Protein AF-0000000083157483 (afdb_homodimer)

InterPro domains:
  IPR000719 Protein kinase domain [PF00069] (93-193)
  IPR011009 Protein kinase-like domain superfamily [SSF56112] (93-202)

Sequence (558 aa):
MAPPKELGSPIELPVRRSTIIPGTLFLSASSHTDPGRGEFIKYGSPYDQEGRLFFGLNPPWNSIHAIEFKEGCPVGFVTHRKVDTKNLPLDKIRNISHANVLGFKEVFILKDNIYFLQDQWGLTLNEILQLSPVFMLSEVEVAVICKAVLHALVYIHEEMDICYGNLTCSDILINEQGEVQVAGIGSSLLQKPKPLGKTRDIQALCHIARKLLRVEETVDVRGTTGLLAEDFAGAPPTATAKALLQHPFLEVSATQWCLRPLHILCKIARERKYELENAMAPPKELGSPIELPVRRSTIIPGTLFLSASSHTDPGRGEFIKYGSPYDQEGRLFFGLNPPWNSIHAIEFKEGCPVGFVTHRKVDTKNLPLDKIRNISHANVLGFKEVFILKDNIYFLQDQWGLTLNEILQLSPVFMLSEVEVAVICKAVLHALVYIHEEMDICYGNLTCSDILINEQGEVQVAGIGSSLLQKPKPLGKTRDIQALCHIARKLLRVEETVDVRGTTGLLAEDFAGAPPTATAKALLQHPFLEVSATQWCLRPLHILCKIARERKYELENA

pLDDT: mean 70.8, std 24.02, range [21.69, 97.75]

Structure (mmCIF, N/CA/C/O backbone):
data_AF-0000000083157483-model_v1
#
loop_
_entity.id
_entity.type
_entity.pdbx_description
1 polymer 'Protein kinase domain-containing protein'
#
loop_
_atom_site.group_PDB
_atom_site.id
_atom_site.type_symbol
_atom_site.label_atom_id
_atom_site.label_alt_id
_atom_site.label_comp_id
_atom_site.label_asym_id
_atom_site.label_entity_id
_atom_site.label_seq_id
_atom_site.pdbx_PDB_ins_code
_atom_site.Cartn_x
_atom_site.Cartn_y
_atom_site.Cartn_z
_atom_site.occupancy
_atom_site.B_iso_or_equiv
_atom_site.auth_seq_id
_atom_site.auth_comp_id
_atom_site.auth_asym_id
_atom_site.auth_atom_id
_atom_site.pdbx_PDB_model_num
ATOM 1 N N . MET A 1 1 ? -2.482 -31.188 37.844 1 21.69 1 MET A N 1
ATOM 2 C CA . MET A 1 1 ? -1.685 -30.984 36.625 1 21.69 1 MET A CA 1
ATOM 3 C C . MET A 1 1 ? -1.754 -32.219 35.719 1 21.69 1 MET A C 1
ATOM 5 O O . MET A 1 1 ? -1.311 -33.312 36.094 1 21.69 1 MET A O 1
ATOM 9 N N . ALA A 1 2 ? -2.631 -32.375 34.844 1 32.44 2 ALA A N 1
ATOM 10 C CA . ALA A 1 2 ? -2.912 -33.75 34.406 1 32.44 2 ALA A CA 1
ATOM 11 C C . ALA A 1 2 ? -1.736 -34.312 33.625 1 32.44 2 ALA A C 1
ATOM 13 O O . ALA A 1 2 ? -0.99 -33.562 32.969 1 32.44 2 ALA A O 1
ATOM 14 N N . PRO A 1 3 ? -1.19 -35.5 33.906 1 29.2 3 PRO A N 1
ATOM 15 C CA . PRO A 1 3 ? 0.046 -36.125 33.406 1 29.2 3 PRO A CA 1
ATOM 16 C C . PRO A 1 3 ? 0.122 -36.156 31.891 1 29.2 3 PRO A C 1
ATOM 18 O O . PRO A 1 3 ? -0.91 -36.156 31.219 1 29.2 3 PRO A O 1
ATOM 21 N N . PRO A 1 4 ? 1.351 -36 31.281 1 25.53 4 PRO A N 1
ATOM 22 C CA . PRO A 1 4 ? 1.684 -35.875 29.859 1 25.53 4 PRO A CA 1
ATOM 23 C C . PRO A 1 4 ? 1.263 -37.094 29.047 1 25.53 4 PRO A C 1
ATOM 25 O O . PRO A 1 4 ? 1.446 -38.219 29.484 1 25.53 4 PRO A O 1
ATOM 28 N N . LYS A 1 5 ? 0.213 -37.062 28.312 1 31.03 5 LYS A N 1
ATOM 29 C CA . LYS A 1 5 ? -0.309 -38.219 27.609 1 31.03 5 LYS A CA 1
ATOM 30 C C . LYS A 1 5 ? 0.795 -38.938 26.844 1 31.03 5 LYS A C 1
ATOM 32 O O . LYS A 1 5 ? 1.596 -38.312 26.156 1 31.03 5 LYS A O 1
ATOM 37 N N . GLU A 1 6 ? 1.293 -40.094 27.203 1 25.75 6 GLU A N 1
ATOM 38 C CA . GLU A 1 6 ? 2.342 -41 26.719 1 25.75 6 GLU A CA 1
ATOM 39 C C . GLU A 1 6 ? 2.189 -41.281 25.219 1 25.75 6 GLU A C 1
ATOM 41 O O . GLU A 1 6 ? 1.077 -41.5 24.734 1 25.75 6 GLU A O 1
ATOM 46 N N . LEU A 1 7 ? 3.066 -40.812 24.391 1 26.39 7 LEU A N 1
ATOM 47 C CA . LEU A 1 7 ? 3.156 -41 22.953 1 26.39 7 LEU A CA 1
ATOM 48 C C . LEU A 1 7 ? 3.109 -42.5 22.594 1 26.39 7 LEU A C 1
ATOM 50 O O . LEU A 1 7 ? 3.758 -43.312 23.25 1 26.39 7 LEU A O 1
ATOM 54 N N . GLY A 1 8 ? 2.029 -43 22.219 1 26.95 8 GLY A N 1
ATOM 55 C CA . GLY A 1 8 ? 1.861 -44.406 21.969 1 26.95 8 GLY A CA 1
ATOM 56 C C . GLY A 1 8 ? 2.988 -45.031 21.141 1 26.95 8 GLY A C 1
ATOM 57 O O . GLY A 1 8 ? 3.812 -44.281 20.594 1 26.95 8 GLY A O 1
ATOM 58 N N . SER A 1 9 ? 3.395 -46.281 21.172 1 24.28 9 SER A N 1
ATOM 59 C CA . SER A 1 9 ? 4.516 -47.09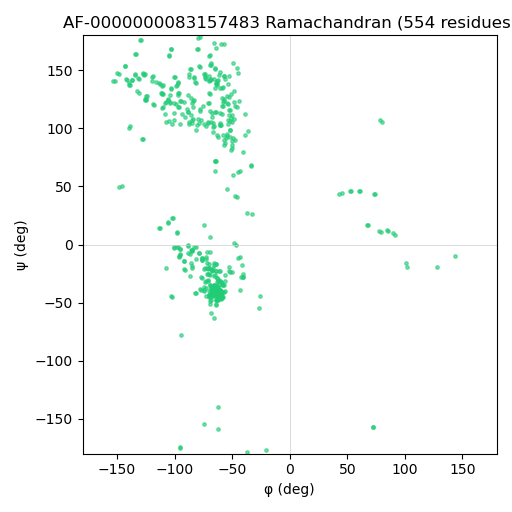4 20.672 1 24.28 9 SER A CA 1
ATOM 60 C C . SER A 1 9 ? 4.57 -47.062 19.156 1 24.28 9 SER A C 1
ATOM 62 O O . SER A 1 9 ? 3.541 -46.938 18.484 1 24.28 9 SER A O 1
ATOM 64 N N . PRO A 1 10 ? 5.695 -46.875 18.469 1 24.75 10 PRO A N 1
ATOM 65 C CA . PRO A 1 10 ? 5.906 -46.875 17.016 1 24.75 10 PRO A CA 1
ATOM 66 C C . PRO A 1 10 ? 5.367 -48.094 16.328 1 24.75 10 PRO A C 1
ATOM 68 O O . PRO A 1 10 ? 5.383 -49.188 16.906 1 24.75 10 PRO A O 1
ATOM 71 N N . ILE A 1 11 ? 4.336 -48.125 15.617 1 26.83 11 ILE A N 1
ATOM 72 C CA . ILE A 1 11 ? 3.734 -49.344 15.039 1 26.83 11 ILE A CA 1
ATOM 73 C C . ILE A 1 11 ? 4.781 -50.094 14.234 1 26.83 11 ILE A C 1
ATOM 75 O O . ILE A 1 11 ? 5.383 -49.562 13.305 1 26.83 11 ILE A O 1
ATOM 79 N N . GLU A 1 12 ? 5.492 -51.031 14.711 1 26.23 12 GLU A N 1
ATOM 80 C CA . GLU A 1 12 ? 6.453 -52 14.172 1 26.23 12 GLU A CA 1
ATOM 81 C C . GLU A 1 12 ? 5.883 -52.719 12.961 1 26.23 12 GLU A C 1
ATOM 83 O O . GLU A 1 12 ? 4.867 -53.406 13.07 1 26.23 12 GLU A O 1
ATOM 88 N N . LEU A 1 13 ? 6.016 -52.031 11.766 1 27.09 13 LEU A N 1
ATOM 89 C CA . LEU A 1 13 ? 5.531 -52.781 10.609 1 27.09 13 LEU A CA 1
ATOM 90 C C . LEU A 1 13 ? 6.18 -54.156 10.531 1 27.09 13 LEU A C 1
ATOM 92 O O . LEU A 1 13 ? 7.363 -54.312 10.844 1 27.09 13 LEU A O 1
ATOM 96 N N . PRO A 1 14 ? 5.477 -55.188 10.555 1 25.33 14 PRO A N 1
ATOM 97 C CA . PRO A 1 14 ? 6.016 -56.562 10.586 1 25.33 14 PRO A CA 1
ATOM 98 C C . PRO A 1 14 ? 6.891 -56.875 9.383 1 25.33 14 PRO A C 1
ATOM 100 O O . PRO A 1 14 ? 6.59 -56.438 8.266 1 25.33 14 PRO A O 1
ATOM 103 N N . VAL A 1 15 ? 8.18 -56.906 9.422 1 27.81 15 VAL A N 1
ATOM 104 C CA . VAL A 1 15 ? 9.156 -57.469 8.492 1 27.81 15 VAL A CA 1
ATOM 105 C C . VAL A 1 15 ? 8.711 -58.844 8.016 1 27.81 15 VAL A C 1
ATOM 107 O O . VAL A 1 15 ? 8.789 -59.812 8.758 1 27.81 15 VAL A O 1
ATOM 110 N N . ARG A 1 16 ? 7.512 -58.906 7.273 1 28.34 16 ARG A N 1
ATOM 111 C CA . ARG A 1 16 ? 7.32 -60.281 6.828 1 28.34 16 ARG A CA 1
ATOM 112 C C . ARG A 1 16 ? 8.391 -60.688 5.812 1 28.34 16 ARG A C 1
ATOM 114 O O . ARG A 1 16 ? 8.586 -60 4.812 1 28.34 16 ARG A O 1
ATOM 121 N N . ARG A 1 17 ? 9.406 -61.438 6.008 1 28.64 17 ARG A N 1
ATOM 122 C CA . ARG A 1 17 ? 10.445 -62.188 5.32 1 28.64 17 ARG A CA 1
ATOM 123 C C . ARG A 1 17 ? 9.844 -63.062 4.215 1 28.64 17 ARG A C 1
ATOM 125 O O . ARG A 1 17 ? 10.5 -63.969 3.707 1 28.64 17 ARG A O 1
ATOM 132 N N . SER A 1 18 ? 8.422 -63.062 3.936 1 26.36 18 SER A N 1
ATOM 133 C CA . SER A 1 18 ? 8.125 -64.125 2.996 1 26.36 18 SER A CA 1
ATOM 134 C C . SER A 1 18 ? 8.695 -63.844 1.614 1 26.36 18 SER A C 1
ATOM 136 O O . SER A 1 18 ? 8.953 -62.656 1.284 1 26.36 18 SER A O 1
ATOM 138 N N . THR A 1 19 ? 9 -64.875 0.72 1 26.84 19 THR A N 1
ATOM 139 C CA . THR A 1 19 ? 9.453 -65.125 -0.637 1 26.84 19 THR A CA 1
ATOM 140 C C . THR A 1 19 ? 8.586 -64.438 -1.66 1 26.84 19 THR A C 1
ATOM 142 O O . THR A 1 19 ? 7.508 -64.875 -2.021 1 26.84 19 THR A O 1
ATOM 145 N N . ILE A 1 20 ? 8.312 -63.219 -1.463 1 24.45 20 ILE A N 1
ATOM 146 C CA . ILE A 1 20 ? 7.359 -62.5 -2.314 1 24.45 20 ILE A CA 1
ATOM 147 C C . ILE A 1 20 ? 7.832 -62.562 -3.766 1 24.45 20 ILE A C 1
ATOM 149 O O . ILE A 1 20 ? 8.922 -62.062 -4.082 1 24.45 20 ILE A O 1
ATOM 153 N N . ILE A 1 21 ? 7.32 -63.562 -4.52 1 25.42 21 ILE A N 1
ATOM 154 C CA . ILE A 1 21 ? 7.363 -63.688 -5.973 1 25.42 21 ILE A CA 1
ATOM 155 C C . ILE A 1 21 ? 6.914 -62.375 -6.625 1 25.42 21 ILE A C 1
ATOM 157 O O . ILE A 1 21 ? 6.004 -61.719 -6.129 1 25.42 21 ILE A O 1
ATOM 161 N N . PRO A 1 22 ? 7.605 -61.812 -7.605 1 26.42 22 PRO A N 1
ATOM 162 C CA . PRO A 1 22 ? 7.441 -60.625 -8.445 1 26.42 22 PRO A CA 1
ATOM 163 C C . PRO A 1 22 ? 6.039 -60.5 -9.031 1 26.42 22 PRO A C 1
ATOM 165 O O . PRO A 1 22 ? 5.859 -59.938 -10.109 1 26.42 22 PRO A O 1
ATOM 168 N N . GLY A 1 23 ? 4.945 -60.781 -8.211 1 24.28 23 GLY A N 1
ATOM 169 C CA . GLY A 1 23 ? 3.648 -60.812 -8.867 1 24.28 23 GLY A CA 1
ATOM 170 C C . GLY A 1 23 ? 3.18 -59.438 -9.32 1 24.28 23 GLY A C 1
ATOM 171 O O . GLY A 1 23 ? 3.641 -58.438 -8.805 1 24.28 23 GLY A O 1
ATOM 172 N N . THR A 1 24 ? 2.549 -59.344 -10.5 1 26.23 24 THR A N 1
ATOM 173 C CA . THR A 1 24 ? 1.854 -58.344 -11.266 1 26.23 24 THR A CA 1
ATOM 174 C C . THR A 1 24 ? 0.832 -57.594 -10.398 1 26.23 24 THR A C 1
ATOM 176 O O . THR A 1 24 ? -0.043 -58.219 -9.805 1 26.23 24 THR A O 1
ATOM 179 N N . LEU A 1 25 ? 1.219 -56.562 -9.789 1 27.69 25 LEU A N 1
ATOM 180 C CA . LEU A 1 25 ? 0.327 -55.812 -8.914 1 27.69 25 LEU A CA 1
ATOM 181 C C . LEU A 1 25 ? -0.995 -55.5 -9.617 1 27.69 25 LEU A C 1
ATOM 183 O O . LEU A 1 25 ? -1.021 -54.812 -10.633 1 27.69 25 LEU A O 1
ATOM 187 N N . PHE A 1 26 ? -1.948 -56.344 -9.609 1 25.86 26 PHE A N 1
ATOM 188 C CA . PHE A 1 26 ? -3.311 -56.094 -10.062 1 25.86 26 PHE A CA 1
ATOM 189 C C . PHE A 1 26 ? -4.008 -55.094 -9.156 1 25.86 26 PHE A C 1
ATOM 191 O O . PHE A 1 26 ? -3.984 -55.219 -7.93 1 25.86 26 PHE A O 1
ATOM 198 N N . LEU A 1 27 ? -4.031 -53.75 -9.555 1 27.78 27 LEU A N 1
ATOM 199 C CA . LEU A 1 27 ? -4.91 -52.719 -9.031 1 27.78 27 LEU A CA 1
ATOM 200 C C . LEU A 1 27 ? -6.273 -53.281 -8.656 1 27.78 27 LEU A C 1
ATOM 202 O O . LEU A 1 27 ? -7.074 -53.625 -9.539 1 27.78 27 LEU A O 1
ATOM 206 N N . SER A 1 28 ? -6.344 -54.094 -7.664 1 26.69 28 SER A N 1
ATOM 207 C CA . SER A 1 28 ? -7.723 -54.438 -7.352 1 26.69 28 SER A CA 1
ATOM 208 C C . SER A 1 28 ? -8.492 -53.25 -6.805 1 26.69 28 SER A C 1
ATOM 210 O O . SER A 1 28 ? -8.008 -52.531 -5.922 1 26.69 28 SER A O 1
ATOM 212 N N . ALA A 1 29 ? -9.523 -52.594 -7.527 1 27.94 29 ALA A N 1
ATOM 213 C CA . ALA A 1 29 ? -10.688 -51.75 -7.328 1 27.94 29 ALA A CA 1
ATOM 214 C C . ALA A 1 29 ? -11.391 -52.062 -6.016 1 27.94 29 ALA A C 1
ATOM 216 O O . ALA A 1 29 ? -12.617 -51.938 -5.91 1 27.94 29 ALA A O 1
ATOM 217 N N . SER A 1 30 ? -10.812 -52.562 -4.988 1 28.42 30 SER A N 1
ATOM 218 C CA . SER A 1 30 ? -11.828 -53 -4.023 1 28.42 30 SER A CA 1
ATOM 219 C C . SER A 1 30 ? -12.594 -51.781 -3.469 1 28.42 30 SER A C 1
ATOM 221 O O . SER A 1 30 ? -12.102 -50.656 -3.525 1 28.42 30 SER A O 1
ATOM 223 N N . SER A 1 31 ? -13.75 -51.969 -2.596 1 29.09 31 SER A N 1
ATOM 224 C CA . SER A 1 31 ? -14.984 -51.438 -2.016 1 29.09 31 SER A CA 1
ATOM 225 C C . SER A 1 31 ? -14.711 -50.219 -1.165 1 29.09 31 SER A C 1
ATOM 227 O O . SER A 1 31 ? -13.562 -49.938 -0.819 1 29.09 31 SER A O 1
ATOM 229 N N . HIS A 1 32 ? -15.727 -49.844 -0.147 1 30 32 HIS A N 1
ATOM 230 C CA . HIS A 1 32 ? -16.359 -48.781 0.615 1 30 32 HIS A CA 1
ATOM 231 C C . HIS A 1 32 ? -15.391 -48.188 1.643 1 30 32 HIS A C 1
ATOM 233 O O . HIS A 1 32 ? -15.812 -47.5 2.566 1 30 32 HIS A O 1
ATOM 239 N N . THR A 1 33 ? -14.125 -48.5 1.738 1 32.5 33 THR A N 1
ATOM 240 C CA . THR A 1 33 ? -13.57 -48.25 3.062 1 32.5 33 THR A CA 1
ATOM 241 C C . THR A 1 33 ? -13.508 -46.75 3.34 1 32.5 33 THR A C 1
ATOM 243 O O . THR A 1 33 ? -13.5 -45.938 2.41 1 32.5 33 THR A O 1
ATOM 246 N N . ASP A 1 34 ? -13.539 -46.312 4.668 1 33.84 34 ASP A N 1
ATOM 247 C CA . ASP A 1 34 ? -13.766 -45.031 5.305 1 33.84 34 ASP A CA 1
ATOM 248 C C . ASP A 1 34 ? -12.859 -43.938 4.707 1 33.84 34 ASP A C 1
ATOM 250 O O . ASP A 1 34 ? -11.641 -44.094 4.695 1 33.84 34 ASP A O 1
ATOM 254 N N . PRO A 1 35 ? -13.406 -43.125 3.768 1 34.72 35 PRO A N 1
ATOM 255 C CA . PRO A 1 35 ? -12.836 -42.125 2.846 1 34.72 35 PRO A CA 1
ATOM 256 C C . PRO A 1 35 ? -11.758 -41.25 3.5 1 34.72 35 PRO A C 1
ATOM 258 O O . PRO A 1 35 ? -11.211 -40.375 2.854 1 34.72 35 PRO A O 1
ATOM 261 N N . GLY A 1 36 ? -11.773 -41.281 4.824 1 33.94 36 GLY A N 1
ATOM 262 C CA . GLY A 1 36 ? -10.984 -40.312 5.562 1 33.94 36 GLY A CA 1
ATOM 263 C C . GLY A 1 36 ? -9.492 -40.531 5.441 1 33.94 36 GLY A C 1
ATOM 264 O O . GLY A 1 36 ? -8.695 -39.625 5.695 1 33.94 36 GLY A O 1
ATOM 265 N N . ARG A 1 37 ? -9.031 -41.812 5.707 1 35.09 37 ARG A N 1
ATOM 266 C CA . ARG A 1 37 ? -7.617 -42.062 5.949 1 35.09 37 ARG A CA 1
ATOM 267 C C . ARG A 1 37 ? -6.848 -42.156 4.641 1 35.09 37 ARG A C 1
ATOM 269 O O . ARG A 1 37 ? -7.207 -42.969 3.768 1 35.09 37 ARG A O 1
ATOM 276 N N . GLY A 1 38 ? -6.141 -41.062 4.152 1 34.38 38 GLY A N 1
ATOM 277 C CA . GLY A 1 38 ? -5.219 -41.094 3.027 1 34.38 38 GLY A CA 1
ATOM 278 C C . GLY A 1 38 ? -4.371 -42.344 2.99 1 34.38 38 GLY A C 1
ATOM 279 O O . GLY A 1 38 ? -3.865 -42.812 4.023 1 34.38 38 GLY A O 1
ATOM 280 N N . GLU A 1 39 ? -4.809 -43.375 2.242 1 35.12 39 GLU A N 1
ATOM 281 C CA . GLU A 1 39 ? -4.078 -44.625 2.084 1 35.12 39 GLU A CA 1
ATOM 282 C C . GLU A 1 39 ? -2.691 -44.375 1.492 1 35.12 39 GLU A C 1
ATOM 284 O O . GLU A 1 39 ? -2.521 -43.5 0.63 1 35.12 39 GLU A O 1
ATOM 289 N N . PHE A 1 40 ? -1.644 -44.594 2.254 1 34.28 40 PHE A N 1
ATOM 290 C CA . PHE A 1 40 ? -0.236 -44.594 1.872 1 34.28 40 PHE A CA 1
ATOM 291 C C . PHE A 1 40 ? 0.044 -45.688 0.85 1 34.28 40 PHE A C 1
ATOM 293 O O . PHE A 1 40 ? -0.402 -46.844 1.012 1 34.28 40 PHE A O 1
ATOM 300 N N . ILE A 1 41 ? -0.033 -45.344 -0.466 1 34.69 41 ILE A N 1
ATOM 301 C CA . ILE A 1 41 ? 0.391 -46.406 -1.396 1 34.69 41 ILE A CA 1
ATOM 302 C C . ILE A 1 41 ? 1.91 -46.375 -1.544 1 34.69 41 ILE A C 1
ATOM 304 O O . ILE A 1 41 ? 2.5 -45.312 -1.756 1 34.69 41 ILE A O 1
ATOM 308 N N . LYS A 1 42 ? 2.594 -47.281 -1.016 1 33.69 42 LYS A N 1
ATOM 309 C CA . LYS A 1 42 ? 4.023 -47.562 -1.097 1 33.69 42 LYS A CA 1
ATOM 310 C C . LYS A 1 42 ? 4.434 -47.938 -2.523 1 33.69 42 LYS A C 1
ATOM 312 O O . LYS A 1 42 ? 3.865 -48.844 -3.127 1 33.69 42 LYS A O 1
ATOM 317 N N . TYR A 1 43 ? 4.336 -47.125 -3.518 1 33.5 43 TYR A N 1
ATOM 318 C CA . TYR A 1 43 ? 4.918 -47.719 -4.715 1 33.5 43 TYR A CA 1
ATOM 319 C C . TYR A 1 43 ? 6.422 -47.5 -4.766 1 33.5 43 TYR A C 1
ATOM 321 O O . TYR A 1 43 ? 6.922 -46.5 -4.234 1 33.5 43 TYR A O 1
ATOM 329 N N . GLY A 1 44 ? 7.285 -48.594 -4.871 1 32.84 44 GLY A N 1
ATOM 330 C CA . GLY A 1 44 ? 8.695 -48.688 -5.207 1 32.84 44 GLY A CA 1
ATOM 331 C C . GLY A 1 44 ? 9.062 -47.906 -6.457 1 32.84 44 GLY A C 1
ATOM 332 O O . GLY A 1 44 ? 8.188 -47.531 -7.242 1 32.84 44 GLY A O 1
ATOM 333 N N . SER A 1 45 ? 9.977 -46.969 -6.441 1 34.81 45 SER A N 1
ATOM 334 C CA . SER A 1 45 ? 10.539 -46.594 -7.73 1 34.81 45 SER A CA 1
ATOM 335 C C . SER A 1 45 ? 10.742 -47.781 -8.625 1 34.81 45 SER A C 1
ATOM 337 O O . SER A 1 45 ? 11.219 -48.844 -8.172 1 34.81 45 SER A O 1
ATOM 339 N N . PRO A 1 46 ? 10.102 -48 -9.688 1 32.81 46 PRO A N 1
ATOM 340 C CA . PRO A 1 46 ? 10.906 -48.844 -10.57 1 32.81 46 PRO A CA 1
ATOM 341 C C . PRO A 1 46 ? 12.328 -48.312 -10.758 1 32.81 46 PRO A C 1
ATOM 343 O O . PRO A 1 46 ? 13.047 -48.75 -11.656 1 32.81 46 PRO A O 1
ATOM 346 N N . TYR A 1 47 ? 12.68 -47 -10.586 1 34.06 47 TYR A N 1
ATOM 347 C CA . TYR A 1 47 ? 14.023 -46.844 -11.125 1 34.06 47 TYR A CA 1
ATOM 348 C C . TYR A 1 47 ? 14.984 -47.844 -10.523 1 34.06 47 TYR A C 1
ATOM 350 O O . TYR A 1 47 ? 14.734 -48.375 -9.438 1 34.06 47 TYR A O 1
ATOM 358 N N . ASP A 1 48 ? 15.836 -48.438 -11.266 1 35.34 48 ASP A N 1
ATOM 359 C CA . ASP A 1 48 ? 16.922 -49.375 -10.977 1 35.34 48 ASP A CA 1
ATOM 360 C C . ASP A 1 48 ? 17.672 -48.969 -9.711 1 35.34 48 ASP A C 1
ATOM 362 O O . ASP A 1 48 ? 18.625 -49.625 -9.312 1 35.34 48 ASP A O 1
ATOM 366 N N . GLN A 1 49 ? 17.766 -47.531 -9.25 1 34.97 49 GLN A N 1
ATOM 367 C CA . GLN A 1 49 ? 18.844 -47.469 -8.258 1 34.97 49 GLN A CA 1
ATOM 368 C C . GLN A 1 49 ? 18.453 -48.219 -6.992 1 34.97 49 GLN A C 1
ATOM 370 O O . GLN A 1 49 ? 17.266 -48.344 -6.668 1 34.97 49 GLN A O 1
ATOM 375 N N . GLU A 1 50 ? 19.234 -48.938 -6.254 1 35.59 50 GLU A N 1
ATOM 376 C CA . GLU A 1 50 ? 19.5 -49.625 -5 1 35.59 50 GLU A CA 1
ATOM 377 C C . GLU A 1 50 ? 19.234 -48.719 -3.799 1 35.59 50 GLU A C 1
ATOM 379 O O . GLU A 1 50 ? 19.812 -47.656 -3.695 1 35.59 50 GLU A O 1
ATOM 384 N N . GLY A 1 51 ? 17.938 -48.562 -2.984 1 39.59 51 GLY A N 1
ATOM 385 C CA . GLY A 1 51 ? 17.656 -48.062 -1.647 1 39.59 51 GLY A CA 1
ATOM 386 C C . GLY A 1 51 ? 16.578 -47 -1.625 1 39.59 51 GLY A C 1
ATOM 387 O O . GLY A 1 51 ? 16.281 -46.406 -0.575 1 39.59 51 GLY A O 1
ATOM 388 N N . ARG A 1 52 ? 16.188 -46.312 -2.617 1 40 52 ARG A N 1
ATOM 389 C CA . ARG A 1 52 ? 15.188 -45.281 -2.434 1 40 52 ARG A CA 1
ATOM 390 C C . ARG A 1 52 ? 13.773 -45.844 -2.514 1 40 52 ARG A C 1
ATOM 392 O O . ARG A 1 52 ? 13.492 -46.719 -3.336 1 40 52 ARG A O 1
ATOM 399 N N . LEU A 1 53 ? 12.891 -45.906 -1.311 1 42.31 53 LEU A N 1
ATOM 400 C CA . LEU A 1 53 ? 11.484 -46.25 -1.141 1 42.31 53 LEU A CA 1
ATOM 401 C C . LEU A 1 53 ? 10.586 -45.031 -1.338 1 42.31 53 LEU A C 1
ATOM 403 O O . LEU A 1 53 ? 10.875 -43.969 -0.818 1 42.31 53 LEU A O 1
ATOM 407 N N . PHE A 1 54 ? 9.82 -44.812 -2.436 1 45.09 54 PHE A N 1
ATOM 408 C CA . PHE A 1 54 ? 8.867 -43.719 -2.596 1 45.09 54 PHE A CA 1
ATOM 409 C C . PHE A 1 54 ? 7.5 -44.125 -2.053 1 45.09 54 PHE A C 1
ATOM 411 O O . PHE A 1 54 ? 7.031 -45.219 -2.281 1 45.09 54 PHE A O 1
ATOM 418 N N . PHE A 1 55 ? 7.043 -43.438 -0.932 1 43.41 55 PHE A N 1
ATOM 419 C CA . PHE A 1 55 ? 5.688 -43.594 -0.421 1 43.41 55 PHE A CA 1
ATOM 420 C C . PHE A 1 55 ? 4.766 -42.5 -0.968 1 43.41 55 PHE A C 1
ATOM 422 O O . PHE A 1 55 ? 5.125 -41.344 -0.982 1 43.41 55 PHE A O 1
ATOM 429 N N . GLY A 1 56 ? 3.877 -42.719 -1.935 1 47.69 56 GLY A N 1
ATOM 430 C CA . GLY A 1 56 ? 2.832 -41.844 -2.404 1 47.69 56 GLY A CA 1
ATOM 431 C C . GLY A 1 56 ? 1.753 -41.594 -1.37 1 47.69 56 GLY A C 1
ATOM 432 O O . GLY A 1 56 ? 1.298 -42.5 -0.7 1 47.69 56 GLY A O 1
ATOM 433 N N . LEU A 1 57 ? 1.748 -40.406 -0.668 1 43.38 57 LEU A N 1
ATOM 434 C CA . LEU A 1 57 ? 0.654 -40.031 0.21 1 43.38 57 LEU A CA 1
ATOM 435 C C . LEU A 1 57 ? -0.39 -39.219 -0.556 1 43.38 57 LEU A C 1
ATOM 437 O O . LEU A 1 57 ? -0.053 -38.469 -1.479 1 43.38 57 LEU A O 1
ATOM 441 N N . ASN A 1 58 ? -1.636 -39.719 -0.856 1 41.22 58 ASN A N 1
ATOM 442 C CA . ASN A 1 58 ? -2.744 -38.938 -1.4 1 41.22 58 ASN A CA 1
ATOM 443 C C . ASN A 1 58 ? -3.1 -37.75 -0.499 1 41.22 58 ASN A C 1
ATOM 445 O O . ASN A 1 58 ? -3.6 -37.938 0.611 1 41.22 58 ASN A O 1
ATOM 449 N N . PRO A 1 59 ? -2.43 -36.562 -0.75 1 41.72 59 PRO A N 1
ATOM 450 C CA . PRO A 1 59 ? -3.021 -35.469 0.022 1 41.72 59 PRO A CA 1
ATOM 451 C C . PRO A 1 59 ? -4.488 -35.25 -0.331 1 41.72 59 PRO A C 1
ATOM 453 O O . PRO A 1 59 ? -4.949 -35.656 -1.396 1 41.72 59 PRO A O 1
ATOM 456 N N . PRO A 1 60 ? -5.387 -34.781 0.676 1 38.59 60 PRO A N 1
ATOM 457 C CA . PRO A 1 60 ? -6.785 -34.5 0.335 1 38.59 60 PRO A CA 1
ATOM 458 C C . PRO A 1 60 ? -6.945 -33.812 -1.007 1 38.59 60 PRO A C 1
ATOM 460 O O . PRO A 1 60 ? -8.07 -33.625 -1.483 1 38.59 60 PRO A O 1
ATOM 463 N N . TRP A 1 61 ? -5.938 -33.031 -1.465 1 35.66 61 TRP A N 1
ATOM 464 C CA . TRP A 1 61 ? -6.258 -32.438 -2.748 1 35.66 61 TRP A CA 1
ATOM 465 C C . TRP A 1 61 ? -6.027 -33.406 -3.895 1 35.66 61 TRP A C 1
ATOM 467 O O . TRP A 1 61 ? -5.047 -34.156 -3.896 1 35.66 61 TRP A O 1
ATOM 477 N N . ASN A 1 62 ? -6.969 -34 -4.453 1 38.94 62 ASN A N 1
ATOM 478 C CA . ASN A 1 62 ? -7.117 -35.094 -5.43 1 38.94 62 ASN A CA 1
ATOM 479 C C . ASN A 1 62 ? -5.887 -35.188 -6.32 1 38.94 62 ASN A C 1
ATOM 481 O O . ASN A 1 62 ? -5.469 -36.312 -6.668 1 38.94 62 ASN A O 1
ATOM 485 N N . SER A 1 63 ? -5.441 -34.25 -6.965 1 41.22 63 SER A N 1
ATOM 486 C CA . SER A 1 63 ? -4.5 -34.438 -8.062 1 41.22 63 SER A CA 1
ATOM 487 C C . SER A 1 63 ? -3.064 -34.5 -7.555 1 41.22 63 SER A C 1
ATOM 489 O O . SER A 1 63 ? -2.129 -34.688 -8.336 1 41.22 63 SER A O 1
ATOM 491 N N . ILE A 1 64 ? -2.781 -34.094 -6.383 1 44.16 64 ILE A N 1
ATOM 492 C CA . ILE A 1 64 ? -1.395 -34.031 -5.938 1 44.16 64 ILE A CA 1
ATOM 493 C C . ILE A 1 64 ? -1.097 -35.219 -5.02 1 44.16 64 ILE A C 1
ATOM 495 O O . ILE A 1 64 ? -1.848 -35.469 -4.078 1 44.16 64 ILE A O 1
ATOM 499 N N . HIS A 1 65 ? -0.398 -36.219 -5.547 1 48.06 65 HIS A N 1
ATOM 500 C CA . HIS A 1 65 ? 0.081 -37.312 -4.73 1 48.06 65 HIS A CA 1
ATOM 501 C C . HIS A 1 65 ? 1.404 -36.969 -4.055 1 48.06 65 HIS A C 1
ATOM 503 O O . HIS A 1 65 ? 2.176 -36.156 -4.57 1 48.06 65 HIS A O 1
ATOM 509 N N . ALA A 1 66 ? 1.369 -36.969 -2.646 1 50.03 66 ALA A N 1
ATOM 510 C CA . ALA A 1 66 ? 2.605 -36.75 -1.897 1 50.03 66 ALA A CA 1
ATOM 511 C C . ALA A 1 66 ? 3.484 -38 -1.936 1 50.03 66 ALA A C 1
ATOM 513 O O . ALA A 1 66 ? 2.977 -39.125 -1.982 1 50.03 66 ALA A O 1
ATOM 514 N N . ILE A 1 67 ? 4.676 -37.875 -2.482 1 50.41 67 ILE A N 1
ATOM 515 C CA . ILE A 1 67 ? 5.633 -38.969 -2.518 1 50.41 67 ILE A CA 1
ATOM 516 C C . ILE A 1 67 ? 6.734 -38.719 -1.488 1 50.41 67 ILE A C 1
ATOM 518 O O . ILE A 1 67 ? 7.23 -37.594 -1.349 1 50.41 67 ILE A O 1
ATOM 522 N N . GLU A 1 68 ? 6.668 -39.469 -0.42 1 48.56 68 GLU A N 1
ATOM 523 C CA . GLU A 1 68 ? 7.832 -39.469 0.456 1 48.56 68 GLU A CA 1
ATOM 524 C C . GLU A 1 68 ? 8.953 -40.344 -0.133 1 48.56 68 GLU A C 1
ATOM 526 O O . GLU A 1 68 ? 8.75 -41.531 -0.41 1 48.56 68 GLU A O 1
ATOM 531 N N . PHE A 1 69 ? 10.055 -39.656 -0.651 1 46.44 69 PHE A N 1
ATOM 532 C CA . PHE A 1 69 ? 11.148 -40.344 -1.317 1 46.44 69 PHE A CA 1
ATOM 533 C C . PHE A 1 69 ? 11.945 -41.188 -0.324 1 46.44 69 PHE A C 1
ATOM 535 O O . PHE A 1 69 ? 12.383 -42.281 -0.644 1 46.44 69 PHE A O 1
ATOM 542 N N . LYS A 1 70 ? 12.414 -40.406 0.599 1 45.06 70 LYS A N 1
ATOM 543 C CA . LYS A 1 70 ? 13.164 -41.062 1.674 1 45.06 70 LYS A CA 1
ATOM 544 C C . LYS A 1 70 ? 12.5 -40.812 3.027 1 45.06 70 LYS A C 1
ATOM 546 O O . LYS A 1 70 ? 11.891 -39.781 3.252 1 45.06 70 LYS A O 1
ATOM 551 N N . GLU A 1 71 ? 12.523 -41.906 3.836 1 42.81 71 GLU A N 1
ATOM 552 C CA . GLU A 1 71 ? 12.07 -41.75 5.219 1 42.81 71 GLU A CA 1
ATOM 553 C C . GLU A 1 71 ? 12.703 -40.531 5.887 1 42.81 71 GLU A C 1
ATOM 555 O O . GLU A 1 71 ? 13.922 -40.375 5.859 1 42.81 71 GLU A O 1
ATOM 560 N N . GLY A 1 72 ? 11.766 -39.562 6.309 1 44.78 72 GLY A N 1
ATOM 561 C CA . GLY A 1 72 ? 12.25 -38.375 7.012 1 44.78 72 GLY A CA 1
ATOM 562 C C . GLY A 1 72 ? 12.312 -37.125 6.133 1 44.78 72 GLY A C 1
ATOM 563 O O . GLY A 1 72 ? 12.57 -36.031 6.621 1 44.78 72 GLY A O 1
ATOM 564 N N . CYS A 1 73 ? 12.312 -37.438 4.805 1 44.16 73 CYS A N 1
ATOM 565 C CA . CYS A 1 73 ? 12.375 -36.219 3.973 1 44.16 73 CYS A CA 1
ATOM 566 C C . CYS A 1 73 ? 10.984 -35.688 3.705 1 44.16 73 CYS A C 1
ATOM 568 O O . CYS A 1 73 ? 10.008 -36.438 3.672 1 44.16 73 CYS A O 1
ATOM 570 N N . PRO A 1 74 ? 10.945 -34.469 3.67 1 49.06 74 PRO A N 1
ATOM 571 C CA . PRO A 1 74 ? 9.656 -33.812 3.412 1 49.06 74 PRO A CA 1
ATOM 572 C C . PRO A 1 74 ? 8.977 -34.344 2.148 1 49.06 74 PRO A C 1
ATOM 574 O O . PRO A 1 74 ? 9.656 -34.688 1.174 1 49.06 74 PRO A O 1
ATOM 577 N N . VAL A 1 75 ? 7.672 -34.781 2.312 1 49.69 75 VAL A N 1
ATOM 578 C CA . VAL A 1 75 ? 6.809 -35.281 1.249 1 49.69 75 VAL A CA 1
ATOM 579 C C . VAL A 1 75 ? 6.766 -34.281 0.098 1 49.69 75 VAL A C 1
ATOM 581 O O . VAL A 1 75 ? 6.645 -33.094 0.322 1 49.69 75 VAL A O 1
ATOM 584 N N . GLY A 1 76 ? 7.34 -34.844 -1.089 1 56.44 76 GLY A N 1
ATOM 585 C CA . GLY A 1 76 ? 7.18 -34.031 -2.27 1 56.44 76 GLY A CA 1
ATOM 586 C C . GLY A 1 76 ? 5.863 -34.25 -2.99 1 56.44 76 GLY A C 1
ATOM 587 O O . GLY A 1 76 ? 5.152 -35.219 -2.701 1 56.44 76 GLY A O 1
ATOM 588 N N . PHE A 1 77 ? 5.273 -33.312 -3.691 1 59.28 77 PHE A N 1
ATOM 589 C CA . PHE A 1 77 ? 4.059 -33.406 -4.492 1 59.28 77 PHE A CA 1
ATOM 590 C C . PHE A 1 77 ? 4.363 -33.969 -5.875 1 59.28 77 PHE A C 1
ATOM 592 O O . PHE A 1 77 ? 5.402 -33.656 -6.461 1 59.28 77 PHE A O 1
ATOM 599 N N . VAL A 1 78 ? 3.59 -35.125 -6.191 1 59.66 78 VAL A N 1
ATOM 600 C CA . VAL A 1 78 ? 3.797 -35.719 -7.5 1 59.66 78 VAL A CA 1
ATOM 601 C C . VAL A 1 78 ? 2.602 -35.438 -8.406 1 59.66 78 VAL A C 1
ATOM 603 O O . VAL A 1 78 ? 1.45 -35.562 -7.98 1 59.66 78 VAL A O 1
ATOM 606 N N . THR A 1 79 ? 2.902 -34.812 -9.516 1 64.75 79 THR A N 1
ATOM 607 C CA . THR A 1 79 ? 1.92 -34.688 -10.586 1 64.75 79 THR A CA 1
ATOM 608 C C . THR A 1 79 ? 2.322 -35.531 -11.797 1 64.75 79 THR A C 1
ATOM 610 O O . THR A 1 79 ? 3.506 -35.812 -11.992 1 64.75 79 THR A O 1
ATOM 613 N N . HIS A 1 80 ? 1.319 -36.281 -12.43 1 61.91 80 HIS A N 1
ATOM 614 C CA . HIS A 1 80 ? 1.643 -37.062 -13.617 1 61.91 80 HIS A CA 1
ATOM 615 C C . HIS A 1 80 ? 0.704 -36.75 -14.773 1 61.91 80 HIS A C 1
ATOM 617 O O . HIS A 1 80 ? -0.392 -36.219 -14.555 1 61.91 80 HIS A O 1
ATOM 623 N N . ARG A 1 81 ? 1.261 -36.844 -15.914 1 66.5 81 ARG A N 1
ATOM 624 C CA . ARG A 1 81 ? 0.475 -36.625 -17.125 1 66.5 81 ARG A CA 1
ATOM 625 C C . ARG A 1 81 ? 0.815 -37.688 -18.188 1 66.5 81 ARG A C 1
ATOM 627 O O . ARG A 1 81 ? 1.97 -38.094 -18.312 1 66.5 81 ARG A O 1
ATOM 634 N N . LYS A 1 82 ? -0.281 -38.062 -18.844 1 66.38 82 LYS A N 1
ATOM 635 C CA . LYS A 1 82 ? -0.07 -38.969 -19.969 1 66.38 82 LYS A CA 1
ATOM 636 C C . LYS A 1 82 ? 0.619 -38.25 -21.125 1 66.38 82 LYS A C 1
ATOM 638 O O . LYS A 1 82 ? 0.263 -37.125 -21.484 1 66.38 82 LYS A O 1
ATOM 643 N N . VAL A 1 83 ? 1.766 -38.75 -21.531 1 68 83 VAL A N 1
ATOM 644 C CA . VAL A 1 83 ? 2.473 -38.094 -22.625 1 68 83 VAL A CA 1
ATOM 645 C C . VAL A 1 83 ? 2.893 -39.156 -23.672 1 68 83 VAL A C 1
ATOM 647 O O . VAL A 1 83 ? 3.047 -40.312 -23.344 1 68 83 VAL A O 1
ATOM 650 N N . ASP A 1 84 ? 2.756 -38.625 -24.938 1 62.38 84 ASP A N 1
ATOM 651 C CA . ASP A 1 84 ? 3.426 -39.406 -25.969 1 62.38 84 ASP A CA 1
ATOM 652 C C . ASP A 1 84 ? 4.938 -39.219 -25.906 1 62.38 84 ASP A C 1
ATOM 654 O O . ASP A 1 84 ? 5.438 -38.094 -25.969 1 62.38 84 ASP A O 1
ATOM 658 N N . THR A 1 85 ? 5.684 -40.25 -25.344 1 58.16 85 THR A N 1
ATOM 659 C CA . THR A 1 85 ? 7.09 -40.25 -24.953 1 58.16 85 THR A CA 1
ATOM 660 C C . THR A 1 85 ? 7.973 -39.781 -26.109 1 58.16 85 THR A C 1
ATOM 662 O O . THR A 1 85 ? 9.148 -39.469 -25.906 1 58.16 85 THR A O 1
ATOM 665 N N . LYS A 1 86 ? 7.711 -39.812 -27.266 1 57.88 86 LYS A N 1
ATOM 666 C CA . LYS A 1 86 ? 8.688 -39.781 -28.344 1 57.88 86 LYS A CA 1
ATOM 667 C C . LYS A 1 86 ? 9.414 -38.438 -28.391 1 57.88 86 LYS A C 1
ATOM 669 O O . LYS A 1 86 ? 10.586 -38.375 -28.766 1 57.88 86 LYS A O 1
ATOM 674 N N . ASN A 1 87 ? 8.766 -37.375 -27.75 1 62.5 87 ASN A N 1
ATOM 675 C CA . ASN A 1 87 ? 9.5 -36.125 -28.016 1 62.5 87 ASN A CA 1
ATOM 676 C C . ASN A 1 87 ? 9.391 -35.156 -26.844 1 62.5 87 ASN A C 1
ATOM 678 O O . ASN A 1 87 ? 9.203 -33.969 -27.062 1 62.5 87 ASN A O 1
ATOM 682 N N . LEU A 1 88 ? 9.703 -35.844 -25.719 1 67.44 88 LEU A N 1
ATOM 683 C CA . LEU A 1 88 ? 9.57 -34.906 -24.594 1 67.44 88 LEU A CA 1
ATOM 684 C C . LEU A 1 88 ? 10.922 -34.312 -24.219 1 67.44 88 LEU A C 1
ATOM 686 O O . LEU A 1 88 ? 11.914 -35.031 -24.094 1 67.44 88 LEU A O 1
ATOM 690 N N . PRO A 1 89 ? 11.031 -32.969 -24.344 1 71 89 PRO A N 1
ATOM 691 C CA . PRO A 1 89 ? 12.281 -32.344 -23.938 1 71 89 PRO A CA 1
ATOM 692 C C . PRO A 1 89 ? 12.547 -32.469 -22.438 1 71 89 PRO A C 1
ATOM 694 O O . PRO A 1 89 ? 12.5 -31.469 -21.703 1 71 89 PRO A O 1
ATOM 697 N N . LEU A 1 90 ? 12.883 -33.688 -21.922 1 71 90 LEU A N 1
ATOM 698 C CA . LEU A 1 90 ? 13.047 -33.969 -20.5 1 71 90 LEU A CA 1
ATOM 699 C C . LEU A 1 90 ? 14.188 -33.156 -19.922 1 71 90 LEU A C 1
ATOM 701 O O . LEU A 1 90 ? 14.109 -32.719 -18.766 1 71 90 LEU A O 1
ATOM 705 N N . ASP A 1 91 ? 15.203 -32.969 -20.766 1 72.06 91 ASP A N 1
ATOM 706 C CA . ASP A 1 91 ? 16.359 -32.219 -20.297 1 72.06 91 ASP A CA 1
ATOM 707 C C . ASP A 1 91 ? 15.977 -30.781 -19.984 1 72.06 91 ASP A C 1
ATOM 709 O O . ASP A 1 91 ? 16.438 -30.203 -19 1 72.06 91 ASP A O 1
ATOM 713 N N . LYS A 1 92 ? 15.125 -30.25 -20.766 1 74.81 92 LYS A N 1
ATOM 714 C CA . LYS A 1 92 ? 14.68 -28.875 -20.547 1 74.81 92 LYS A CA 1
ATOM 715 C C . LYS A 1 92 ? 13.828 -28.75 -19.281 1 74.81 92 LYS A C 1
ATOM 717 O O . LYS A 1 92 ? 13.953 -27.797 -18.531 1 74.81 92 LYS A O 1
ATOM 722 N N . ILE A 1 93 ? 13.125 -29.781 -19.094 1 76 93 ILE A N 1
ATOM 723 C CA . ILE A 1 93 ? 12.211 -29.797 -17.953 1 76 93 ILE A CA 1
ATOM 724 C C . ILE A 1 93 ? 13 -29.953 -16.656 1 76 93 ILE A C 1
ATOM 726 O O . ILE A 1 93 ? 12.719 -29.281 -15.664 1 76 93 ILE A O 1
ATOM 730 N N . ARG A 1 94 ? 13.984 -30.734 -16.766 1 73.88 94 ARG A N 1
ATOM 731 C CA . ARG A 1 94 ? 14.766 -31.031 -15.578 1 73.88 94 ARG A CA 1
ATOM 732 C C . ARG A 1 94 ? 15.641 -29.859 -15.172 1 73.88 94 ARG A C 1
ATOM 734 O O . ARG A 1 94 ? 15.992 -29.703 -14 1 73.88 94 ARG A O 1
ATOM 741 N N . ASN A 1 95 ? 15.898 -28.969 -16.094 1 77.75 95 ASN A N 1
ATOM 742 C CA . ASN A 1 95 ? 16.875 -27.922 -15.828 1 77.75 95 ASN A CA 1
ATOM 743 C C . ASN A 1 95 ? 16.188 -26.578 -15.586 1 77.75 95 ASN A C 1
ATOM 745 O O . ASN A 1 95 ? 16.812 -25.516 -15.695 1 77.75 95 ASN A O 1
ATOM 749 N N . ILE A 1 96 ? 14.977 -26.688 -15.281 1 83.31 96 ILE A N 1
ATOM 750 C CA . ILE A 1 96 ? 14.273 -25.453 -14.938 1 83.31 96 ILE A CA 1
ATOM 751 C C . ILE A 1 96 ? 14.867 -24.859 -13.664 1 83.31 96 ILE A C 1
ATOM 753 O O . ILE A 1 96 ? 14.945 -25.531 -12.633 1 83.31 96 ILE A O 1
ATOM 757 N N . SER A 1 97 ? 15.492 -23.672 -13.82 1 84.38 97 SER A N 1
ATOM 758 C CA . SER A 1 97 ? 16.109 -22.969 -12.695 1 84.38 97 SER A CA 1
ATOM 759 C C . SER A 1 97 ? 15.852 -21.469 -12.773 1 84.38 97 SER A C 1
ATOM 761 O O . SER A 1 97 ? 16.484 -20.766 -13.57 1 84.38 97 SER A O 1
ATOM 763 N N . HIS A 1 98 ? 14.969 -21.031 -12.062 1 92.38 98 HIS A N 1
ATOM 764 C CA . HIS A 1 98 ? 14.625 -19.625 -11.945 1 92.38 98 HIS A CA 1
ATOM 765 C C . HIS A 1 98 ? 14.102 -19.297 -10.547 1 92.38 98 HIS A C 1
ATOM 767 O O . HIS A 1 98 ? 13.391 -20.094 -9.945 1 92.38 98 HIS A O 1
ATOM 773 N N . ALA A 1 99 ? 14.391 -18.109 -10.125 1 93.69 99 ALA A N 1
ATOM 774 C CA . ALA A 1 99 ? 14.07 -17.719 -8.75 1 93.69 99 ALA A CA 1
ATOM 775 C C . ALA A 1 99 ? 12.562 -17.75 -8.516 1 93.69 99 ALA A C 1
ATOM 777 O O . ALA A 1 99 ? 12.109 -18 -7.398 1 93.69 99 ALA A O 1
ATOM 778 N N . ASN A 1 100 ? 11.766 -17.516 -9.586 1 95.81 100 ASN A N 1
ATOM 779 C CA . ASN A 1 100 ? 10.32 -17.406 -9.414 1 95.81 100 ASN A CA 1
ATOM 780 C C . ASN A 1 100 ? 9.578 -18.562 -10.07 1 95.81 100 ASN A C 1
ATOM 782 O O . ASN A 1 100 ? 8.367 -18.5 -10.258 1 95.81 100 ASN A O 1
ATOM 786 N N . VAL A 1 101 ? 10.258 -19.578 -10.422 1 93.31 101 VAL A N 1
ATOM 787 C CA . VAL A 1 101 ? 9.656 -20.781 -10.969 1 93.31 101 VAL A CA 1
ATOM 788 C C . VAL A 1 101 ? 10.078 -22 -10.141 1 93.31 101 VAL A C 1
ATOM 790 O O . VAL A 1 101 ? 11.266 -22.203 -9.891 1 93.31 101 VAL A O 1
ATOM 793 N N . LEU A 1 102 ? 9.039 -22.688 -9.766 1 88.94 102 LEU A N 1
ATOM 794 C CA . LEU A 1 102 ? 9.32 -23.891 -8.969 1 88.94 102 LEU A CA 1
ATOM 795 C C . LEU A 1 102 ? 9.797 -25.031 -9.859 1 88.94 102 LEU A C 1
ATOM 797 O O . LEU A 1 102 ? 9.062 -25.484 -10.742 1 88.94 102 LEU A O 1
ATOM 801 N N . GLY A 1 103 ? 10.992 -25.406 -9.664 1 82.94 103 GLY A N 1
ATOM 802 C CA . GLY A 1 103 ? 11.547 -26.531 -10.422 1 82.94 103 GLY A CA 1
ATOM 803 C C . GLY A 1 103 ? 11.102 -27.875 -9.906 1 82.94 103 GLY A C 1
ATOM 804 O O . GLY A 1 103 ? 10.289 -27.953 -8.977 1 82.94 103 GLY A O 1
ATOM 805 N N . PHE A 1 104 ? 11.609 -28.859 -10.648 1 78.81 104 PHE A N 1
ATOM 806 C CA . PHE A 1 104 ? 11.273 -30.234 -10.289 1 78.81 104 PHE A CA 1
ATOM 807 C C . PHE A 1 104 ? 12.438 -30.906 -9.578 1 78.81 104 PHE A C 1
ATOM 809 O O . PHE A 1 104 ? 13.594 -30.703 -9.953 1 78.81 104 PHE A O 1
ATOM 816 N N . LYS A 1 105 ? 12.086 -31.531 -8.562 1 72.75 105 LYS A N 1
ATOM 817 C CA . LYS A 1 105 ? 13.102 -32.344 -7.914 1 72.75 105 LYS A CA 1
ATOM 818 C C . LYS A 1 105 ? 13.523 -33.5 -8.812 1 72.75 105 LYS A C 1
ATOM 820 O O . LYS A 1 105 ? 14.711 -33.844 -8.898 1 72.75 105 LYS A O 1
ATOM 825 N N . GLU A 1 106 ? 12.469 -34.094 -9.398 1 70.06 106 GLU A N 1
ATOM 826 C CA . GLU A 1 106 ? 12.688 -35.188 -10.32 1 70.06 106 GLU A CA 1
ATOM 827 C C . GLU A 1 106 ? 11.578 -35.281 -11.359 1 70.06 106 GLU A C 1
ATOM 829 O O . GLU A 1 106 ? 10.438 -34.906 -11.094 1 70.06 106 GLU A O 1
ATOM 834 N N . VAL A 1 107 ? 12.031 -35.594 -12.617 1 72.88 107 VAL A N 1
ATOM 835 C CA . VAL A 1 107 ? 11.086 -35.875 -13.695 1 72.88 107 VAL A CA 1
ATOM 836 C C . VAL A 1 107 ? 11.383 -37.25 -14.312 1 72.88 107 VAL A C 1
ATOM 838 O O . VAL A 1 107 ? 12.531 -37.531 -14.641 1 72.88 107 VAL A O 1
ATOM 841 N N . PHE A 1 108 ? 10.383 -38.062 -14.328 1 68.38 108 PHE A N 1
ATOM 842 C CA . PHE A 1 108 ? 10.641 -39.375 -14.945 1 68.38 108 PHE A CA 1
ATOM 843 C C . PHE A 1 108 ? 9.414 -39.844 -15.711 1 68.38 108 PHE A C 1
ATOM 845 O O . PHE A 1 108 ? 8.305 -39.375 -15.492 1 68.38 108 PHE A O 1
ATOM 852 N N . ILE A 1 109 ? 9.672 -40.688 -16.734 1 66.44 109 ILE A N 1
ATOM 853 C CA . ILE A 1 109 ? 8.609 -41.25 -17.578 1 66.44 109 ILE A CA 1
ATOM 854 C C . ILE A 1 109 ? 8.391 -42.719 -17.234 1 66.44 109 ILE A C 1
ATOM 856 O O . ILE A 1 109 ? 9.344 -43.469 -17.094 1 66.44 109 ILE A O 1
ATOM 860 N N . LEU A 1 110 ? 7.16 -43.094 -16.906 1 60.06 110 LEU A N 1
ATOM 861 C CA . LEU A 1 110 ? 6.801 -44.469 -16.656 1 60.06 110 LEU A CA 1
ATOM 862 C C . LEU A 1 110 ? 5.527 -44.844 -17.406 1 60.06 110 LEU A C 1
ATOM 864 O O . LEU A 1 110 ? 4.492 -44.188 -17.25 1 60.06 110 LEU A O 1
ATOM 868 N N . LYS A 1 111 ? 5.539 -45.906 -18.062 1 60.94 111 LYS A N 1
ATOM 869 C CA . LYS A 1 111 ? 4.383 -46.438 -18.781 1 60.94 111 LYS A CA 1
ATOM 870 C C . LYS A 1 111 ? 3.635 -45.344 -19.531 1 60.94 111 LYS A C 1
ATOM 872 O O . LYS A 1 111 ? 2.418 -45.219 -19.391 1 60.94 111 LYS A O 1
ATOM 877 N N . ASP A 1 112 ? 4.273 -44.438 -20.203 1 66.38 112 ASP A N 1
ATOM 878 C CA . ASP A 1 112 ? 3.742 -43.406 -21.078 1 66.38 112 ASP A CA 1
ATOM 879 C C . ASP A 1 112 ? 3.191 -42.219 -20.266 1 66.38 112 ASP A C 1
ATOM 881 O O . ASP A 1 112 ? 2.354 -41.469 -20.75 1 66.38 112 ASP A O 1
ATOM 885 N N . ASN A 1 113 ? 3.561 -42.344 -19 1 70.31 113 ASN A N 1
ATOM 886 C CA . ASN A 1 113 ? 3.234 -41.188 -18.141 1 70.31 113 ASN A CA 1
ATOM 887 C C . ASN A 1 113 ? 4.492 -40.469 -17.672 1 70.31 113 ASN A C 1
ATOM 889 O O . ASN A 1 113 ? 5.5 -41.094 -17.359 1 70.31 113 ASN A O 1
ATOM 893 N N . ILE A 1 114 ? 4.383 -39.188 -17.719 1 72.5 114 ILE A N 1
ATOM 894 C CA . ILE A 1 114 ? 5.461 -38.375 -17.156 1 72.5 114 ILE A CA 1
ATOM 895 C C . ILE A 1 114 ? 5.105 -37.969 -15.727 1 72.5 114 ILE A C 1
ATOM 897 O O . ILE A 1 114 ? 3.965 -37.562 -15.453 1 72.5 114 ILE A O 1
ATOM 901 N N . TYR A 1 115 ? 6.023 -38.188 -14.844 1 70.25 115 TYR A N 1
ATOM 902 C CA . TYR A 1 115 ? 5.844 -37.844 -13.438 1 70.25 115 TYR A CA 1
ATOM 903 C C . TYR A 1 115 ? 6.762 -36.688 -13.039 1 70.25 115 TYR A C 1
ATOM 905 O O . TYR A 1 115 ? 7.953 -36.688 -13.352 1 70.25 115 TYR A O 1
ATOM 913 N N . PHE A 1 116 ? 6.074 -35.688 -12.383 1 75.31 116 PHE A N 1
ATOM 914 C CA . PHE A 1 116 ? 6.805 -34.531 -11.875 1 75.31 116 PHE A CA 1
ATOM 915 C C . PHE A 1 116 ? 6.84 -34.531 -10.352 1 75.31 116 PHE A C 1
ATOM 917 O O . PHE A 1 116 ? 5.793 -34.562 -9.703 1 75.31 116 PHE A O 1
ATOM 924 N N . LEU A 1 117 ? 8.039 -34.625 -9.82 1 71.56 117 LEU A N 1
ATOM 925 C CA . LEU A 1 117 ? 8.195 -34.531 -8.367 1 71.56 117 LEU A CA 1
ATOM 926 C C . LEU A 1 117 ? 8.625 -33.156 -7.938 1 71.56 117 LEU A C 1
ATOM 928 O O . LEU A 1 117 ? 9.602 -32.594 -8.453 1 71.56 117 LEU A O 1
ATOM 932 N N . GLN A 1 118 ? 7.719 -32.562 -7.047 1 72.31 118 GLN A N 1
ATOM 933 C CA . GLN A 1 118 ? 8.023 -31.219 -6.535 1 72.31 118 GLN A CA 1
ATOM 934 C C . GLN A 1 118 ? 7.996 -31.203 -5.012 1 72.31 118 GLN A C 1
ATOM 936 O O . GLN A 1 118 ? 7.273 -31.969 -4.387 1 72.31 118 GLN A O 1
ATOM 941 N N . ASP A 1 119 ? 8.883 -30.344 -4.469 1 65.12 119 ASP A N 1
ATOM 942 C CA . ASP A 1 119 ? 8.844 -30.125 -3.023 1 65.12 119 ASP A CA 1
ATOM 943 C C . ASP A 1 119 ? 7.645 -29.281 -2.629 1 65.12 119 ASP A C 1
ATOM 945 O O . ASP A 1 119 ? 7.117 -28.516 -3.445 1 65.12 119 ASP A O 1
ATOM 949 N N . GLN A 1 120 ? 7.078 -29.641 -1.454 1 66.38 120 GLN A N 1
ATOM 950 C CA . GLN A 1 120 ? 6.133 -28.672 -0.897 1 66.38 120 GLN A CA 1
ATOM 951 C C . GLN A 1 120 ? 6.785 -27.312 -0.695 1 66.38 120 GLN A C 1
ATOM 953 O O . GLN A 1 120 ? 7.926 -27.234 -0.227 1 66.38 120 GLN A O 1
ATOM 958 N N . TRP A 1 121 ? 5.992 -26.469 -1.363 1 76.94 121 TRP A N 1
ATOM 959 C CA . TRP A 1 121 ? 6.598 -25.141 -1.301 1 76.94 121 TRP A CA 1
ATOM 960 C C . TRP A 1 121 ? 5.594 -24.109 -0.804 1 76.94 121 TRP A C 1
ATOM 962 O O . TRP A 1 121 ? 4.688 -23.703 -1.54 1 76.94 121 TRP A O 1
ATOM 972 N N . GLY A 1 122 ? 5.402 -23.766 0.459 1 80.25 122 GLY A N 1
ATOM 973 C CA . GLY A 1 122 ? 4.727 -22.609 1.041 1 80.25 122 GLY A CA 1
ATOM 974 C C . GLY A 1 122 ? 3.219 -22.672 0.89 1 80.25 122 GLY A C 1
ATOM 975 O O . GLY A 1 122 ? 2.633 -23.75 0.855 1 80.25 122 GLY A O 1
ATOM 976 N N . LEU A 1 123 ? 2.459 -21.531 0.931 1 87.81 123 LEU A N 1
ATOM 977 C CA . LEU A 1 123 ? 1.022 -21.297 0.819 1 87.81 123 LEU A CA 1
ATOM 978 C C . LEU A 1 123 ? 0.648 -20.875 -0.596 1 87.81 123 LEU A C 1
ATOM 980 O O . LEU A 1 123 ? 1.357 -20.078 -1.217 1 87.81 123 LEU A O 1
ATOM 984 N N . THR A 1 124 ? -0.481 -21.484 -1.069 1 89.75 124 THR A N 1
ATOM 985 C CA . THR A 1 124 ? -0.963 -21.016 -2.363 1 89.75 124 THR A CA 1
ATOM 986 C C . THR A 1 124 ? -1.721 -19.688 -2.213 1 89.75 124 THR A C 1
ATOM 988 O O . THR A 1 124 ? -2.281 -19.406 -1.151 1 89.75 124 THR A O 1
ATOM 991 N N . LEU A 1 125 ? -1.709 -18.953 -3.271 1 94.88 125 LEU A N 1
ATOM 992 C CA . LEU A 1 125 ? -2.5 -17.734 -3.273 1 94.88 125 LEU A CA 1
ATOM 993 C C . LEU A 1 125 ? -3.982 -18.047 -3.092 1 94.88 125 LEU A C 1
ATOM 995 O O . LEU A 1 125 ? -4.719 -17.25 -2.5 1 94.88 125 LEU A O 1
ATOM 999 N N . ASN A 1 126 ? -4.406 -19.203 -3.574 1 92.44 126 ASN A N 1
ATOM 1000 C CA . ASN A 1 126 ? -5.797 -19.609 -3.402 1 92.44 126 ASN A CA 1
ATOM 1001 C C . ASN A 1 126 ? -6.156 -19.781 -1.929 1 92.44 126 ASN A C 1
ATOM 1003 O O . ASN A 1 126 ? -7.238 -19.375 -1.498 1 92.44 126 ASN A O 1
ATOM 1007 N N . GLU A 1 127 ? -5.277 -20.359 -1.206 1 89 127 GLU A N 1
ATOM 1008 C CA . GLU A 1 127 ? -5.496 -20.516 0.23 1 89 127 GLU A CA 1
ATOM 1009 C C . GLU A 1 127 ? -5.629 -19.156 0.911 1 89 127 GLU A C 1
ATOM 1011 O O . GLU A 1 127 ? -6.453 -18.984 1.81 1 89 127 GLU A O 1
ATOM 1016 N N . ILE A 1 128 ? -4.828 -18.25 0.454 1 91.56 128 ILE A N 1
ATOM 1017 C CA . ILE A 1 128 ? -4.867 -16.906 1.018 1 91.56 128 ILE A CA 1
ATOM 1018 C C . ILE A 1 128 ? -6.195 -16.234 0.66 1 91.56 128 ILE A C 1
ATOM 1020 O O . ILE A 1 128 ? -6.844 -15.633 1.517 1 91.56 128 ILE A O 1
ATOM 1024 N N . LEU A 1 129 ? -6.605 -16.359 -0.527 1 91.25 129 LEU A N 1
ATOM 1025 C CA . LEU A 1 129 ? -7.848 -15.766 -1.011 1 91.25 129 LEU A CA 1
ATOM 1026 C C . LEU A 1 129 ? -9.047 -16.281 -0.221 1 91.25 129 LEU A C 1
ATOM 1028 O O . LEU A 1 129 ? -10 -15.547 0.021 1 91.25 129 LEU A O 1
ATOM 1032 N N . GLN A 1 130 ? -8.992 -17.484 0.235 1 89.44 130 GLN A N 1
ATOM 1033 C CA . GLN A 1 130 ? -10.102 -18.109 0.942 1 89.44 130 GLN A CA 1
ATOM 1034 C C . GLN A 1 130 ? -10.266 -17.531 2.342 1 89.44 130 GLN A C 1
ATOM 1036 O O . GLN A 1 130 ? -11.289 -17.734 2.99 1 89.44 130 GLN A O 1
ATOM 1041 N N . LEU A 1 131 ? -9.359 -16.812 2.746 1 89.38 131 LEU A N 1
ATOM 1042 C CA . LEU A 1 131 ? -9.414 -16.25 4.09 1 89.38 131 LEU A CA 1
ATOM 1043 C C . LEU A 1 131 ? -10.219 -14.953 4.098 1 89.38 131 LEU A C 1
ATOM 1045 O O . LEU A 1 131 ? -10.477 -14.383 5.16 1 89.38 131 LEU A O 1
ATOM 1049 N N . SER A 1 132 ? -10.609 -14.492 3.012 1 85.06 132 SER A N 1
ATOM 1050 C CA . SER A 1 132 ? -11.492 -13.328 2.926 1 85.06 132 SER A CA 1
ATOM 1051 C C . SER A 1 132 ? -12.844 -13.602 3.578 1 85.06 132 SER A C 1
ATOM 1053 O O . SER A 1 132 ? -13.367 -14.711 3.482 1 85.06 132 SER A O 1
ATOM 1055 N N . PRO A 1 133 ? -13.352 -12.641 4.328 1 84.25 133 PRO A N 1
ATOM 1056 C CA . PRO A 1 133 ? -12.922 -11.258 4.508 1 84.25 133 PRO A CA 1
ATOM 1057 C C . PRO A 1 133 ? -12.078 -11.055 5.766 1 84.25 133 PRO A C 1
ATOM 1059 O O . PRO A 1 133 ? -11.805 -9.914 6.156 1 84.25 133 PRO A O 1
ATOM 1062 N N . VAL A 1 134 ? -11.688 -12.109 6.379 1 87.75 134 VAL A N 1
ATOM 1063 C CA . VAL A 1 134 ? -10.961 -12.023 7.641 1 87.75 134 VAL A CA 1
ATOM 1064 C C . VAL A 1 134 ? -9.555 -11.492 7.387 1 87.75 134 VAL A C 1
ATOM 1066 O O . VAL A 1 134 ? -8.969 -10.828 8.242 1 87.75 134 VAL A O 1
ATOM 1069 N N . PHE A 1 135 ? -9.133 -11.844 6.188 1 90.19 135 PHE A N 1
ATOM 1070 C CA . PHE A 1 135 ? -7.781 -11.453 5.789 1 90.19 135 PHE A CA 1
ATOM 1071 C C . PHE A 1 135 ? -7.762 -11 4.332 1 90.19 135 PHE A C 1
ATOM 1073 O O . PHE A 1 135 ? -8.375 -11.633 3.471 1 90.19 135 PHE A O 1
ATOM 1080 N N . MET A 1 136 ? -7.016 -9.906 4.16 1 87.56 136 MET A N 1
ATOM 1081 C CA . MET A 1 136 ? -6.832 -9.398 2.807 1 87.56 136 MET A CA 1
ATOM 1082 C C . MET A 1 136 ? -5.414 -8.875 2.609 1 87.56 136 MET A C 1
ATOM 1084 O O . MET A 1 136 ? -4.84 -8.266 3.514 1 87.56 136 MET A O 1
ATOM 1088 N N . LEU A 1 137 ? -4.93 -9.125 1.433 1 90.19 137 LEU A N 1
ATOM 1089 C CA . LEU A 1 137 ? -3.617 -8.594 1.074 1 90.19 137 LEU A CA 1
ATOM 1090 C C . LEU A 1 137 ? -3.689 -7.098 0.798 1 90.19 137 LEU A C 1
ATOM 1092 O O . LEU A 1 137 ? -4.684 -6.609 0.256 1 90.19 137 LEU A O 1
ATOM 1096 N N . SER A 1 138 ? -2.627 -6.469 1.146 1 86.62 138 SER A N 1
ATOM 1097 C CA . SER A 1 138 ? -2.512 -5.055 0.798 1 86.62 138 SER A CA 1
ATOM 1098 C C . SER A 1 138 ? -2.094 -4.875 -0.658 1 86.62 138 SER A C 1
ATOM 1100 O O . SER A 1 138 ? -1.624 -5.82 -1.295 1 86.62 138 SER A O 1
ATOM 1102 N N . GLU A 1 139 ? -2.189 -3.662 -1.148 1 86.62 139 GLU A N 1
ATOM 1103 C CA . GLU A 1 139 ? -1.762 -3.355 -2.51 1 86.62 139 GLU A CA 1
ATOM 1104 C C . GLU A 1 139 ? -0.264 -3.592 -2.686 1 86.62 139 GLU A C 1
ATOM 1106 O O . GLU A 1 139 ? 0.184 -4.004 -3.756 1 86.62 139 GLU A O 1
ATOM 1111 N N . VAL A 1 140 ? 0.444 -3.377 -1.646 1 88.12 140 VAL A N 1
ATOM 1112 C CA . VAL A 1 140 ? 1.891 -3.559 -1.691 1 88.12 140 VAL A CA 1
ATOM 1113 C C . VAL A 1 140 ? 2.221 -5.039 -1.851 1 88.12 140 VAL A C 1
ATOM 1115 O O . VAL A 1 140 ? 3.039 -5.414 -2.695 1 88.12 140 VAL A O 1
ATOM 1118 N N . GLU A 1 141 ? 1.604 -5.773 -1.068 1 91.38 141 GLU A N 1
ATOM 1119 C CA . GLU A 1 141 ? 1.841 -7.211 -1.136 1 91.38 141 GLU A CA 1
ATOM 1120 C C . GLU A 1 141 ? 1.446 -7.773 -2.498 1 91.38 141 GLU A C 1
ATOM 1122 O O . GLU A 1 141 ? 2.16 -8.602 -3.064 1 91.38 141 GLU A O 1
ATOM 1127 N N . VAL A 1 142 ? 0.328 -7.309 -3.008 1 93.12 142 VAL A N 1
ATOM 1128 C CA . VAL A 1 142 ? -0.127 -7.762 -4.32 1 93.12 142 VAL A CA 1
ATOM 1129 C C . VAL A 1 142 ? 0.881 -7.352 -5.387 1 93.12 142 VAL A C 1
ATOM 1131 O O . VAL A 1 142 ? 1.194 -8.133 -6.289 1 93.12 142 VAL A O 1
ATOM 1134 N N . ALA A 1 143 ? 1.382 -6.152 -5.27 1 92.62 143 ALA A N 1
ATOM 1135 C CA . ALA A 1 143 ? 2.375 -5.684 -6.23 1 92.62 143 ALA A CA 1
ATOM 1136 C C . ALA A 1 143 ? 3.615 -6.574 -6.219 1 92.62 143 ALA A C 1
ATOM 1138 O O . ALA A 1 143 ? 4.145 -6.926 -7.277 1 92.62 143 ALA A O 1
ATOM 1139 N N . VAL A 1 144 ? 4.09 -6.945 -5.062 1 93 144 VAL A N 1
ATOM 1140 C CA . VAL A 1 144 ? 5.277 -7.781 -4.918 1 93 144 VAL A CA 1
ATOM 1141 C C . VAL A 1 144 ? 5.02 -9.148 -5.543 1 93 144 VAL A C 1
ATOM 1143 O O . VAL A 1 144 ? 5.867 -9.68 -6.266 1 93 144 VAL A O 1
ATOM 1146 N N . ILE A 1 145 ? 3.904 -9.672 -5.297 1 95.62 145 ILE A N 1
ATOM 1147 C CA . ILE A 1 145 ? 3.537 -10.977 -5.832 1 95.62 145 ILE A CA 1
ATOM 1148 C C . ILE A 1 145 ? 3.463 -10.906 -7.355 1 95.62 145 ILE A C 1
ATOM 1150 O O . ILE A 1 145 ? 4.027 -11.758 -8.047 1 95.62 145 ILE A O 1
ATOM 1154 N N . CYS A 1 146 ? 2.795 -9.906 -7.867 1 96.31 146 CYS A N 1
ATOM 1155 C CA . CYS A 1 146 ? 2.646 -9.758 -9.312 1 96.31 146 CYS A CA 1
ATOM 1156 C C . CYS A 1 146 ? 4.004 -9.602 -9.984 1 96.31 146 CYS A C 1
ATOM 1158 O O . CYS A 1 146 ? 4.234 -10.156 -11.062 1 96.31 146 CYS A O 1
ATOM 1160 N N . LYS A 1 147 ? 4.852 -8.867 -9.367 1 95.94 147 LYS A N 1
ATOM 1161 C CA . LYS A 1 147 ? 6.191 -8.672 -9.914 1 95.94 147 LYS A CA 1
ATOM 1162 C C . LYS A 1 147 ? 6.934 -10 -10.039 1 95.94 147 LYS A C 1
ATOM 1164 O O . LYS A 1 147 ? 7.547 -10.281 -11.062 1 95.94 147 LYS A O 1
ATOM 1169 N N . ALA A 1 148 ? 6.871 -10.773 -9.031 1 95.75 148 ALA A N 1
ATOM 1170 C CA . ALA A 1 148 ? 7.52 -12.078 -9.039 1 95.75 148 ALA A CA 1
ATOM 1171 C C . ALA A 1 148 ? 6.941 -12.977 -10.133 1 95.75 148 ALA A C 1
ATOM 1173 O O . ALA A 1 148 ? 7.688 -13.656 -10.844 1 95.75 148 ALA A O 1
ATOM 1174 N N . VAL A 1 149 ? 5.633 -12.938 -10.297 1 97.56 149 VAL A N 1
ATOM 1175 C CA . VAL A 1 149 ? 4.969 -13.773 -11.297 1 97.56 149 VAL A CA 1
ATOM 1176 C C . VAL A 1 149 ? 5.352 -13.297 -12.695 1 97.56 149 VAL A C 1
ATOM 1178 O O . VAL A 1 149 ? 5.559 -14.109 -13.602 1 97.56 149 VAL A O 1
ATOM 1181 N N . LEU A 1 150 ? 5.477 -12.023 -12.844 1 97.69 150 LEU A N 1
ATOM 1182 C CA . LEU A 1 150 ? 5.871 -11.5 -14.148 1 97.69 150 LEU A CA 1
ATOM 1183 C C . LEU A 1 150 ? 7.289 -11.93 -14.5 1 97.69 150 LEU A C 1
ATOM 1185 O O . LEU A 1 150 ? 7.574 -12.25 -15.656 1 97.69 150 LEU A O 1
ATOM 1189 N N . HIS A 1 151 ? 8.141 -11.93 -13.547 1 97.12 151 HIS A N 1
ATOM 1190 C CA . HIS A 1 151 ? 9.484 -12.445 -13.797 1 97.12 151 HIS A CA 1
ATOM 1191 C C . HIS A 1 151 ? 9.453 -13.906 -14.211 1 97.12 151 HIS A C 1
ATOM 1193 O O . HIS A 1 151 ? 10.188 -14.32 -15.109 1 97.12 151 HIS A O 1
ATOM 1199 N N . ALA A 1 152 ? 8.609 -14.648 -13.578 1 96.88 152 ALA A N 1
ATOM 1200 C CA . ALA A 1 152 ? 8.445 -16.047 -13.961 1 96.88 152 ALA A CA 1
ATOM 1201 C C . ALA A 1 152 ? 7.941 -16.172 -15.391 1 96.88 152 ALA A C 1
ATOM 1203 O O . ALA A 1 152 ? 8.453 -16.984 -16.172 1 96.88 152 ALA A O 1
ATOM 1204 N N . LEU A 1 153 ? 6.992 -15.336 -15.727 1 96.38 153 LEU A N 1
ATOM 1205 C CA . LEU A 1 153 ? 6.402 -15.406 -17.062 1 96.38 153 LEU A CA 1
ATOM 1206 C C . LEU A 1 153 ? 7.41 -14.984 -18.125 1 96.38 153 LEU A C 1
ATOM 1208 O O . LEU A 1 153 ? 7.418 -15.531 -19.234 1 96.38 153 LEU A O 1
ATOM 1212 N N . VAL A 1 154 ? 8.234 -14.023 -17.812 1 96.5 154 VAL A N 1
ATOM 1213 C CA . VAL A 1 154 ? 9.289 -13.648 -18.75 1 96.5 154 VAL A CA 1
ATOM 1214 C C . VAL A 1 154 ? 10.195 -14.852 -19.016 1 96.5 154 VAL A C 1
ATOM 1216 O O . VAL A 1 154 ? 10.516 -15.148 -20.172 1 96.5 154 VAL A O 1
ATOM 1219 N N . TYR A 1 155 ? 10.586 -15.547 -18.031 1 94.44 155 TYR A N 1
ATOM 1220 C CA . TYR A 1 155 ? 11.422 -16.734 -18.156 1 94.44 155 TYR A CA 1
ATOM 1221 C C . TYR A 1 155 ? 10.719 -17.812 -18.969 1 94.44 155 TYR A C 1
ATOM 1223 O O . TYR A 1 155 ? 11.289 -18.359 -19.922 1 94.44 155 TYR A O 1
ATOM 1231 N N . ILE A 1 156 ? 9.477 -18.016 -18.719 1 91.62 156 ILE A N 1
ATOM 1232 C CA . ILE A 1 156 ? 8.695 -19.062 -19.359 1 91.62 156 ILE A CA 1
ATOM 1233 C C . ILE A 1 156 ? 8.477 -18.719 -20.828 1 91.62 156 ILE A C 1
ATOM 1235 O O . ILE A 1 156 ? 8.664 -19.562 -21.703 1 91.62 156 ILE A O 1
ATOM 1239 N N . HIS A 1 157 ? 8.164 -17.516 -21.078 1 91.06 157 HIS A N 1
ATOM 1240 C CA . HIS A 1 157 ? 7.816 -17.078 -22.422 1 91.06 157 HIS A CA 1
ATOM 1241 C C . HIS A 1 157 ? 9.062 -16.906 -23.297 1 91.06 157 HIS A C 1
ATOM 1243 O O . HIS A 1 157 ? 9.055 -17.234 -24.484 1 91.06 157 HIS A O 1
ATOM 1249 N N . GLU A 1 158 ? 10.086 -16.391 -22.672 1 90.88 158 GLU A N 1
ATOM 1250 C CA . GLU A 1 158 ? 11.211 -15.969 -23.516 1 90.88 158 GLU A CA 1
ATOM 1251 C C . GLU A 1 158 ? 12.344 -16.984 -23.453 1 90.88 158 GLU A C 1
ATOM 1253 O O . GLU A 1 158 ? 12.969 -17.297 -24.469 1 90.88 158 GLU A O 1
ATOM 1258 N N . GLU A 1 159 ? 12.688 -17.453 -22.312 1 87.38 159 GLU A N 1
ATOM 1259 C CA . GLU A 1 159 ? 13.805 -18.391 -22.188 1 87.38 159 GLU A CA 1
ATOM 1260 C C . GLU A 1 159 ? 13.375 -19.812 -22.531 1 87.38 159 GLU A C 1
ATOM 1262 O O . GLU A 1 159 ? 14.078 -20.531 -23.25 1 87.38 159 GLU A O 1
ATOM 1267 N N . MET A 1 160 ? 12.234 -20.203 -22.094 1 84.06 160 MET A N 1
ATOM 1268 C CA . MET A 1 160 ? 11.758 -21.562 -22.359 1 84.06 160 MET A CA 1
ATOM 1269 C C . MET A 1 160 ? 10.93 -21.594 -23.641 1 84.06 160 MET A C 1
ATOM 1271 O O . MET A 1 160 ? 10.719 -22.672 -24.219 1 84.06 160 MET A O 1
ATOM 1275 N N . ASP A 1 161 ? 10.406 -20.469 -24.062 1 85.62 161 ASP A N 1
ATOM 1276 C CA . ASP A 1 161 ? 9.625 -20.297 -25.281 1 85.62 161 ASP A CA 1
ATOM 1277 C C . ASP A 1 161 ? 8.367 -21.172 -25.25 1 85.62 161 ASP A C 1
ATOM 1279 O O . ASP A 1 161 ? 8.102 -21.906 -26.203 1 85.62 161 ASP A O 1
ATOM 1283 N N . ILE A 1 162 ? 7.656 -21.156 -24.125 1 84.69 162 ILE A N 1
ATOM 1284 C CA . ILE A 1 162 ? 6.383 -21.859 -23.984 1 84.69 162 ILE A CA 1
ATOM 1285 C C . ILE A 1 162 ? 5.367 -20.938 -23.312 1 84.69 162 ILE A C 1
ATOM 1287 O O . ILE A 1 162 ? 5.727 -19.875 -22.797 1 84.69 162 ILE A O 1
ATOM 1291 N N . CYS A 1 163 ? 4.102 -21.328 -23.438 1 89.12 163 CYS A N 1
ATOM 1292 C CA . CYS A 1 163 ? 3.029 -20.703 -22.672 1 89.12 163 CYS A CA 1
ATOM 1293 C C . CYS A 1 163 ? 2.703 -21.516 -21.422 1 89.12 163 CYS A C 1
ATOM 1295 O O . CYS A 1 163 ? 2.762 -22.75 -21.453 1 89.12 163 CYS A O 1
ATOM 1297 N N . TYR A 1 164 ? 2.477 -20.859 -20.359 1 88.44 164 TYR A N 1
ATOM 1298 C CA . TYR A 1 164 ? 2.092 -21.562 -19.141 1 88.44 164 TYR A CA 1
ATOM 1299 C C . TYR A 1 164 ? 0.753 -22.266 -19.328 1 88.44 164 TYR A C 1
ATOM 1301 O O . TYR A 1 164 ? 0.632 -23.469 -19.031 1 88.44 164 TYR A O 1
ATOM 1309 N N . GLY A 1 165 ? -0.163 -21.531 -19.766 1 83.69 165 GLY A N 1
ATOM 1310 C CA . GLY A 1 165 ? -1.478 -22.125 -19.984 1 83.69 165 GLY A CA 1
ATOM 1311 C C . GLY A 1 165 ? -2.287 -22.266 -18.703 1 83.69 165 GLY A C 1
ATOM 1312 O O . GLY A 1 165 ? -1.952 -23.062 -17.844 1 83.69 165 GLY A O 1
ATOM 1313 N N . ASN A 1 166 ? -3.301 -21.484 -18.391 1 85 166 ASN A N 1
ATOM 1314 C CA . ASN A 1 166 ? -4.332 -21.547 -17.359 1 85 166 ASN A CA 1
ATOM 1315 C C . ASN A 1 166 ? -3.77 -21.203 -15.984 1 85 166 ASN A C 1
ATOM 1317 O O . ASN A 1 166 ? -3.938 -21.953 -15.031 1 85 166 ASN A O 1
ATOM 1321 N N . LEU A 1 167 ? -2.992 -20.219 -15.898 1 92.69 167 LEU A N 1
ATOM 1322 C CA . LEU A 1 167 ? -2.455 -19.719 -14.641 1 92.69 167 LEU A CA 1
ATOM 1323 C C . LEU A 1 167 ? -3.58 -19.328 -13.68 1 92.69 167 LEU A C 1
ATOM 1325 O O . LEU A 1 167 ? -4.492 -18.594 -14.055 1 92.69 167 LEU A O 1
ATOM 1329 N N . THR A 1 168 ? -3.543 -19.984 -12.453 1 93.12 168 THR A N 1
ATOM 1330 C CA . THR A 1 168 ? -4.535 -19.672 -11.43 1 93.12 168 THR A CA 1
ATOM 1331 C C . THR A 1 168 ? -3.861 -19.375 -10.094 1 93.12 168 THR A C 1
ATOM 1333 O O . THR A 1 168 ? -2.645 -19.516 -9.961 1 93.12 168 THR A O 1
ATOM 1336 N N . CYS A 1 169 ? -4.625 -19 -9.102 1 95.12 169 CYS A N 1
ATOM 1337 C CA . CYS A 1 169 ? -4.133 -18.688 -7.762 1 95.12 169 CYS A CA 1
ATOM 1338 C C . CYS A 1 169 ? -3.531 -19.922 -7.109 1 95.12 169 CYS A C 1
ATOM 1340 O O . CYS A 1 169 ? -2.678 -19.812 -6.227 1 95.12 169 CYS A O 1
ATOM 1342 N N . SER A 1 170 ? -3.93 -21.141 -7.555 1 89.06 170 SER A N 1
ATOM 1343 C CA . SER A 1 170 ? -3.438 -22.391 -6.98 1 89.06 170 SER A CA 1
ATOM 1344 C C . SER A 1 170 ? -2.02 -22.688 -7.449 1 89.06 170 SER A C 1
ATOM 1346 O O . SER A 1 170 ? -1.33 -23.516 -6.859 1 89.06 170 SER A O 1
ATOM 1348 N N . ASP A 1 171 ? -1.578 -21.953 -8.469 1 90.62 171 ASP A N 1
ATOM 1349 C CA . ASP A 1 171 ? -0.265 -22.203 -9.055 1 90.62 171 ASP A CA 1
ATOM 1350 C C . ASP A 1 171 ? 0.789 -21.266 -8.469 1 90.62 171 ASP A C 1
ATOM 1352 O O . ASP A 1 171 ? 1.983 -21.422 -8.727 1 90.62 171 ASP A O 1
ATOM 1356 N N . ILE A 1 172 ? 0.397 -20.297 -7.746 1 95.06 172 ILE A N 1
ATOM 1357 C CA . ILE A 1 172 ? 1.299 -19.297 -7.184 1 95.06 172 ILE A CA 1
ATOM 1358 C C . ILE A 1 172 ? 1.503 -19.562 -5.695 1 95.06 172 ILE A C 1
ATOM 1360 O O . ILE A 1 172 ? 0.541 -19.578 -4.922 1 95.06 172 ILE A O 1
ATOM 1364 N N . LEU A 1 173 ? 2.771 -19.75 -5.348 1 92.06 173 LEU A N 1
ATOM 1365 C CA . LEU A 1 173 ? 3.117 -20.141 -3.986 1 92.06 173 LEU A CA 1
ATOM 1366 C C . LEU A 1 173 ? 3.992 -19.094 -3.316 1 92.06 173 LEU A C 1
ATOM 1368 O O . LEU A 1 173 ? 4.801 -18.438 -3.979 1 92.06 173 LEU A O 1
ATOM 1372 N N . ILE A 1 174 ? 3.809 -18.922 -2.045 1 93.75 174 ILE A N 1
ATOM 1373 C CA . ILE A 1 174 ? 4.625 -18.047 -1.219 1 93.75 174 ILE A CA 1
ATOM 1374 C C . ILE A 1 174 ? 5.184 -18.812 -0.03 1 93.75 174 ILE A C 1
ATOM 1376 O O . ILE A 1 174 ? 4.43 -19.422 0.739 1 93.75 174 ILE A O 1
ATOM 1380 N N . ASN A 1 175 ? 6.477 -18.797 0.11 1 89.44 175 ASN A N 1
ATOM 1381 C CA . ASN A 1 175 ? 7.051 -19.547 1.221 1 89.44 175 ASN A CA 1
ATOM 1382 C C . ASN A 1 175 ? 7.289 -18.656 2.438 1 89.44 175 ASN A C 1
ATOM 1384 O O . ASN A 1 175 ? 6.926 -17.484 2.434 1 89.44 175 ASN A O 1
ATOM 1388 N N . GLU A 1 176 ? 7.914 -19.234 3.469 1 86.94 176 GLU A N 1
ATOM 1389 C CA . GLU A 1 176 ? 8.078 -18.562 4.754 1 86.94 176 GLU A CA 1
ATOM 1390 C C . GLU A 1 176 ? 9.102 -17.438 4.652 1 86.94 176 GLU A C 1
ATOM 1392 O O . GLU A 1 176 ? 9.109 -16.531 5.484 1 86.94 176 GLU A O 1
ATOM 1397 N N . GLN A 1 177 ? 9.938 -17.516 3.643 1 88.5 177 GLN A N 1
ATOM 1398 C CA . GLN A 1 177 ? 10.938 -16.469 3.451 1 88.5 177 GLN A CA 1
ATOM 1399 C C . GLN A 1 177 ? 10.391 -15.328 2.609 1 88.5 177 GLN A C 1
ATOM 1401 O O . GLN A 1 177 ? 11.07 -14.328 2.395 1 88.5 177 GLN A O 1
ATOM 1406 N N . GLY A 1 178 ? 9.125 -15.445 2.172 1 90.88 178 GLY A N 1
ATOM 1407 C CA . GLY A 1 178 ? 8.5 -14.406 1.368 1 90.88 178 GLY A CA 1
ATOM 1408 C C . GLY A 1 178 ? 8.812 -14.531 -0.112 1 90.88 178 GLY A C 1
ATOM 1409 O O . GLY A 1 178 ? 8.594 -13.594 -0.879 1 90.88 178 GLY A O 1
ATOM 1410 N N . GLU A 1 179 ? 9.352 -15.625 -0.478 1 92.69 179 GLU A N 1
ATOM 1411 C CA . GLU A 1 179 ? 9.641 -15.867 -1.889 1 92.69 179 GLU A CA 1
ATOM 1412 C C . GLU A 1 179 ? 8.398 -16.359 -2.625 1 92.69 179 GLU A C 1
ATOM 1414 O O . GLU A 1 179 ? 7.609 -17.141 -2.078 1 92.69 179 GLU A O 1
ATOM 1419 N N . VAL A 1 180 ? 8.234 -15.852 -3.834 1 95.5 180 VAL A N 1
ATOM 1420 C CA . VAL A 1 180 ? 7.086 -16.219 -4.66 1 95.5 180 VAL A CA 1
ATOM 1421 C C . VAL A 1 180 ? 7.547 -17.062 -5.84 1 95.5 180 VAL A C 1
ATOM 1423 O O . VAL A 1 180 ? 8.5 -16.703 -6.539 1 95.5 180 VAL A O 1
ATOM 1426 N N . GLN A 1 181 ? 6.895 -18.203 -6.043 1 93.75 181 GLN A N 1
ATOM 1427 C CA . GLN A 1 181 ? 7.211 -19.062 -7.184 1 93.75 181 GLN A CA 1
ATOM 1428 C C . GLN A 1 181 ? 5.941 -19.531 -7.887 1 93.75 181 GLN A C 1
ATOM 1430 O O . GLN A 1 181 ? 4.902 -19.703 -7.25 1 93.75 181 GLN A O 1
ATOM 1435 N N . VAL A 1 182 ? 6.031 -19.688 -9.148 1 94.12 182 VAL A N 1
ATOM 1436 C CA . VAL A 1 182 ? 4.965 -20.266 -9.969 1 94.12 182 VAL A CA 1
ATOM 1437 C C . VAL A 1 182 ? 5.215 -21.766 -10.156 1 94.12 182 VAL A C 1
ATOM 1439 O O . VAL A 1 182 ? 6.285 -22.156 -10.617 1 94.12 182 VAL A O 1
ATOM 1442 N N . ALA A 1 183 ? 4.246 -22.547 -9.781 1 87.31 183 ALA A N 1
ATOM 1443 C CA . ALA A 1 183 ? 4.352 -24 -9.914 1 87.31 183 ALA A CA 1
ATOM 1444 C C . ALA A 1 183 ? 3.535 -24.5 -11.102 1 87.31 183 ALA A C 1
ATOM 1446 O O . ALA A 1 183 ?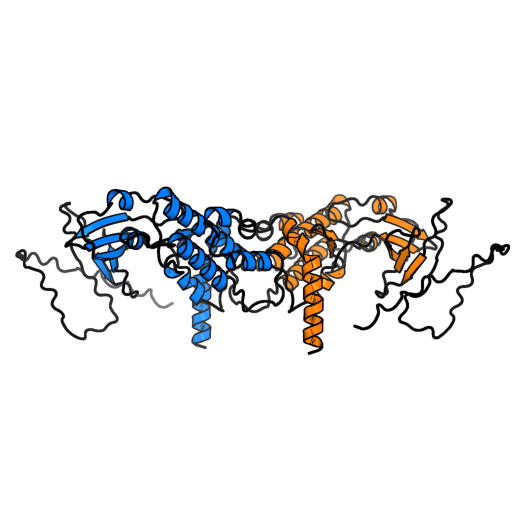 2.781 -23.734 -11.711 1 87.31 183 ALA A O 1
ATOM 1447 N N . GLY A 1 184 ? 3.738 -25.781 -11.5 1 78.75 184 GLY A N 1
ATOM 1448 C CA . GLY A 1 184 ? 2.881 -26.438 -12.469 1 78.75 184 GLY A CA 1
ATOM 1449 C C . GLY A 1 184 ? 3.361 -26.281 -13.898 1 78.75 184 GLY A C 1
ATOM 1450 O O . GLY A 1 184 ? 2.621 -26.547 -14.844 1 78.75 184 GLY A O 1
ATOM 1451 N N . ILE A 1 185 ? 4.512 -25.766 -14.227 1 80.94 185 ILE A N 1
ATOM 1452 C CA . ILE A 1 185 ? 5.023 -25.547 -15.578 1 80.94 185 ILE A CA 1
ATOM 1453 C C . ILE A 1 185 ? 5.113 -26.891 -16.312 1 80.94 185 ILE A C 1
ATOM 1455 O O . ILE A 1 185 ? 5.023 -26.922 -17.547 1 80.94 185 ILE A O 1
ATOM 1459 N N . GLY A 1 186 ? 5.195 -27.953 -15.633 1 69.25 186 GLY A N 1
ATOM 1460 C CA . GLY A 1 186 ? 5.328 -29.266 -16.25 1 69.25 186 GLY A CA 1
ATOM 1461 C C . GLY A 1 186 ? 4.188 -29.609 -17.188 1 69.25 186 GLY A C 1
ATOM 1462 O O . GLY A 1 186 ? 4.414 -30.125 -18.281 1 69.25 186 GLY A O 1
ATOM 1463 N N . SER A 1 187 ? 3.033 -29.156 -16.859 1 69.38 187 SER A N 1
ATOM 1464 C CA . SER A 1 187 ? 1.872 -29.453 -17.688 1 69.38 187 SER A CA 1
ATOM 1465 C C . SER A 1 187 ? 1.902 -28.641 -18.969 1 69.38 187 SER A C 1
ATOM 1467 O O . SER A 1 187 ? 1.5 -29.125 -20.031 1 69.38 187 SER A O 1
ATOM 1469 N N . SER A 1 188 ? 2.428 -27.469 -18.953 1 72.81 188 SER A N 1
ATOM 1470 C CA . SER A 1 188 ? 2.473 -26.562 -20.094 1 72.81 188 SER A CA 1
ATOM 1471 C C . SER A 1 188 ? 3.543 -27 -21.094 1 72.81 188 SER A C 1
ATOM 1473 O O . SER A 1 188 ? 3.404 -26.766 -22.297 1 72.81 188 SER A O 1
ATOM 1475 N N . LEU A 1 189 ? 4.531 -27.641 -20.531 1 70.62 189 LEU A N 1
ATOM 1476 C CA . LEU A 1 189 ? 5.629 -28.078 -21.391 1 70.62 189 LEU A CA 1
ATOM 1477 C C . LEU A 1 189 ? 5.18 -29.203 -22.312 1 70.62 189 LEU A C 1
ATOM 1479 O O . LEU A 1 189 ? 5.766 -29.391 -23.391 1 70.62 189 LEU A O 1
ATOM 1483 N N . LEU A 1 190 ? 4.082 -29.844 -21.875 1 70.06 190 LEU A N 1
ATOM 1484 C CA . LEU A 1 190 ? 3.625 -31 -22.625 1 70.06 190 LEU A CA 1
ATOM 1485 C C . LEU A 1 190 ? 2.539 -30.609 -23.625 1 70.06 190 LEU A C 1
ATOM 1487 O O . LEU A 1 190 ? 2.127 -31.438 -24.453 1 70.06 190 LEU A O 1
ATOM 1491 N N . GLN A 1 191 ? 2.213 -29.328 -23.516 1 69.62 191 GLN A N 1
ATOM 1492 C CA . GLN A 1 191 ? 1.116 -28.875 -24.359 1 69.62 191 GLN A CA 1
ATOM 1493 C C . GLN A 1 191 ? 1.642 -28.156 -25.609 1 69.62 191 GLN A C 1
ATOM 1495 O O . GLN A 1 191 ? 2.732 -27.578 -25.578 1 69.62 191 GLN A O 1
ATOM 1500 N N . LYS A 1 192 ? 0.932 -28.359 -26.688 1 66.75 192 LYS A N 1
ATOM 1501 C CA . LYS A 1 192 ? 1.239 -27.594 -27.891 1 66.75 192 LYS A CA 1
ATOM 1502 C C . LYS A 1 192 ? 0.999 -26.109 -27.656 1 66.75 192 LYS A C 1
ATOM 1504 O O . LYS A 1 192 ? 0.027 -25.719 -27 1 66.75 192 LYS A O 1
ATOM 1509 N N . PRO A 1 193 ? 1.996 -25.391 -28.234 1 68.56 193 PRO A N 1
ATOM 1510 C CA . PRO A 1 193 ? 1.81 -23.953 -28.078 1 68.56 193 PRO A CA 1
ATOM 1511 C C . PRO A 1 193 ? 0.496 -23.469 -28.688 1 68.56 193 PRO A C 1
ATOM 1513 O O . PRO A 1 193 ? 0.117 -23.891 -29.781 1 68.56 193 PRO A O 1
ATOM 1516 N N . LYS A 1 194 ? -0.375 -22.906 -27.922 1 73.62 194 LYS A N 1
ATOM 1517 C CA . LYS A 1 194 ? -1.617 -22.312 -28.406 1 73.62 194 LYS A CA 1
ATOM 1518 C C . LYS A 1 194 ? -1.379 -20.891 -28.906 1 73.62 194 LYS A C 1
ATOM 1520 O O . LYS A 1 194 ? -0.546 -20.156 -28.359 1 73.62 194 LYS A O 1
ATOM 1525 N N . PRO A 1 195 ? -2.117 -20.672 -29.891 1 79.62 195 PRO A N 1
ATOM 1526 C CA . PRO A 1 195 ? -2.039 -19.281 -30.344 1 79.62 195 PRO A CA 1
ATOM 1527 C C . PRO A 1 195 ? -2.42 -18.297 -29.234 1 79.62 195 PRO A C 1
ATOM 1529 O O . PRO A 1 195 ? -3.344 -18.547 -28.469 1 79.62 195 PRO A O 1
ATOM 1532 N N . LEU A 1 196 ? -1.751 -17.312 -29.062 1 86.81 196 LEU A N 1
ATOM 1533 C CA . LEU A 1 196 ? -2.01 -16.234 -28.125 1 86.81 196 LEU A CA 1
ATOM 1534 C C . LEU A 1 196 ? -1.88 -16.703 -26.688 1 86.81 196 LEU A C 1
ATOM 1536 O O . LEU A 1 196 ? -2.469 -16.125 -25.781 1 86.81 196 LEU A O 1
ATOM 1540 N N . GLY A 1 197 ? -1.222 -17.875 -26.531 1 89.44 197 GLY A N 1
ATOM 1541 C CA . GLY A 1 197 ? -1.063 -18.453 -25.203 1 89.44 197 GLY A CA 1
ATOM 1542 C C . GLY A 1 197 ? -0.37 -17.516 -24.234 1 89.44 197 GLY A C 1
ATOM 1543 O O . GLY A 1 197 ? -0.808 -17.375 -23.078 1 8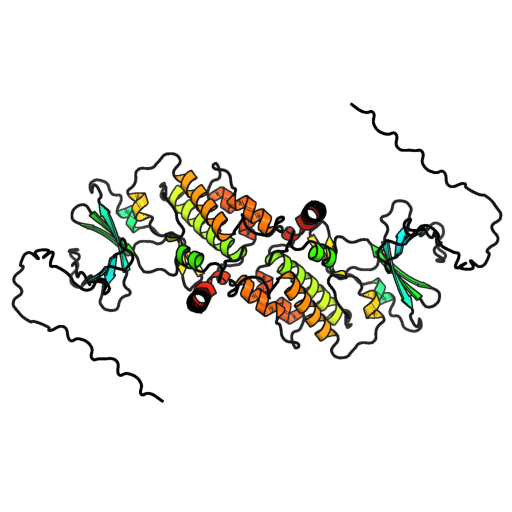9.44 197 GLY A O 1
ATOM 1544 N N . LYS A 1 198 ? 0.645 -16.844 -24.734 1 90.44 198 LYS A N 1
ATOM 1545 C CA . LYS A 1 198 ? 1.409 -15.938 -23.891 1 90.44 198 LYS A CA 1
ATOM 1546 C C . LYS A 1 198 ? 0.549 -14.766 -23.422 1 90.44 198 LYS A C 1
ATOM 1548 O O . LYS A 1 198 ? 0.617 -14.352 -22.266 1 90.44 198 LYS A O 1
ATOM 1553 N N . THR A 1 199 ? -0.287 -14.305 -24.297 1 92.62 199 THR A N 1
ATOM 1554 C CA . THR A 1 199 ? -1.207 -13.219 -23.969 1 92.62 199 THR A CA 1
ATOM 1555 C C . THR A 1 199 ? -2.223 -13.672 -22.922 1 92.62 199 THR A C 1
ATOM 1557 O O . THR A 1 199 ? -2.557 -12.914 -22.016 1 92.62 199 THR A O 1
ATOM 1560 N N . ARG A 1 200 ? -2.672 -14.852 -23.078 1 92.88 200 ARG A N 1
ATOM 1561 C CA . ARG A 1 200 ? -3.648 -15.383 -22.125 1 92.88 200 ARG A CA 1
ATOM 1562 C C . ARG A 1 200 ? -3.047 -15.523 -20.734 1 92.88 200 ARG A C 1
ATOM 1564 O O . ARG A 1 200 ? -3.734 -15.32 -19.734 1 92.88 200 ARG A O 1
ATOM 1571 N N . ASP A 1 201 ? -1.797 -15.891 -20.734 1 95.25 201 ASP A N 1
ATOM 1572 C CA . ASP A 1 201 ? -1.112 -15.977 -19.453 1 95.25 201 ASP A CA 1
ATOM 1573 C C . ASP A 1 201 ? -1.093 -14.625 -18.75 1 95.25 201 ASP A C 1
ATOM 1575 O O . ASP A 1 201 ? -1.349 -14.539 -17.547 1 95.25 201 ASP A O 1
ATOM 1579 N N . ILE A 1 202 ? -0.843 -13.594 -19.5 1 96.19 202 ILE A N 1
ATOM 1580 C CA . ILE A 1 202 ? -0.771 -12.242 -18.953 1 96.19 202 ILE A CA 1
ATOM 1581 C C . ILE A 1 202 ? -2.152 -11.812 -18.453 1 96.19 202 ILE A C 1
ATOM 1583 O O . ILE A 1 202 ? -2.285 -11.25 -17.375 1 96.19 202 ILE A O 1
ATOM 1587 N N . GLN A 1 203 ? -3.123 -12.117 -19.219 1 95.94 203 GLN A N 1
ATOM 1588 C CA . GLN A 1 203 ? -4.484 -11.758 -18.828 1 95.94 203 GLN A CA 1
ATOM 1589 C C . GLN A 1 203 ? -4.918 -12.508 -17.578 1 95.94 203 GLN A C 1
ATOM 1591 O O . GLN A 1 203 ? -5.668 -11.969 -16.766 1 95.94 203 GLN A O 1
ATOM 1596 N N . ALA A 1 204 ? -4.48 -13.695 -17.469 1 96.31 204 ALA A N 1
ATOM 1597 C CA . ALA A 1 204 ? -4.781 -14.469 -16.266 1 96.31 204 ALA A CA 1
ATOM 1598 C C . ALA A 1 204 ? -4.199 -13.797 -15.031 1 96.31 204 ALA A C 1
ATOM 1600 O O . ALA A 1 204 ? -4.871 -13.688 -14 1 96.31 204 ALA A O 1
ATOM 1601 N N . LEU A 1 205 ? -2.977 -13.344 -15.164 1 97.62 205 LEU A N 1
ATOM 1602 C CA . LEU A 1 205 ? -2.361 -12.641 -14.047 1 97.62 205 LEU A CA 1
ATOM 1603 C C . LEU A 1 205 ? -3.143 -11.375 -13.711 1 97.62 205 LEU A C 1
ATOM 1605 O O . LEU A 1 205 ? -3.367 -11.07 -12.539 1 97.62 205 LEU A O 1
ATOM 1609 N N . CYS A 1 206 ? -3.564 -10.672 -14.703 1 96.75 206 CYS A N 1
ATOM 1610 C CA . CYS A 1 206 ? -4.336 -9.453 -14.484 1 96.75 206 CYS A CA 1
ATOM 1611 C C . CYS A 1 206 ? -5.652 -9.758 -13.781 1 96.75 206 CYS A C 1
ATOM 1613 O O . CYS A 1 206 ? -6.078 -9.016 -12.898 1 96.75 206 CYS A O 1
ATOM 1615 N N . HIS A 1 207 ? -6.207 -10.828 -14.109 1 95.5 207 HIS A N 1
ATOM 1616 C CA . HIS A 1 207 ? -7.441 -11.258 -13.461 1 95.5 207 HIS A CA 1
ATOM 1617 C C . HIS A 1 207 ? -7.203 -11.617 -11.992 1 95.5 207 HIS A C 1
ATOM 1619 O O . HIS A 1 207 ? -8.008 -11.273 -11.125 1 95.5 207 HIS A O 1
ATOM 1625 N N . ILE A 1 208 ? -6.113 -12.242 -11.797 1 96.75 208 ILE A N 1
ATOM 1626 C CA . ILE A 1 208 ? -5.742 -12.586 -10.43 1 96.75 208 ILE A CA 1
ATOM 1627 C C . ILE A 1 208 ? -5.539 -11.312 -9.609 1 96.75 208 ILE A C 1
ATOM 1629 O O . ILE A 1 208 ? -6.051 -11.195 -8.492 1 96.75 208 ILE A O 1
ATOM 1633 N N . ALA A 1 209 ? -4.84 -10.391 -10.18 1 95.5 209 ALA A N 1
ATOM 1634 C CA . ALA A 1 209 ? -4.602 -9.117 -9.516 1 95.5 209 ALA A CA 1
ATOM 1635 C C . ALA A 1 209 ? -5.918 -8.406 -9.203 1 95.5 209 ALA A C 1
ATOM 1637 O O . ALA A 1 209 ? -6.102 -7.871 -8.109 1 95.5 209 ALA A O 1
ATOM 1638 N N . ARG A 1 210 ? -6.832 -8.453 -10.125 1 93.25 210 ARG A N 1
ATOM 1639 C CA . ARG A 1 210 ? -8.141 -7.832 -9.953 1 93.25 210 ARG A CA 1
ATOM 1640 C C . ARG A 1 210 ? -8.875 -8.422 -8.75 1 93.25 210 ARG A C 1
ATOM 1642 O O . ARG A 1 210 ? -9.461 -7.684 -7.957 1 93.25 210 ARG A O 1
ATOM 1649 N N . LYS A 1 211 ? -8.766 -9.648 -8.602 1 92.12 211 LYS A N 1
ATOM 1650 C CA . LYS A 1 211 ? -9.422 -10.352 -7.508 1 92.12 211 LYS A CA 1
ATOM 1651 C C . LYS A 1 211 ? -8.773 -10.016 -6.168 1 92.12 211 LYS A C 1
ATOM 1653 O O . LYS A 1 211 ? -9.469 -9.711 -5.195 1 92.12 211 LYS A O 1
ATOM 1658 N N . LEU A 1 212 ? -7.512 -10.047 -6.219 1 92.25 212 LEU A N 1
ATOM 1659 C CA . LEU A 1 212 ? -6.773 -9.805 -4.984 1 92.25 212 LEU A CA 1
ATOM 1660 C C . LEU A 1 212 ? -6.977 -8.375 -4.496 1 92.25 212 LEU A C 1
ATOM 1662 O O . LEU A 1 212 ? -7.051 -8.125 -3.291 1 92.25 212 LEU A O 1
ATOM 1666 N N . LEU A 1 213 ? -7.086 -7.469 -5.434 1 89.69 213 LEU A N 1
ATOM 1667 C CA . LEU A 1 213 ? -7.172 -6.047 -5.113 1 89.69 213 LEU A CA 1
ATOM 1668 C C . LEU A 1 213 ? -8.625 -5.629 -4.895 1 89.69 213 LEU A C 1
ATOM 1670 O O . LEU A 1 213 ? -8.891 -4.488 -4.512 1 89.69 213 LEU A O 1
ATOM 1674 N N . ARG A 1 214 ? -9.539 -6.43 -5.133 1 86.38 214 ARG A N 1
ATOM 1675 C CA . ARG A 1 214 ? -10.961 -6.148 -4.953 1 86.38 214 ARG A CA 1
ATOM 1676 C C . ARG A 1 214 ? -11.359 -4.859 -5.668 1 86.38 214 ARG A C 1
ATOM 1678 O O . ARG A 1 214 ? -11.992 -3.986 -5.074 1 86.38 214 ARG A O 1
ATOM 1685 N N . VAL A 1 215 ? -10.945 -4.711 -6.812 1 80.44 215 VAL A N 1
ATOM 1686 C CA . VAL A 1 215 ? -11.125 -3.502 -7.609 1 80.44 215 VAL A CA 1
ATOM 1687 C C . VAL A 1 215 ? -12.609 -3.16 -7.711 1 80.44 215 VAL A C 1
ATOM 1689 O O . VAL A 1 215 ? -12.977 -1.985 -7.762 1 80.44 215 VAL A O 1
ATOM 1692 N N . GLU A 1 216 ? -13.523 -4.031 -7.609 1 75.12 216 GLU A N 1
ATOM 1693 C CA . GLU A 1 216 ? -14.945 -3.779 -7.789 1 75.12 216 GLU A CA 1
ATOM 1694 C C . GLU A 1 216 ? -15.617 -3.438 -6.465 1 75.12 216 GLU A C 1
ATOM 1696 O O . GLU A 1 216 ? -16.766 -2.994 -6.441 1 75.12 216 GLU A O 1
ATOM 1701 N N . GLU A 1 217 ? -15.062 -3.639 -5.285 1 69.5 217 GLU A N 1
ATOM 1702 C CA . GLU A 1 217 ? -15.75 -3.531 -4.004 1 69.5 217 GLU A CA 1
ATOM 1703 C C . GLU A 1 217 ? -15.32 -2.275 -3.25 1 69.5 217 GLU A C 1
ATOM 1705 O O . GLU A 1 217 ? -16.047 -1.773 -2.398 1 69.5 217 GLU A O 1
ATOM 1710 N N . THR A 1 218 ? -14.297 -1.661 -3.455 1 63.41 218 THR A N 1
ATOM 1711 C CA . THR A 1 218 ? -13.68 -0.944 -2.344 1 63.41 218 THR A CA 1
ATOM 1712 C C . THR A 1 218 ? -14.125 0.517 -2.33 1 63.41 218 THR A C 1
ATOM 1714 O O . THR A 1 218 ? -14.57 1.025 -1.301 1 63.41 218 THR A O 1
ATOM 1717 N N . VAL A 1 219 ? -13.773 1.398 -2.988 1 72.75 219 VAL A N 1
ATOM 1718 C CA . VAL A 1 219 ? -13.953 2.846 -2.953 1 72.75 219 VAL A CA 1
ATOM 1719 C C . VAL A 1 219 ? -14.18 3.375 -4.367 1 72.75 219 VAL A C 1
ATOM 1721 O O . VAL A 1 219 ? -13.602 2.861 -5.328 1 72.75 219 VAL A O 1
ATOM 1724 N N . ASP A 1 220 ? -15.109 4.305 -4.457 1 77.94 220 ASP A N 1
ATOM 1725 C CA . ASP A 1 220 ? -15.43 4.887 -5.758 1 77.94 220 ASP A CA 1
ATOM 1726 C C . ASP A 1 220 ? -14.188 5.508 -6.398 1 77.94 220 ASP A C 1
ATOM 1728 O O . ASP A 1 220 ? -13.961 5.359 -7.602 1 77.94 220 ASP A O 1
ATOM 1732 N N . VAL A 1 221 ? -13.508 6.211 -5.59 1 81.06 221 VAL A N 1
ATOM 1733 C CA . VAL A 1 221 ? -12.258 6.812 -6.051 1 81.06 221 VAL A CA 1
ATOM 1734 C C . VAL A 1 221 ? -11.086 6.266 -5.242 1 81.06 221 VAL A C 1
ATOM 1736 O O . VAL A 1 221 ? -11.023 6.453 -4.023 1 81.06 221 VAL A O 1
ATOM 1739 N N . ARG A 1 222 ? -10.297 5.688 -6.07 1 83.12 222 ARG A N 1
ATOM 1740 C CA . ARG A 1 222 ? -9.188 5.016 -5.402 1 83.12 222 ARG A CA 1
ATOM 1741 C C . ARG A 1 222 ? -7.938 5.891 -5.406 1 83.12 222 ARG A C 1
ATOM 1743 O O . ARG A 1 222 ? -7.738 6.695 -6.32 1 83.12 222 ARG A O 1
ATOM 1750 N N . GLY A 1 223 ? -7.266 6.133 -4.203 1 83.38 223 GLY A N 1
ATOM 1751 C CA . GLY A 1 223 ? -6 6.848 -4.145 1 83.38 223 GLY A CA 1
ATOM 1752 C C . GLY A 1 223 ? -5.082 6.531 -5.309 1 83.38 223 GLY A C 1
ATOM 1753 O O . GLY A 1 223 ? -5.465 5.809 -6.23 1 83.38 223 GLY A O 1
ATOM 1754 N N . THR A 1 224 ? -3.934 7.082 -5.34 1 86.56 224 THR A N 1
ATOM 1755 C CA . THR A 1 224 ? -2.986 6.91 -6.438 1 86.56 224 THR A CA 1
ATOM 1756 C C . THR A 1 224 ? -2.613 5.441 -6.602 1 86.56 224 THR A C 1
ATOM 1758 O O . THR A 1 224 ? -2.639 4.906 -7.715 1 86.56 224 THR A O 1
ATOM 1761 N N . THR A 1 225 ? -2.309 4.832 -5.488 1 85.88 225 THR A N 1
ATOM 1762 C CA . THR A 1 225 ? -1.911 3.43 -5.543 1 85.88 225 THR A CA 1
ATOM 1763 C C . THR A 1 225 ? -3.061 2.562 -6.047 1 85.88 225 THR A C 1
ATOM 1765 O O . THR A 1 225 ? -2.85 1.644 -6.844 1 85.88 225 THR A O 1
ATOM 1768 N N . GLY A 1 226 ? -4.207 2.877 -5.57 1 86.75 226 GLY A N 1
ATOM 1769 C CA . GLY A 1 226 ? -5.375 2.156 -6.047 1 86.75 226 GLY A CA 1
ATOM 1770 C C . GLY A 1 226 ? -5.633 2.35 -7.531 1 86.75 226 GLY A C 1
ATOM 1771 O O . GLY A 1 226 ? -6.004 1.405 -8.227 1 86.75 226 GLY A O 1
ATOM 1772 N N . LEU A 1 227 ? -5.461 3.531 -7.977 1 88 227 LEU A N 1
ATOM 1773 C CA . LEU A 1 227 ? -5.645 3.826 -9.391 1 88 227 LEU A CA 1
ATOM 1774 C C . LEU A 1 227 ? -4.633 3.062 -10.242 1 88 227 LEU A C 1
ATOM 1776 O O . LEU A 1 227 ? -4.98 2.518 -11.289 1 88 227 LEU A O 1
ATOM 1780 N N . LEU A 1 228 ? -3.438 3.111 -9.773 1 89.38 228 LEU A N 1
ATOM 1781 C CA . LEU A 1 228 ? -2.398 2.379 -10.492 1 89.38 228 LEU A CA 1
ATOM 1782 C C . LEU A 1 228 ? -2.695 0.882 -10.492 1 89.38 228 LEU A C 1
ATOM 1784 O O . LEU A 1 228 ? -2.479 0.206 -11.5 1 89.38 228 LEU A O 1
ATOM 1788 N N . ALA A 1 229 ? -3.158 0.459 -9.359 1 90.31 229 ALA A N 1
ATOM 1789 C CA . ALA A 1 229 ? -3.525 -0.949 -9.242 1 90.31 229 ALA A CA 1
ATOM 1790 C C . ALA A 1 229 ? -4.625 -1.312 -10.242 1 90.31 229 ALA A C 1
ATOM 1792 O O . ALA A 1 229 ? -4.551 -2.348 -10.906 1 90.31 229 ALA A O 1
ATOM 1793 N N . GLU A 1 230 ? -5.59 -0.468 -10.328 1 90.25 230 GLU A N 1
ATOM 1794 C CA . GLU A 1 230 ? -6.68 -0.684 -11.273 1 90.25 230 GLU A CA 1
ATOM 1795 C C . GLU A 1 230 ? -6.172 -0.668 -12.711 1 90.25 230 GLU A C 1
ATOM 1797 O O . GLU A 1 230 ? -6.598 -1.479 -13.539 1 90.25 230 GLU A O 1
ATOM 1802 N N . ASP A 1 231 ? -5.348 0.227 -12.984 1 92.5 231 ASP A N 1
ATOM 1803 C CA . ASP A 1 231 ? -4.766 0.324 -14.32 1 9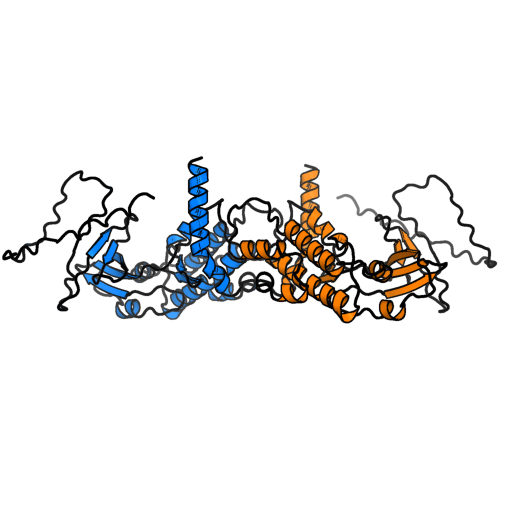2.5 231 ASP A CA 1
ATOM 1804 C C . ASP A 1 231 ? -3.961 -0.929 -14.656 1 92.5 231 ASP A C 1
ATOM 1806 O O . ASP A 1 231 ? -4.051 -1.445 -15.773 1 92.5 231 ASP A O 1
ATOM 1810 N N . PHE A 1 232 ? -3.209 -1.414 -13.734 1 94.81 232 PHE A N 1
ATOM 1811 C CA . PHE A 1 232 ? -2.418 -2.627 -13.906 1 94.81 232 PHE A CA 1
ATOM 1812 C C . PHE A 1 232 ? -3.318 -3.828 -14.156 1 94.81 232 PHE A C 1
ATOM 1814 O O . PHE A 1 232 ? -3.09 -4.598 -15.094 1 94.81 232 PHE A O 1
ATOM 1821 N N . ALA A 1 233 ? -4.348 -3.936 -13.32 1 94.44 233 ALA A N 1
ATOM 1822 C CA . ALA A 1 233 ? -5.266 -5.066 -13.422 1 94.44 233 ALA A CA 1
ATOM 1823 C C . ALA A 1 233 ? -6.07 -5.008 -14.719 1 94.44 233 ALA A C 1
ATOM 1825 O O . ALA A 1 233 ? -6.605 -6.023 -15.164 1 94.44 233 ALA A O 1
ATOM 1826 N N . GLY A 1 234 ? -6.16 -3.832 -15.266 1 93.75 234 GLY A N 1
ATOM 1827 C CA . GLY A 1 234 ? -6.91 -3.648 -16.5 1 93.75 234 GLY A CA 1
ATOM 1828 C C . GLY A 1 234 ? -6.023 -3.537 -17.719 1 93.75 234 GLY A C 1
ATOM 1829 O O . GLY A 1 234 ? -6.43 -2.971 -18.734 1 93.75 234 GLY A O 1
ATOM 1830 N N . ALA A 1 235 ? -4.852 -4.031 -17.656 1 94.5 235 ALA A N 1
ATOM 1831 C CA . ALA A 1 235 ? -3.908 -3.943 -18.781 1 94.5 235 ALA A CA 1
ATOM 1832 C C . ALA A 1 235 ? -4.496 -4.562 -20.047 1 94.5 235 ALA A C 1
ATOM 1834 O O . ALA A 1 235 ? -5.188 -5.582 -19.969 1 94.5 235 ALA A O 1
ATOM 1835 N N . PRO A 1 236 ? -4.211 -4.027 -21.172 1 93 236 PRO A N 1
ATOM 1836 C CA . PRO A 1 236 ? -4.754 -4.539 -22.438 1 93 236 PRO A CA 1
ATOM 1837 C C . PRO A 1 236 ? -4.176 -5.902 -22.812 1 93 236 PRO A C 1
ATOM 1839 O O . PRO A 1 236 ? -3.109 -6.281 -22.328 1 93 236 PRO A O 1
ATOM 1842 N N . PRO A 1 237 ? -4.852 -6.547 -23.703 1 90.75 237 PRO A N 1
ATOM 1843 C CA . PRO A 1 237 ? -4.406 -7.875 -24.125 1 90.75 237 PRO A CA 1
ATOM 1844 C C . PRO A 1 237 ? -3.07 -7.844 -24.859 1 90.75 237 PRO A C 1
ATOM 1846 O O . PRO A 1 237 ? -2.41 -8.875 -25 1 90.75 237 PRO A O 1
ATOM 1849 N N . THR A 1 238 ? -2.682 -6.77 -25.312 1 91 238 THR A N 1
ATOM 1850 C CA . THR A 1 238 ? -1.441 -6.668 -26.078 1 91 238 THR A CA 1
ATOM 1851 C C . THR A 1 238 ? -0.245 -6.504 -25.141 1 91 238 THR A C 1
ATOM 1853 O O . THR A 1 238 ? 0.904 -6.535 -25.594 1 91 238 THR A O 1
ATOM 1856 N N . ALA A 1 239 ? -0.486 -6.383 -23.906 1 92.75 239 ALA A N 1
ATOM 1857 C CA . ALA A 1 239 ? 0.604 -6.168 -22.953 1 92.75 239 ALA A CA 1
ATOM 1858 C C . ALA A 1 239 ? 1.473 -7.418 -22.828 1 92.75 239 ALA A C 1
ATOM 1860 O O . ALA A 1 239 ? 0.962 -8.539 -22.828 1 92.75 239 ALA A O 1
ATOM 1861 N N . THR A 1 240 ? 2.789 -7.23 -22.703 1 93.56 240 THR A N 1
ATOM 1862 C CA . THR A 1 240 ? 3.727 -8.32 -22.453 1 93.56 240 THR A CA 1
ATOM 1863 C C . THR A 1 240 ? 4.195 -8.305 -21 1 93.56 240 THR A C 1
ATOM 1865 O O . THR A 1 240 ? 4.023 -7.309 -20.297 1 93.56 240 THR A O 1
ATOM 1868 N N . ALA A 1 241 ? 4.742 -9.422 -20.594 1 95.31 241 ALA A N 1
ATOM 1869 C CA . ALA A 1 241 ? 5.258 -9.508 -19.219 1 95.31 241 ALA A CA 1
ATOM 1870 C C . ALA A 1 241 ? 6.352 -8.469 -18.984 1 95.31 241 ALA A C 1
ATOM 1872 O O . ALA A 1 241 ? 6.363 -7.793 -17.953 1 95.31 241 ALA A O 1
ATOM 1873 N N . LYS A 1 242 ? 7.203 -8.273 -19.953 1 94.69 242 LYS A N 1
ATOM 1874 C CA . LYS A 1 242 ? 8.297 -7.316 -19.844 1 94.69 242 LYS A CA 1
ATOM 1875 C C . LYS A 1 242 ? 7.773 -5.887 -19.734 1 94.69 242 LYS A C 1
ATOM 1877 O O . LYS A 1 242 ? 8.289 -5.086 -18.953 1 94.69 242 LYS A O 1
ATOM 1882 N N . ALA A 1 243 ? 6.766 -5.594 -20.469 1 95 243 ALA A N 1
ATOM 1883 C CA . ALA A 1 243 ? 6.18 -4.258 -20.438 1 95 243 ALA A CA 1
ATOM 1884 C C . ALA A 1 243 ? 5.523 -3.979 -19.094 1 95 243 ALA A C 1
ATOM 1886 O O . ALA A 1 243 ? 5.66 -2.885 -18.547 1 95 243 ALA A O 1
ATOM 1887 N N . LEU A 1 244 ? 4.852 -4.953 -18.594 1 96.06 244 LEU A N 1
ATOM 1888 C CA . LEU A 1 244 ? 4.125 -4.785 -17.344 1 96.06 244 LEU A CA 1
ATOM 1889 C C . LEU A 1 244 ? 5.09 -4.652 -16.172 1 96.06 244 LEU A C 1
ATOM 1891 O O . LEU A 1 244 ? 4.762 -4.043 -15.156 1 96.06 244 LEU A O 1
ATOM 1895 N N . LEU A 1 245 ? 6.324 -5.211 -16.312 1 95.69 245 LEU A N 1
ATOM 1896 C CA . LEU A 1 245 ? 7.332 -5.094 -15.266 1 95.69 245 LEU A CA 1
ATOM 1897 C C . LEU A 1 245 ? 7.742 -3.639 -15.062 1 95.69 245 LEU A C 1
ATOM 1899 O O . LEU A 1 245 ? 8.273 -3.279 -14.008 1 95.69 245 LEU A O 1
ATOM 1903 N N . GLN A 1 246 ? 7.43 -2.824 -16.016 1 93.38 246 GLN A N 1
ATOM 1904 C CA . GLN A 1 246 ? 7.789 -1.412 -15.945 1 93.38 246 GLN A CA 1
ATOM 1905 C C . GLN A 1 246 ? 6.617 -0.573 -15.445 1 93.38 246 GLN A C 1
ATOM 1907 O O . GLN A 1 246 ? 6.738 0.644 -15.289 1 93.38 246 GLN A O 1
ATOM 1912 N N . HIS A 1 247 ? 5.531 -1.22 -15.219 1 92.94 247 HIS A N 1
ATOM 1913 C CA . HIS A 1 247 ? 4.352 -0.489 -14.773 1 92.94 247 HIS A CA 1
ATOM 1914 C C . HIS A 1 247 ? 4.594 0.168 -13.414 1 92.94 247 HIS A C 1
ATOM 1916 O O . HIS A 1 247 ? 5.125 -0.464 -12.5 1 92.94 247 HIS A O 1
ATOM 1922 N N . PRO A 1 248 ? 4.133 1.392 -13.117 1 88.31 248 PRO A N 1
ATOM 1923 C CA . PRO A 1 248 ? 4.406 2.123 -11.883 1 88.31 248 PRO A CA 1
ATOM 1924 C C . PRO A 1 248 ? 3.811 1.442 -10.648 1 88.31 248 PRO A C 1
ATOM 1926 O O . PRO A 1 248 ? 4.324 1.607 -9.539 1 88.31 248 PRO A O 1
ATOM 1929 N N . PHE A 1 249 ? 2.787 0.704 -10.805 1 90.19 249 PHE A N 1
ATOM 1930 C CA . PHE A 1 249 ? 2.189 -0.002 -9.68 1 90.19 249 PHE A CA 1
ATOM 1931 C C . PHE A 1 249 ? 3.209 -0.916 -9.008 1 90.19 249 PHE A C 1
ATOM 1933 O O . PHE A 1 249 ? 3.193 -1.081 -7.789 1 90.19 249 PHE A O 1
ATOM 1940 N N . LEU A 1 250 ? 4.074 -1.463 -9.82 1 90.5 250 LEU A N 1
ATOM 1941 C CA . LEU A 1 250 ? 5.031 -2.43 -9.289 1 90.5 250 LEU A CA 1
ATOM 1942 C C . LEU A 1 250 ? 6.184 -1.724 -8.586 1 90.5 250 LEU A C 1
ATOM 1944 O O . LEU A 1 250 ? 6.973 -2.363 -7.887 1 90.5 250 LEU A O 1
ATOM 1948 N N . GLU A 1 251 ? 6.23 -0.435 -8.688 1 81.25 251 GLU A N 1
ATOM 1949 C CA . GLU A 1 251 ? 7.273 0.345 -8.016 1 81.25 251 GLU A CA 1
ATOM 1950 C C . GLU A 1 251 ? 6.891 0.652 -6.574 1 81.25 251 GLU A C 1
ATOM 1952 O O . GLU A 1 251 ? 7.746 1.032 -5.77 1 81.25 251 GLU A O 1
ATOM 1957 N N . VAL A 1 252 ? 5.617 0.523 -6.312 1 71.12 252 VAL A N 1
ATOM 1958 C CA . VAL A 1 252 ? 5.168 0.72 -4.938 1 71.12 252 VAL A CA 1
ATOM 1959 C C . VAL A 1 252 ? 5.617 -0.456 -4.074 1 71.12 252 VAL A C 1
ATOM 1961 O O . VAL A 1 252 ? 5.617 -0.365 -2.844 1 71.12 252 VAL A O 1
ATOM 1964 N N . SER A 1 253 ? 6.145 -1.414 -4.645 1 58.62 253 SER A N 1
ATOM 1965 C CA . SER A 1 253 ? 6.504 -2.676 -4.004 1 58.62 253 SER A CA 1
ATOM 1966 C C . SER A 1 253 ? 7.645 -2.484 -3.008 1 58.62 253 SER A C 1
ATOM 1968 O O . SER A 1 253 ? 8.625 -1.797 -3.301 1 58.62 253 SER A O 1
ATOM 1970 N N . ALA A 1 254 ? 7.129 -2.719 -1.729 1 61.12 254 ALA A N 1
ATOM 1971 C CA . ALA A 1 254 ? 8.188 -2.891 -0.742 1 61.12 254 ALA A CA 1
ATOM 1972 C C . ALA A 1 254 ? 9.125 -4.031 -1.136 1 61.12 254 ALA A C 1
ATOM 1974 O O . ALA A 1 254 ? 8.875 -4.738 -2.113 1 61.12 254 ALA A O 1
ATOM 1975 N N . THR A 1 255 ? 10.172 -4.184 -0.427 1 64.88 255 THR A N 1
ATOM 1976 C CA . THR A 1 255 ? 11.078 -5.32 -0.567 1 64.88 255 THR A CA 1
ATOM 1977 C C . THR A 1 255 ? 10.375 -6.621 -0.193 1 64.88 255 THR A C 1
ATOM 1979 O O . THR A 1 255 ? 9.297 -6.602 0.408 1 64.88 255 THR A O 1
ATOM 1982 N N . GLN A 1 256 ? 10.656 -7.703 -0.664 1 74.38 256 GLN A N 1
ATOM 1983 C CA . GLN A 1 256 ? 10.148 -9.055 -0.498 1 74.38 256 GLN A CA 1
ATOM 1984 C C . GLN A 1 256 ? 9.898 -9.375 0.974 1 74.38 256 GLN A C 1
ATOM 1986 O O . GLN A 1 256 ? 9.148 -10.297 1.297 1 74.38 256 GLN A O 1
ATOM 1991 N N . TRP A 1 257 ? 10.383 -8.492 1.78 1 80.81 257 TRP A N 1
ATOM 1992 C CA . TRP A 1 257 ? 10.305 -8.789 3.205 1 80.81 257 TRP A CA 1
ATOM 1993 C C . TRP A 1 257 ? 8.867 -8.672 3.705 1 80.81 257 TRP A C 1
ATOM 1995 O O . TRP A 1 257 ? 8.516 -9.25 4.738 1 80.81 257 TRP A O 1
ATOM 2005 N N . CYS A 1 258 ? 8.008 -8.031 2.924 1 86.19 258 CYS A N 1
ATOM 2006 C CA . CYS A 1 258 ? 6.645 -7.809 3.391 1 86.19 258 CYS A CA 1
ATOM 2007 C C . CYS A 1 258 ? 5.824 -9.094 3.303 1 86.19 258 CYS A C 1
ATOM 2009 O O . CYS A 1 258 ? 4.742 -9.18 3.891 1 86.19 258 CYS A O 1
ATOM 2011 N N . LEU A 1 259 ? 6.34 -10.094 2.639 1 90.81 259 LEU A N 1
ATOM 2012 C CA . LEU A 1 259 ? 5.582 -11.336 2.502 1 90.81 259 LEU A CA 1
ATOM 2013 C C . LEU A 1 259 ? 5.984 -12.336 3.574 1 90.81 259 LEU A C 1
ATOM 2015 O O . LEU A 1 259 ? 5.316 -13.359 3.756 1 90.81 259 LEU A O 1
ATOM 2019 N N . ARG A 1 260 ? 7 -12.055 4.301 1 88.5 260 ARG A N 1
ATOM 2020 C CA . ARG A 1 260 ? 7.551 -13.008 5.266 1 88.5 260 ARG A CA 1
ATOM 2021 C C . ARG A 1 260 ? 6.543 -13.312 6.367 1 88.5 260 ARG A C 1
ATOM 2023 O O . ARG A 1 260 ? 6.371 -14.469 6.758 1 88.5 260 ARG A O 1
ATOM 2030 N N . PRO A 1 261 ? 5.773 -12.352 6.801 1 89.5 261 PRO A N 1
ATOM 2031 C CA . PRO A 1 261 ? 4.855 -12.648 7.902 1 89.5 261 PRO A CA 1
ATOM 2032 C C . PRO A 1 261 ? 3.57 -13.328 7.434 1 89.5 261 PRO A C 1
ATOM 2034 O O . PRO A 1 261 ? 2.736 -13.719 8.258 1 89.5 261 PRO A O 1
ATOM 2037 N N . LEU A 1 262 ? 3.367 -13.539 6.215 1 90.31 262 LEU A N 1
ATOM 2038 C CA . LEU A 1 262 ? 2.08 -13.961 5.676 1 90.31 262 LEU A CA 1
ATOM 2039 C C . LEU A 1 262 ? 1.684 -15.328 6.223 1 90.31 262 LEU A C 1
ATOM 2041 O O . LEU A 1 262 ? 0.51 -15.57 6.52 1 90.31 262 LEU A O 1
ATOM 2045 N N . HIS A 1 263 ? 2.658 -16.219 6.332 1 88.38 263 HIS A N 1
ATOM 2046 C CA . HIS A 1 263 ? 2.324 -17.547 6.828 1 88.38 263 HIS A CA 1
ATOM 2047 C C . HIS A 1 263 ? 1.703 -17.484 8.219 1 88.38 263 HIS A C 1
ATOM 2049 O O . HIS A 1 263 ? 0.684 -18.125 8.477 1 88.38 263 HIS A O 1
ATOM 2055 N N . ILE A 1 264 ? 2.295 -16.688 9.031 1 89.12 264 ILE A N 1
ATOM 2056 C CA . ILE A 1 264 ? 1.808 -16.547 10.398 1 89.12 264 ILE A CA 1
ATOM 2057 C C . ILE A 1 264 ? 0.462 -15.82 10.398 1 89.12 264 ILE A C 1
ATOM 2059 O O . ILE A 1 264 ? -0.464 -16.219 11.109 1 89.12 264 ILE A O 1
ATOM 2063 N N . LEU A 1 265 ? 0.337 -14.867 9.602 1 89.5 265 LEU A N 1
ATOM 2064 C CA . LEU A 1 265 ? -0.904 -14.109 9.539 1 89.5 265 LEU A CA 1
ATOM 2065 C C . LEU A 1 265 ? -2.043 -14.961 8.992 1 89.5 265 LEU A C 1
ATOM 2067 O O . LEU A 1 265 ? -3.176 -14.875 9.477 1 89.5 265 LEU A O 1
ATOM 2071 N N . CYS A 1 266 ? -1.714 -15.734 8.055 1 89.62 266 CYS A N 1
ATOM 2072 C CA . CYS A 1 266 ? -2.736 -16.609 7.484 1 89.62 266 CYS A CA 1
ATOM 2073 C C . CYS A 1 266 ? -3.18 -17.656 8.5 1 89.62 266 CYS A C 1
ATOM 2075 O O . CYS A 1 266 ? -4.355 -18.016 8.547 1 89.62 266 CYS A O 1
ATOM 2077 N N . LYS A 1 267 ? -2.238 -18.141 9.273 1 86.75 267 LYS A N 1
ATOM 2078 C CA . LYS A 1 267 ? -2.594 -19.078 10.328 1 86.75 267 LYS A CA 1
ATOM 2079 C C . LYS A 1 267 ? -3.557 -18.438 11.328 1 86.75 267 LYS A C 1
ATOM 2081 O O . LYS A 1 267 ? -4.562 -19.047 11.711 1 86.75 267 LYS A O 1
ATOM 2086 N N . ILE A 1 268 ? -3.336 -17.25 11.75 1 88.06 268 ILE A N 1
ATOM 2087 C CA . ILE A 1 268 ? -4.191 -16.516 12.672 1 88.06 268 ILE A CA 1
ATOM 2088 C C . ILE A 1 268 ? -5.562 -16.281 12.039 1 88.06 268 ILE A C 1
ATOM 2090 O O . ILE A 1 268 ? -6.59 -16.484 12.688 1 88.06 268 ILE A O 1
ATOM 2094 N N . ALA A 1 269 ? -5.547 -15.914 10.797 1 88.88 269 ALA A N 1
ATOM 2095 C CA . ALA A 1 269 ? -6.793 -15.625 10.086 1 88.88 269 ALA A CA 1
ATOM 2096 C C . ALA A 1 269 ? -7.652 -16.875 9.961 1 88.88 269 ALA A C 1
ATOM 2098 O O . ALA A 1 269 ? -8.883 -16.797 10.039 1 88.88 269 ALA A O 1
ATOM 2099 N N . ARG A 1 270 ? -7.02 -17.969 9.719 1 87.94 270 ARG A N 1
ATOM 2100 C CA . ARG A 1 270 ? -7.754 -19.219 9.602 1 87.94 270 ARG A CA 1
ATOM 2101 C C . ARG A 1 270 ? -8.453 -19.578 10.906 1 87.94 270 ARG A C 1
ATOM 2103 O O . ARG A 1 270 ? -9.609 -20 10.898 1 87.94 270 ARG A O 1
ATOM 2110 N N . GLU A 1 271 ? -7.785 -19.328 11.984 1 85.06 271 GLU A N 1
ATOM 2111 C CA . GLU A 1 271 ? -8.375 -19.578 13.297 1 85.06 271 GLU A CA 1
ATOM 2112 C C . GLU A 1 271 ? -9.547 -18.641 13.555 1 85.06 271 GLU A C 1
ATOM 2114 O O . GLU A 1 271 ? -10.586 -19.062 14.062 1 85.06 271 GLU A O 1
ATOM 2119 N N . ARG A 1 272 ? -9.391 -17.484 13.156 1 85.38 272 ARG A N 1
ATOM 2120 C CA . ARG A 1 272 ? -10.445 -16.5 13.352 1 85.38 272 ARG A CA 1
ATOM 2121 C C . ARG A 1 272 ? -11.656 -16.812 12.477 1 85.38 272 ARG A C 1
ATOM 2123 O O . ARG A 1 272 ? -12.797 -16.672 12.914 1 85.38 272 ARG A O 1
ATOM 2130 N N . LYS A 1 273 ? -11.344 -17.141 11.367 1 86 273 LYS A N 1
ATOM 2131 C CA . LYS A 1 273 ? -12.422 -17.484 10.445 1 86 273 LYS A CA 1
ATOM 2132 C C . LYS A 1 273 ? -13.219 -18.688 10.953 1 86 273 LYS A C 1
ATOM 2134 O O . LYS A 1 273 ? -14.445 -18.703 10.859 1 86 273 LYS A O 1
ATOM 2139 N N . TYR A 1 274 ? -12.516 -19.625 11.422 1 82 274 TYR A N 1
ATOM 2140 C CA . TYR A 1 274 ? -13.164 -20.812 11.992 1 82 274 TYR A CA 1
ATOM 2141 C C . TYR A 1 274 ? -14.031 -20.422 13.188 1 82 274 TYR A C 1
ATOM 2143 O O . TYR A 1 274 ? -15.148 -20.938 13.336 1 82 274 TYR A O 1
ATOM 2151 N N . GLU A 1 275 ? -13.523 -19.484 14.016 1 82.75 275 GLU A N 1
ATOM 2152 C CA . GLU A 1 275 ? -14.281 -19 15.164 1 82.75 275 GLU A CA 1
ATOM 2153 C C . GLU A 1 275 ? -15.555 -18.281 14.727 1 82.75 275 GLU A C 1
ATOM 2155 O O . GLU A 1 275 ? -16.609 -18.453 15.344 1 82.75 275 GLU A O 1
ATOM 2160 N N . LEU A 1 276 ? -15.477 -17.594 13.688 1 80.81 276 LEU A N 1
ATOM 2161 C CA . LEU A 1 276 ? -16.625 -16.844 13.195 1 80.81 276 LEU A CA 1
ATOM 2162 C C . LEU A 1 276 ? -17.656 -17.766 12.555 1 80.81 276 LEU A C 1
ATOM 2164 O O . LEU A 1 276 ? -18.859 -17.516 12.641 1 80.81 276 LEU A O 1
ATOM 2168 N N . GLU A 1 277 ? -17.125 -18.703 11.867 1 79.81 277 GLU A N 1
ATOM 2169 C CA . GLU A 1 277 ? -18.031 -19.656 11.219 1 79.81 277 GLU A CA 1
ATOM 2170 C C . GLU A 1 277 ? -18.688 -20.578 12.234 1 79.81 277 GLU A C 1
ATOM 2172 O O . GLU A 1 277 ? -19.797 -21.078 12 1 79.81 277 GLU A O 1
ATOM 2177 N N . ASN A 1 278 ? -18.047 -20.797 13.383 1 72.94 278 ASN A N 1
ATOM 2178 C CA . ASN A 1 278 ? -18.609 -21.672 14.391 1 72.94 278 ASN A CA 1
ATOM 2179 C C . ASN A 1 278 ? -19.281 -20.891 15.516 1 72.94 278 ASN A C 1
ATOM 2181 O O . ASN A 1 278 ? -19.859 -21.469 16.438 1 72.94 278 ASN A O 1
ATOM 2185 N N . ALA A 1 279 ? -19.25 -19.656 15.531 1 64.62 279 ALA A N 1
ATOM 2186 C CA . ALA A 1 279 ? -19.969 -18.859 16.516 1 64.62 279 ALA A CA 1
ATOM 2187 C C . ALA A 1 279 ? -21.406 -18.594 16.062 1 64.62 279 ALA A C 1
ATOM 2189 O O . ALA A 1 279 ? -21.688 -18.516 14.867 1 64.62 279 ALA A O 1
ATOM 2190 N N . MET B 1 1 ? -29.375 25.594 -28.438 1 22.31 1 MET B N 1
ATOM 2191 C CA . MET B 1 1 ? -28.094 25.578 -27.734 1 22.31 1 MET B CA 1
ATOM 2192 C C . MET B 1 1 ? -27.906 26.859 -26.938 1 22.31 1 MET B C 1
ATOM 2194 O O . MET B 1 1 ? -27.906 27.953 -27.5 1 22.31 1 MET B O 1
ATOM 2198 N N . ALA B 1 2 ? -28.172 26.938 -25.719 1 34.19 2 ALA B N 1
ATOM 2199 C CA . ALA B 1 2 ? -28.469 28.266 -25.188 1 34.19 2 ALA B CA 1
ATOM 2200 C C . ALA B 1 2 ? -27.219 29.141 -25.156 1 34.19 2 ALA B C 1
ATOM 2202 O O . ALA B 1 2 ? -26.094 28.625 -25.047 1 34.19 2 ALA B O 1
ATOM 2203 N N . PRO B 1 3 ? -27.172 30.328 -25.625 1 29.52 3 PRO B N 1
ATOM 2204 C CA . PRO B 1 3 ? -26.031 31.219 -25.859 1 29.52 3 PRO B CA 1
ATOM 2205 C C . PRO B 1 3 ? -25.203 31.469 -24.609 1 29.52 3 PRO B C 1
ATOM 2207 O O . PRO B 1 3 ? -25.719 31.328 -23.484 1 29.52 3 PRO B O 1
ATOM 2210 N N . PRO B 1 4 ? -23.859 31.562 -24.719 1 25.27 4 PRO B N 1
ATOM 2211 C CA . PRO B 1 4 ? -22.859 31.625 -23.641 1 25.27 4 PRO B CA 1
ATOM 2212 C C . PRO B 1 4 ? -23.047 32.844 -22.734 1 25.27 4 PRO B C 1
ATOM 2214 O O . PRO B 1 4 ? -23.328 33.938 -23.219 1 25.27 4 PRO B O 1
ATOM 2217 N N . LYS B 1 5 ? -23.547 32.75 -21.578 1 30.89 5 LYS B N 1
ATOM 2218 C CA . LYS B 1 5 ? -23.891 33.875 -20.719 1 30.89 5 LYS B CA 1
ATOM 2219 C C . LYS B 1 5 ? -22.719 34.844 -20.578 1 30.89 5 LYS B C 1
ATOM 2221 O O . LYS B 1 5 ? -21.594 34.406 -20.344 1 30.89 5 LYS B O 1
ATOM 2226 N N . GLU B 1 6 ? -22.688 36.031 -21.125 1 25.81 6 GLU B N 1
ATOM 2227 C CA . GLU B 1 6 ? -21.734 37.125 -21.234 1 25.81 6 GLU B CA 1
ATOM 2228 C C . GLU B 1 6 ? -21.219 37.531 -19.844 1 25.81 6 GLU B C 1
ATOM 2230 O O . GLU B 1 6 ? -22 37.656 -18.906 1 25.81 6 GLU B O 1
ATOM 2235 N N . LEU B 1 7 ? -20.016 37.312 -19.516 1 26.67 7 LEU B N 1
ATOM 2236 C CA . LEU B 1 7 ? -19.344 37.688 -18.266 1 26.67 7 LEU B CA 1
ATOM 2237 C C . LEU B 1 7 ? -19.484 39.156 -17.969 1 26.67 7 LEU B C 1
ATOM 2239 O O . LEU B 1 7 ? -19.359 40 -18.875 1 26.67 7 LEU B O 1
ATOM 2243 N N . GLY B 1 8 ? -20.281 39.562 -17.109 1 26.83 8 GLY B N 1
ATOM 2244 C CA . GLY B 1 8 ? -20.609 40.938 -16.859 1 26.83 8 GLY B CA 1
ATOM 2245 C C . GLY B 1 8 ? -19.391 41.844 -16.719 1 26.83 8 GLY B C 1
ATOM 2246 O O . GLY B 1 8 ? -18.266 41.344 -16.609 1 26.83 8 GLY B O 1
ATOM 2247 N N . SER B 1 9 ? -19.312 43.156 -16.922 1 24.16 9 SER B N 1
ATOM 2248 C CA . SER B 1 9 ? -18.297 44.219 -17.078 1 24.16 9 SER B CA 1
ATOM 2249 C C . SER B 1 9 ? -17.5 44.406 -15.797 1 24.16 9 SER B C 1
ATOM 2251 O O . SER B 1 9 ? -18.016 44.156 -14.703 1 24.16 9 SER B O 1
ATOM 2253 N N . PRO B 1 10 ? -16.172 44.531 -15.773 1 25.3 10 PRO B N 1
ATOM 2254 C CA . PRO B 1 10 ? -15.273 44.719 -14.633 1 25.3 10 PRO B CA 1
ATOM 2255 C C . PRO B 1 10 ? -15.664 45.906 -13.766 1 25.3 10 PRO B C 1
ATOM 2257 O O . PRO B 1 10 ? -16.156 46.906 -14.281 1 25.3 10 PRO B O 1
ATOM 2260 N N . ILE B 1 11 ? -16.188 45.812 -12.633 1 27.33 11 ILE B N 1
ATOM 2261 C CA . ILE B 1 11 ? -16.688 46.938 -11.852 1 27.33 11 ILE B CA 1
ATOM 2262 C C . ILE B 1 11 ? -15.586 47.969 -11.688 1 27.33 11 ILE B C 1
ATOM 2264 O O . ILE B 1 11 ? -14.508 47.688 -11.172 1 27.33 11 ILE B O 1
ATOM 2268 N N . GLU B 1 12 ? -15.406 49 -12.438 1 26.62 12 GLU B N 1
ATOM 2269 C CA . GLU B 1 12 ? -14.555 50.188 -12.477 1 26.62 12 GLU B CA 1
ATOM 2270 C C . GLU B 1 12 ? -14.594 50.938 -11.148 1 26.62 12 GLU B C 1
ATOM 2272 O O . GLU B 1 12 ? -15.648 51.406 -10.734 1 26.62 12 GLU B O 1
ATOM 2277 N N . LEU B 1 13 ? -13.766 50.406 -10.164 1 27.59 13 LEU B N 1
ATOM 2278 C CA . LEU B 1 13 ? -13.789 51.219 -8.938 1 27.59 13 LEU B CA 1
ATOM 2279 C C . LEU B 1 13 ? -13.453 52.656 -9.242 1 27.59 13 LEU B C 1
ATOM 2281 O O . LEU B 1 13 ? -12.609 52.938 -10.094 1 27.59 13 LEU B O 1
ATOM 2285 N N . PRO B 1 14 ? -14.227 53.562 -8.961 1 25.75 14 PRO B N 1
ATOM 2286 C CA . PRO B 1 14 ? -14.078 54.969 -9.32 1 25.75 14 PRO B CA 1
ATOM 2287 C C . PRO B 1 14 ? -12.812 55.594 -8.734 1 25.75 14 PRO B C 1
ATOM 2289 O O . PRO B 1 14 ? -12.438 55.281 -7.605 1 25.75 14 PRO B O 1
ATOM 2292 N N . VAL B 1 15 ? -11.758 55.812 -9.438 1 28 15 VAL B N 1
ATOM 2293 C CA . VAL B 1 15 ? -10.57 56.625 -9.164 1 28 15 VAL B CA 1
ATOM 2294 C C . VAL B 1 15 ? -10.992 57.969 -8.586 1 28 15 VAL B C 1
ATOM 2296 O O . VAL B 1 15 ? -11.477 58.844 -9.312 1 28 15 VAL B O 1
ATOM 2299 N N . ARG B 1 16 ? -11.664 58 -7.387 1 28.23 16 ARG B N 1
ATOM 2300 C CA . ARG B 1 16 ? -11.883 59.375 -6.977 1 28.23 16 ARG B CA 1
ATOM 2301 C C . ARG B 1 16 ? -10.562 60.062 -6.648 1 28.23 16 ARG B C 1
ATOM 2303 O O . ARG B 1 16 ? -9.773 59.562 -5.848 1 28.23 16 ARG B O 1
ATOM 2310 N N . ARG B 1 17 ? -9.922 60.875 -7.395 1 29.03 17 ARG B N 1
ATOM 2311 C CA . ARG B 1 17 ? -8.844 61.844 -7.363 1 29.03 17 ARG B CA 1
ATOM 2312 C C . ARG B 1 17 ? -8.984 62.781 -6.152 1 29.03 17 ARG B C 1
ATOM 2314 O O . ARG B 1 17 ? -8.352 63.812 -6.094 1 29.03 17 ARG B O 1
ATOM 2321 N N . SER B 1 18 ? -10.094 62.625 -5.242 1 26.48 18 SER B N 1
ATOM 2322 C CA . SER B 1 18 ? -10.086 63.75 -4.336 1 26.48 18 SER B CA 1
ATOM 2323 C C . SER B 1 18 ? -8.883 63.719 -3.391 1 26.48 18 SER B C 1
ATOM 2325 O O . SER B 1 18 ? -8.297 62.625 -3.182 1 26.48 18 SER B O 1
ATOM 2327 N N . THR B 1 19 ? -8.414 64.875 -2.814 1 27.3 19 THR B N 1
ATOM 2328 C CA . THR B 1 19 ? -7.441 65.375 -1.84 1 27.3 19 THR B CA 1
ATOM 2329 C C . THR B 1 19 ? -7.562 64.562 -0.525 1 27.3 19 THR B C 1
ATOM 2331 O O . THR B 1 19 ? -8.5 64.812 0.244 1 27.3 19 THR B O 1
ATOM 2334 N N . ILE B 1 20 ? -7.383 63.375 -0.562 1 25.2 20 ILE B N 1
ATOM 2335 C CA . ILE B 1 20 ? -7.598 62.5 0.584 1 25.2 20 ILE B CA 1
ATOM 2336 C C . ILE B 1 20 ? -6.734 62.969 1.757 1 25.2 20 ILE B C 1
ATOM 2338 O O . ILE B 1 20 ? -5.504 62.938 1.67 1 25.2 20 ILE B O 1
ATOM 2342 N N . ILE B 1 21 ? -7.305 63.938 2.498 1 25.53 21 ILE B N 1
ATOM 2343 C CA . ILE B 1 21 ? -6.812 64.312 3.818 1 25.53 21 ILE B CA 1
ATOM 2344 C C . ILE B 1 21 ? -6.66 63.062 4.688 1 25.53 21 ILE B C 1
ATOM 2346 O O . ILE B 1 21 ? -7.484 62.125 4.621 1 25.53 21 ILE B O 1
ATOM 2350 N N . PRO B 1 22 ? -5.531 62.781 5.359 1 26.33 22 PRO B N 1
ATOM 2351 C CA . PRO B 1 22 ? -5.07 61.719 6.262 1 26.33 22 PRO B CA 1
ATOM 2352 C C . PRO B 1 22 ? -6.098 61.375 7.34 1 26.33 22 PRO B C 1
ATOM 2354 O O . PRO B 1 22 ? -5.746 60.781 8.367 1 26.33 22 PRO B O 1
ATOM 2357 N N . GLY B 1 23 ? -7.473 61.312 6.977 1 24.36 23 GLY B N 1
ATOM 2358 C CA . GLY B 1 23 ? -8.383 61.125 8.094 1 24.36 23 GLY B CA 1
ATOM 2359 C C . GLY B 1 23 ? -8.344 59.719 8.695 1 24.36 23 GLY B C 1
ATOM 2360 O O . GLY B 1 23 ? -7.91 58.781 8.039 1 24.36 23 GLY B O 1
ATOM 2361 N N . THR B 1 24 ? -8.469 59.594 10.023 1 26.3 24 THR B N 1
ATOM 2362 C CA . THR B 1 24 ? -8.57 58.531 11.008 1 26.3 24 THR B CA 1
ATOM 2363 C C . THR B 1 24 ? -9.648 57.531 10.602 1 26.3 24 THR B C 1
ATOM 2365 O O . THR B 1 24 ? -10.805 57.906 10.406 1 26.3 24 THR B O 1
ATOM 2368 N N . LEU B 1 25 ? -9.297 56.531 9.852 1 27.64 25 LEU B N 1
ATOM 2369 C CA . LEU B 1 25 ? -10.273 55.531 9.398 1 27.64 25 LEU B CA 1
ATOM 2370 C C . LEU B 1 25 ? -11.062 54.969 10.578 1 27.64 25 LEU B C 1
ATOM 2372 O O . LEU B 1 25 ? -10.492 54.375 11.484 1 27.64 25 LEU B O 1
ATOM 2376 N N . PHE B 1 26 ? -12.188 55.5 10.938 1 26.25 26 PHE B N 1
ATOM 2377 C CA . PHE B 1 26 ? -13.141 55 11.922 1 26.25 26 PHE B CA 1
ATOM 2378 C C . PHE B 1 26 ? -13.797 53.719 11.422 1 26.25 26 PHE B C 1
ATOM 2380 O O . PHE B 1 26 ? -14.211 53.625 10.266 1 26.25 26 PHE B O 1
ATOM 2387 N N . LEU B 1 27 ? -13.414 52.469 11.984 1 27.84 27 LEU B N 1
ATOM 2388 C C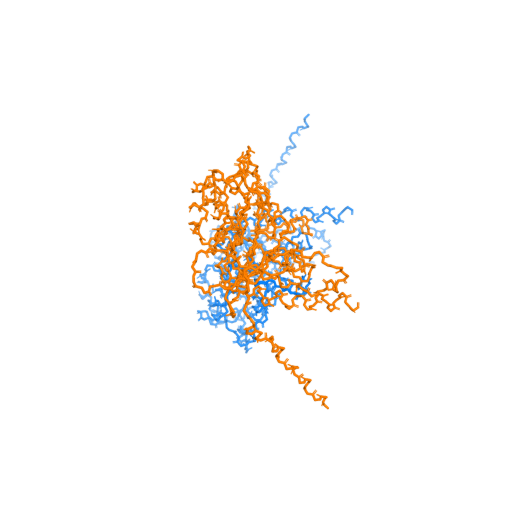A . LEU B 1 27 ? -14.109 51.188 11.961 1 27.84 27 LEU B CA 1
ATOM 2389 C C . LEU B 1 27 ? -15.617 51.406 12 1 27.84 27 LEU B C 1
ATOM 2391 O O . LEU B 1 27 ? -16.188 51.719 13.039 1 27.84 27 LEU B O 1
ATOM 2395 N N . SER B 1 28 ? -16.203 51.938 10.969 1 26.98 28 SER B N 1
ATOM 2396 C CA . SER B 1 28 ? -17.656 51.906 11.156 1 26.98 28 SER B CA 1
ATOM 2397 C C . SER B 1 28 ? -18.203 50.5 11.055 1 26.98 28 SER B C 1
ATOM 2399 O O . SER B 1 28 ? -17.922 49.781 10.102 1 26.98 28 SER B O 1
ATOM 2401 N N . ALA B 1 29 ? -18.625 49.75 12.172 1 27.67 29 ALA B N 1
ATOM 2402 C CA . ALA B 1 29 ? -19.484 48.625 12.508 1 27.67 29 ALA B CA 1
ATOM 2403 C C . ALA B 1 29 ? -20.75 48.625 11.656 1 27.67 29 ALA B C 1
ATOM 2405 O O . ALA B 1 29 ? -21.844 48.375 12.172 1 27.67 29 ALA B O 1
ATOM 2406 N N . SER B 1 30 ? -20.844 49.125 10.508 1 28.41 30 SER B N 1
ATOM 2407 C CA . SER B 1 30 ? -22.234 49.125 10.094 1 28.41 30 SER B CA 1
ATOM 2408 C C . SER B 1 30 ? -22.781 47.719 9.945 1 28.41 30 SER B C 1
ATOM 2410 O O . SER B 1 30 ? -22 46.781 9.766 1 28.41 30 SER B O 1
ATOM 2412 N N . SER B 1 31 ? -24.219 47.469 9.773 1 29.36 31 SER B N 1
ATOM 2413 C CA . SER B 1 31 ? -25.344 46.562 9.906 1 29.36 31 SER B CA 1
ATOM 2414 C C . SER B 1 31 ? -25.156 45.312 9.031 1 29.36 31 SER B C 1
ATOM 2416 O O . SER B 1 31 ? -24.234 45.25 8.211 1 29.36 31 SER B O 1
ATOM 2418 N N . HIS B 1 32 ? -26.344 44.812 8.344 1 30.45 32 HIS B N 1
ATOM 2419 C CA . HIS B 1 32 ? -27 43.562 7.91 1 30.45 32 HIS B CA 1
ATOM 2420 C C . HIS B 1 32 ? -26.297 42.969 6.691 1 30.45 32 HIS B C 1
ATOM 2422 O O . HIS B 1 32 ? -26.891 42.156 5.98 1 30.45 32 HIS B O 1
ATOM 2428 N N . THR B 1 33 ? -25.094 43.281 6.258 1 33.47 33 THR B N 1
ATOM 2429 C CA . THR B 1 33 ? -24.812 42.969 4.855 1 33.47 33 THR B CA 1
ATOM 2430 C C . THR B 1 33 ? -24.719 41.469 4.633 1 33.47 33 THR B C 1
ATOM 2432 O O . THR B 1 33 ? -24.406 40.719 5.562 1 33.47 33 THR B O 1
ATOM 2435 N N . ASP B 1 34 ? -25.172 40.938 3.438 1 34.22 34 ASP B N 1
ATOM 2436 C CA . ASP B 1 34 ? -25.375 39.562 2.969 1 34.22 34 ASP B CA 1
ATOM 2437 C C . ASP B 1 34 ? -24.141 38.719 3.219 1 34.22 34 ASP B C 1
ATOM 2439 O O . ASP B 1 34 ? -23.031 39.062 2.793 1 34.22 34 ASP B O 1
ATOM 2443 N N . PRO B 1 35 ? -24.156 37.812 4.234 1 35.78 35 PRO B N 1
ATOM 2444 C CA . PRO B 1 35 ? -23.141 36.969 4.891 1 35.78 35 PRO B CA 1
ATOM 2445 C C . PRO B 1 35 ? -22.188 36.344 3.898 1 35.78 35 PRO B C 1
ATOM 2447 O O . PRO B 1 35 ? -21.188 35.719 4.305 1 35.78 35 PRO B O 1
ATOM 2450 N N . GLY B 1 36 ? -22.641 36.125 2.686 1 35.34 36 GLY B N 1
ATOM 2451 C CA . GLY B 1 36 ? -21.906 35.25 1.775 1 35.34 36 GLY B CA 1
ATOM 2452 C C . GLY B 1 36 ? -20.625 35.875 1.253 1 35.34 36 GLY B C 1
ATOM 2453 O O . GLY B 1 36 ? -19.812 35.219 0.604 1 35.34 36 GLY B O 1
ATOM 2454 N N . ARG B 1 37 ? -20.656 37.156 0.849 1 36.31 37 ARG B N 1
ATOM 2455 C CA . ARG B 1 37 ? -19.547 37.75 0.102 1 36.31 37 ARG B CA 1
ATOM 2456 C C . ARG B 1 37 ? -18.406 38.125 1.029 1 36.31 37 ARG B C 1
ATOM 2458 O O . ARG B 1 37 ? -18.594 38.781 2.049 1 36.31 37 ARG B O 1
ATOM 2465 N N . GLY B 1 38 ? -17.234 37.344 1.073 1 37.38 38 GLY B N 1
ATOM 2466 C CA . GLY B 1 38 ? -16 37.75 1.738 1 37.38 38 GLY B CA 1
ATOM 2467 C C . GLY B 1 38 ? -15.719 39.219 1.63 1 37.38 38 GLY B C 1
ATOM 2468 O O . GLY B 1 38 ? -15.906 39.812 0.571 1 37.38 38 GLY B O 1
ATOM 2469 N N . GLU B 1 39 ? -16.047 40 2.621 1 38.22 39 GLU B N 1
ATOM 2470 C CA . GLU B 1 39 ? -15.75 41.406 2.674 1 38.22 39 GLU B CA 1
ATOM 2471 C C . GLU B 1 39 ? -14.25 41.656 2.633 1 38.22 39 GLU B C 1
ATOM 2473 O O . GLU B 1 39 ? -13.469 40.906 3.227 1 38.22 39 GLU B O 1
ATOM 2478 N N . PHE B 1 40 ? -13.734 42.25 1.572 1 37.72 40 PHE B N 1
ATOM 2479 C CA . PHE B 1 40 ? -12.367 42.719 1.373 1 37.72 40 PHE B CA 1
ATOM 2480 C C . PHE B 1 40 ? -12.016 43.812 2.369 1 37.72 40 PHE B C 1
ATOM 2482 O O . PHE B 1 40 ? -12.805 44.75 2.58 1 37.72 40 PHE B O 1
ATOM 2489 N N . ILE B 1 41 ? -11.406 43.406 3.482 1 36.94 41 ILE B N 1
ATOM 2490 C CA . ILE B 1 41 ? -10.906 44.5 4.316 1 36.94 41 ILE B CA 1
ATOM 2491 C C . ILE B 1 41 ? -9.523 44.938 3.826 1 36.94 41 ILE B C 1
ATOM 2493 O O . ILE B 1 41 ? -8.641 44.094 3.617 1 36.94 41 ILE B O 1
ATOM 2497 N N . LYS B 1 42 ? -9.445 46 3.195 1 35.97 42 LYS B N 1
ATOM 2498 C CA . LYS B 1 42 ? -8.219 46.656 2.758 1 35.97 42 LYS B CA 1
ATOM 2499 C C . LYS B 1 42 ? -7.375 47.094 3.951 1 35.97 42 LYS B C 1
ATOM 2501 O O . LYS B 1 42 ? -7.887 47.719 4.875 1 35.97 42 LYS B O 1
ATOM 2506 N N . TYR B 1 43 ? -6.73 46.281 4.707 1 34.56 43 TYR B N 1
ATOM 2507 C CA . TYR B 1 43 ? -5.863 46.969 5.66 1 34.56 43 TYR B CA 1
ATOM 2508 C C . TYR B 1 43 ? -4.465 47.156 5.082 1 34.56 43 TYR B C 1
ATOM 2510 O O . TYR B 1 43 ? -4.027 46.375 4.23 1 34.56 43 TYR B O 1
ATOM 2518 N N . GLY B 1 44 ? -3.98 48.469 4.996 1 34.62 44 GLY B N 1
ATOM 2519 C CA . GLY B 1 44 ? -2.627 48.906 4.734 1 34.62 44 GLY B CA 1
ATOM 2520 C C . GLY B 1 44 ? -1.608 48.344 5.711 1 34.62 44 GLY B C 1
ATOM 2521 O O . GLY B 1 44 ? -1.938 48.062 6.863 1 34.62 44 GLY B O 1
ATOM 2522 N N . SER B 1 45 ? -1.023 47.281 5.594 1 34.72 45 SER B N 1
ATOM 2523 C CA . SER B 1 45 ? 0.168 47.312 6.434 1 34.72 45 SER B CA 1
ATOM 2524 C C . SER B 1 45 ? 0.904 48.625 6.305 1 34.72 45 SER B C 1
ATOM 2526 O O . SER B 1 45 ? 1.051 49.156 5.203 1 34.72 45 SER B O 1
ATOM 2528 N N . PRO B 1 46 ? 1.116 49.312 7.457 1 33.19 46 PRO B N 1
ATOM 2529 C CA . PRO B 1 46 ? 2.121 50.375 7.594 1 33.19 46 PRO B CA 1
ATOM 2530 C C . PRO B 1 46 ? 3.512 49.938 7.148 1 33.19 46 PRO B C 1
ATOM 2532 O O . PRO B 1 46 ? 4.504 50.594 7.445 1 33.19 46 PRO B O 1
ATOM 2535 N N . TYR B 1 47 ? 3.951 48.688 7.016 1 34.62 47 TYR B N 1
ATOM 2536 C CA . TYR B 1 47 ? 5.406 48.781 6.969 1 34.62 47 TYR B CA 1
ATOM 2537 C C . TYR B 1 47 ? 5.859 49.906 6.055 1 34.62 47 TYR B C 1
ATOM 2539 O O . TYR B 1 47 ? 5.102 50.344 5.188 1 34.62 47 TYR B O 1
ATOM 2547 N N . ASP B 1 48 ? 6.926 50.531 6.336 1 34.62 48 ASP B N 1
ATOM 2548 C CA . ASP B 1 48 ? 7.551 51.656 5.648 1 34.62 48 ASP B CA 1
ATOM 2549 C C . ASP B 1 48 ? 7.52 51.438 4.133 1 34.62 48 ASP B C 1
ATOM 2551 O O . ASP B 1 48 ? 7.957 52.312 3.381 1 34.62 48 ASP B O 1
ATOM 2555 N N . GLN B 1 49 ? 7.75 50.094 3.496 1 34.12 49 GLN B N 1
ATOM 2556 C CA . GLN B 1 49 ? 8.188 50.344 2.125 1 34.12 49 GLN B CA 1
ATOM 2557 C C . GLN B 1 49 ? 7.078 51 1.303 1 34.12 49 GLN B C 1
ATOM 2559 O O . GLN B 1 49 ? 5.895 50.812 1.585 1 34.12 49 GLN B O 1
ATOM 2564 N N . GLU B 1 50 ? 7.164 51.906 0.403 1 34.97 50 GLU B N 1
ATOM 2565 C CA . GLU B 1 50 ? 6.746 52.656 -0.779 1 34.97 50 GLU B CA 1
ATOM 2566 C C . GLU B 1 50 ? 6.195 51.719 -1.856 1 34.97 50 GLU B C 1
ATOM 2568 O O . GLU B 1 50 ? 6.887 50.812 -2.301 1 34.97 50 GLU B O 1
ATOM 2573 N N . GLY B 1 51 ? 4.777 51.031 -1.982 1 38.44 51 GLY B N 1
ATOM 2574 C CA . GLY B 1 51 ? 3.994 50.531 -3.092 1 38.44 51 GLY B CA 1
ATOM 2575 C C . GLY B 1 51 ? 3.213 49.281 -2.74 1 38.44 51 GLY B C 1
ATOM 2576 O O . GLY B 1 51 ? 2.615 48.656 -3.613 1 38.44 51 GLY B O 1
ATOM 2577 N N . ARG B 1 52 ? 3.311 48.562 -1.687 1 40.59 52 ARG B N 1
ATOM 2578 C CA . ARG B 1 52 ? 2.551 47.344 -1.567 1 40.59 52 ARG B CA 1
ATOM 2579 C C . ARG B 1 52 ? 1.223 47.562 -0.856 1 40.59 52 ARG B C 1
ATOM 2581 O O . ARG B 1 52 ? 1.156 48.344 0.106 1 40.59 52 ARG B O 1
ATOM 2588 N N . LEU B 1 53 ? -0.105 47.438 -1.529 1 42.88 53 LEU B N 1
ATOM 2589 C CA . LEU B 1 53 ? -1.489 47.469 -1.068 1 42.88 53 LEU B CA 1
ATOM 2590 C C . LEU B 1 53 ? -1.918 46.062 -0.584 1 42.88 53 LEU B C 1
ATOM 2592 O O . LEU B 1 53 ? -1.662 45.062 -1.253 1 42.88 53 LEU B O 1
ATOM 2596 N N . PHE B 1 54 ? -2.096 45.75 0.732 1 46.31 54 PHE B N 1
ATOM 2597 C CA . PHE B 1 54 ? -2.627 44.5 1.239 1 46.31 54 PHE B CA 1
ATOM 2598 C C . PHE B 1 54 ? -4.145 44.562 1.37 1 46.31 54 PHE B C 1
ATOM 2600 O O . PHE B 1 54 ? -4.688 45.562 1.854 1 46.31 54 PHE B O 1
ATOM 2607 N N . PHE B 1 55 ? -4.91 43.688 0.568 1 46.25 55 PHE B N 1
ATOM 2608 C CA . PHE B 1 55 ? -6.344 43.531 0.744 1 46.25 55 PHE B CA 1
ATOM 2609 C C . PHE B 1 55 ? -6.637 42.25 1.536 1 46.25 55 PHE B C 1
ATOM 2611 O O . PHE B 1 55 ? -6.047 41.188 1.274 1 46.25 55 PHE B O 1
ATOM 2618 N N . GLY B 1 56 ? -7.059 42.25 2.822 1 49.94 56 GLY B N 1
ATOM 2619 C CA . GLY B 1 56 ? -7.508 41.125 3.613 1 49.94 56 GLY B CA 1
ATOM 2620 C C . GLY B 1 56 ? -8.859 40.594 3.184 1 49.94 56 GLY B C 1
ATOM 2621 O O . GLY B 1 56 ? -9.781 41.375 2.916 1 49.94 56 GLY B O 1
ATOM 2622 N N . LEU B 1 57 ? -8.961 39.469 2.498 1 46.31 57 LEU B N 1
ATOM 2623 C CA . LEU B 1 57 ? -10.219 38.781 2.221 1 46.31 57 LEU B CA 1
ATOM 2624 C C . LEU B 1 57 ? -10.555 37.812 3.334 1 46.31 57 LEU B C 1
ATOM 2626 O O . LEU B 1 57 ? -9.656 37.188 3.928 1 46.31 57 LEU B O 1
ATOM 2630 N N . ASN B 1 58 ? -11.641 38 4.141 1 43.25 58 ASN B N 1
ATOM 2631 C CA . ASN B 1 58 ? -12.133 37 5.086 1 43.25 58 ASN B CA 1
ATOM 2632 C C . ASN B 1 58 ? -12.43 35.656 4.402 1 43.25 58 ASN B C 1
ATOM 2634 O O . ASN B 1 58 ? -13.352 35.562 3.592 1 43.25 58 ASN B O 1
ATOM 2638 N N . PRO B 1 59 ? -11.383 34.812 4.422 1 43.09 59 PRO B N 1
ATOM 2639 C CA . PRO B 1 59 ? -11.82 33.531 3.902 1 43.09 59 PRO B CA 1
ATOM 2640 C C . PRO B 1 59 ? -12.93 32.906 4.742 1 43.09 59 PRO B C 1
ATOM 2642 O O . PRO B 1 59 ? -13.109 33.281 5.902 1 43.09 59 PRO B O 1
ATOM 2645 N N . PRO B 1 60 ? -13.922 32.156 4.094 1 39.88 60 PRO B N 1
ATOM 2646 C CA . PRO B 1 60 ? -14.961 31.516 4.906 1 39.88 60 PRO B CA 1
ATOM 2647 C C . PRO B 1 60 ? -14.414 30.906 6.191 1 39.88 60 PRO B C 1
ATOM 2649 O O . PRO B 1 60 ? -15.188 30.422 7.031 1 39.88 60 PRO B O 1
ATOM 2652 N N . TRP B 1 61 ? -13.094 30.531 6.211 1 38.41 61 TRP B N 1
ATOM 2653 C CA . TRP B 1 61 ? -12.727 29.922 7.484 1 38.41 61 TRP B CA 1
ATOM 2654 C C . TRP B 1 61 ? -12.289 30.984 8.484 1 38.41 61 TRP B C 1
ATOM 2656 O O . TRP B 1 61 ? -11.641 31.969 8.117 1 38.41 61 TRP B O 1
ATOM 2666 N N . ASN B 1 62 ? -13.062 31.328 9.398 1 41 62 ASN B N 1
ATOM 2667 C CA . ASN B 1 62 ? -13.039 32.375 10.43 1 41 62 ASN B CA 1
ATOM 2668 C C . ASN B 1 62 ? -11.609 32.781 10.766 1 41 62 ASN B C 1
ATOM 2670 O O . ASN B 1 62 ? -11.367 33.969 11.055 1 41 62 ASN B O 1
ATOM 2674 N N . SER B 1 63 ? -10.734 31.969 10.93 1 44.16 63 SER B N 1
ATOM 2675 C CA . SER B 1 63 ? -9.453 32.375 11.492 1 44.16 63 SER B CA 1
ATOM 2676 C C . SER B 1 63 ? -8.461 32.75 10.398 1 44.16 63 SER B C 1
ATOM 2678 O O . SER B 1 63 ? -7.359 33.25 10.688 1 44.16 63 SER B O 1
ATOM 2680 N N . ILE B 1 64 ? -8.703 32.438 9.258 1 47.44 64 ILE B N 1
ATOM 2681 C CA . ILE B 1 64 ? -7.73 32.688 8.203 1 47.44 64 ILE B CA 1
ATOM 2682 C C . ILE B 1 64 ? -8.219 33.844 7.336 1 47.44 64 ILE B C 1
ATOM 2684 O O . ILE B 1 64 ? -9.359 33.844 6.875 1 47.44 64 ILE B O 1
ATOM 2688 N N . HIS B 1 65 ? -7.617 35.031 7.477 1 52.31 65 HIS B N 1
ATOM 2689 C CA . HIS B 1 65 ? -7.875 36.156 6.578 1 52.31 65 HIS B CA 1
ATOM 2690 C C . HIS B 1 65 ? -6.934 36.125 5.379 1 52.31 65 HIS B C 1
ATOM 2692 O O . HIS B 1 65 ? -5.859 35.531 5.441 1 52.31 65 HIS B O 1
ATOM 2698 N N . ALA B 1 66 ? -7.527 36.219 4.184 1 54.81 66 ALA B N 1
ATOM 2699 C CA . ALA B 1 66 ? -6.727 36.281 2.963 1 54.81 66 ALA B CA 1
ATOM 2700 C C . ALA B 1 66 ? -6.293 37.688 2.666 1 54.81 66 ALA B C 1
ATOM 2702 O O . ALA B 1 66 ? -7.031 38.656 2.945 1 54.81 66 ALA B O 1
ATOM 2703 N N . ILE B 1 67 ? -4.996 37.844 2.592 1 54.16 67 ILE B N 1
ATOM 2704 C CA . ILE B 1 67 ? -4.434 39.156 2.258 1 54.16 67 ILE B CA 1
ATOM 2705 C C . ILE B 1 67 ? -3.854 39.125 0.846 1 54.16 67 ILE B C 1
ATOM 2707 O O . ILE B 1 67 ? -3.191 38.156 0.462 1 54.16 67 ILE B O 1
ATOM 2711 N N . GLU B 1 68 ? -4.48 39.844 -0.034 1 52.31 68 GLU B N 1
ATOM 2712 C CA . GLU B 1 68 ? -3.832 40.094 -1.319 1 52.31 68 GLU B CA 1
ATOM 2713 C C . GLU B 1 68 ? -2.793 41.219 -1.212 1 52.31 68 GLU B C 1
ATOM 2715 O O . GLU B 1 68 ? -3.107 42.312 -0.781 1 52.31 68 GLU B O 1
ATOM 2720 N N . PHE B 1 69 ? -1.451 40.812 -1.281 1 48.72 69 PHE B N 1
ATOM 2721 C CA . PHE B 1 69 ? -0.366 41.781 -1.13 1 48.72 69 PHE B CA 1
ATOM 2722 C C . PHE B 1 69 ? -0.347 42.781 -2.293 1 48.72 69 PHE B C 1
ATOM 2724 O O . PHE B 1 69 ? -0.139 43.969 -2.098 1 48.72 69 PHE B O 1
ATOM 2731 N N . LYS B 1 70 ? -0.107 42.156 -3.389 1 46.47 70 LYS B N 1
ATOM 2732 C CA . LYS B 1 70 ? -0.12 42.938 -4.625 1 46.47 70 LYS B CA 1
ATOM 2733 C C . LYS B 1 70 ? -1.244 42.469 -5.551 1 46.47 70 LYS B C 1
ATOM 2735 O O . LYS B 1 70 ? -1.601 41.281 -5.566 1 46.47 70 LYS B O 1
ATOM 2740 N N . GLU B 1 71 ? -1.847 43.469 -6.148 1 44.22 71 GLU B N 1
ATOM 2741 C CA . GLU B 1 71 ? -2.824 43.156 -7.184 1 44.22 71 GLU B CA 1
ATOM 2742 C C . GLU B 1 71 ? -2.287 42.094 -8.148 1 44.22 71 GLU B C 1
ATOM 2744 O O . GLU B 1 71 ? -1.181 42.25 -8.68 1 44.22 71 GLU B O 1
ATOM 2749 N N . GLY B 1 72 ? -3.025 40.906 -8.188 1 46.25 72 GLY B N 1
ATOM 2750 C CA . GLY B 1 72 ? -2.646 39.844 -9.117 1 46.25 72 GLY B CA 1
ATOM 2751 C C . GLY B 1 72 ? -1.882 38.719 -8.469 1 46.25 72 GLY B C 1
ATOM 2752 O O . GLY B 1 72 ? -1.612 37.688 -9.102 1 46.25 72 GLY B O 1
ATOM 2753 N N . CYS B 1 73 ? -1.39 39.031 -7.266 1 45.69 73 CYS B N 1
ATOM 2754 C CA . CYS B 1 73 ? -0.649 37.938 -6.645 1 45.69 73 CYS B CA 1
ATOM 2755 C C . CYS B 1 73 ? -1.581 37.031 -5.852 1 45.69 73 CYS B C 1
ATOM 2757 O O . CYS B 1 73 ? -2.615 37.469 -5.355 1 45.69 73 CYS B O 1
ATOM 2759 N N . PRO B 1 74 ? -1.232 35.844 -5.867 1 51.03 74 PRO B N 1
ATOM 2760 C CA . PRO B 1 74 ? -2.062 34.906 -5.133 1 51.03 74 PRO B CA 1
ATOM 2761 C C . PRO B 1 74 ? -2.273 35.281 -3.674 1 51.03 74 PRO B C 1
ATOM 2763 O O . PRO B 1 74 ? -1.368 35.844 -3.047 1 51.03 74 PRO B O 1
ATOM 2766 N N . VAL B 1 75 ? -3.596 35.312 -3.287 1 52.03 75 VAL B N 1
ATOM 2767 C CA . VAL B 1 75 ? -4.062 35.625 -1.939 1 52.03 75 VAL B CA 1
ATOM 2768 C C . VAL B 1 75 ? -3.342 34.75 -0.924 1 52.03 75 VAL B C 1
ATOM 2770 O O . VAL B 1 75 ? -3.193 33.531 -1.136 1 52.03 75 VAL B O 1
ATOM 2773 N N . GLY B 1 76 ? -2.52 35.531 -0.044 1 58.62 76 GLY B N 1
ATOM 2774 C CA . GLY B 1 76 ? -1.929 34.781 1.057 1 58.62 76 GLY B CA 1
ATOM 2775 C C . GLY B 1 76 ? -2.838 34.688 2.266 1 58.62 76 GLY B C 1
ATOM 2776 O O . GLY B 1 76 ? -3.811 35.438 2.383 1 58.62 76 GLY B O 1
ATOM 2777 N N . PHE B 1 77 ? -2.764 33.656 3.066 1 62.16 77 PHE B N 1
ATOM 2778 C CA . PHE B 1 77 ? -3.521 33.469 4.297 1 62.16 77 PHE B CA 1
ATOM 2779 C C . PHE B 1 77 ? -2.822 34.125 5.473 1 62.16 77 PHE B C 1
ATOM 2781 O O . PHE B 1 77 ? -1.593 34.125 5.566 1 62.16 77 PHE B O 1
ATOM 2788 N N . VAL B 1 78 ? -3.697 35.031 6.164 1 61.59 78 VAL B N 1
ATOM 2789 C CA . VAL B 1 78 ? -3.135 35.75 7.312 1 61.59 78 VAL B CA 1
ATOM 2790 C C . VAL B 1 78 ? -3.732 35.188 8.602 1 61.59 78 VAL B C 1
ATOM 2792 O O . VAL B 1 78 ? -4.945 35 8.703 1 61.59 78 VAL B O 1
ATOM 2795 N N . THR B 1 79 ? -2.844 34.719 9.453 1 66.31 79 THR B N 1
ATOM 2796 C CA . THR B 1 79 ? -3.227 34.406 10.82 1 66.31 79 THR B CA 1
ATOM 2797 C C . THR B 1 79 ? -2.604 35.406 11.805 1 66.31 79 THR B C 1
ATOM 2799 O O . THR B 1 79 ? -1.556 35.969 11.531 1 66.31 79 THR B O 1
ATOM 2802 N N . HIS B 1 80 ? -3.418 35.875 12.828 1 63.44 80 HIS B N 1
ATOM 2803 C CA . HIS B 1 80 ? -2.865 36.812 13.82 1 63.44 80 HIS B CA 1
ATOM 2804 C C . HIS B 1 80 ? -3.121 36.312 15.234 1 63.44 80 HIS B C 1
ATOM 2806 O O . HIS B 1 80 ? -4.02 35.5 15.453 1 63.44 80 HIS B O 1
ATOM 2812 N N . ARG B 1 81 ? -2.189 36.625 16.047 1 68.38 81 ARG B N 1
ATOM 2813 C CA . ARG B 1 81 ? -2.32 36.281 17.469 1 68.38 81 ARG B CA 1
ATOM 2814 C C . ARG B 1 81 ? -1.871 37.438 18.344 1 68.38 81 ARG B C 1
ATOM 2816 O O . ARG B 1 81 ? -0.917 38.156 18.016 1 68.38 81 ARG B O 1
ATOM 2823 N N . LYS B 1 82 ? -2.658 37.562 19.422 1 69.06 82 LYS B N 1
ATOM 2824 C CA . LYS B 1 82 ? -2.26 38.562 20.406 1 69.06 82 LYS B CA 1
ATOM 2825 C C . LYS B 1 82 ? -1.001 38.125 21.156 1 69.06 82 LYS B C 1
ATOM 2827 O O . LYS B 1 82 ? -0.882 36.969 21.547 1 69.06 82 LYS B O 1
ATOM 2832 N N . VAL B 1 83 ? 0.044 38.938 21.078 1 69.38 83 VAL B N 1
ATOM 2833 C CA . VAL B 1 83 ? 1.278 38.531 21.75 1 69.38 83 VAL B CA 1
ATOM 2834 C C . VAL B 1 83 ? 1.808 39.719 22.578 1 69.38 83 VAL B C 1
ATOM 2836 O O . VAL B 1 83 ? 1.5 40.875 22.281 1 69.38 83 VAL B O 1
ATOM 2839 N N . ASP B 1 84 ? 2.357 39.25 23.75 1 63.66 84 ASP B N 1
ATOM 2840 C CA . ASP B 1 84 ? 3.158 40.25 24.469 1 63.66 84 ASP B CA 1
ATOM 2841 C C . ASP B 1 84 ? 4.488 40.5 23.75 1 63.66 84 ASP B C 1
ATOM 2843 O O . ASP B 1 84 ? 5.254 39.562 23.531 1 63.66 84 ASP B O 1
ATOM 2847 N N . THR B 1 85 ? 4.609 41.625 22.984 1 58.62 85 THR B N 1
ATOM 2848 C CA . THR B 1 85 ? 5.652 42 22.031 1 58.62 85 THR B CA 1
ATOM 2849 C C . THR B 1 85 ? 7.035 41.875 22.672 1 58.62 85 THR B C 1
ATOM 2851 O O . THR B 1 85 ? 8.047 41.875 21.969 1 58.62 85 THR B O 1
ATOM 2854 N N . LYS B 1 86 ? 7.301 41.906 23.828 1 58.16 86 LYS B N 1
ATOM 2855 C CA . LYS B 1 86 ? 8.609 42.219 24.375 1 58.16 86 LYS B CA 1
ATOM 2856 C C . LYS B 1 86 ? 9.633 41.156 24.047 1 58.16 86 LYS B C 1
ATOM 2858 O O . LYS B 1 86 ? 10.82 41.438 23.875 1 58.16 86 LYS B O 1
ATOM 2863 N N . ASN B 1 87 ? 9.109 39.875 23.719 1 62.69 87 ASN B N 1
ATOM 2864 C CA . ASN B 1 87 ? 10.195 38.906 23.578 1 62.69 87 ASN B CA 1
ATOM 2865 C C . ASN B 1 87 ? 9.883 37.875 22.516 1 62.69 87 ASN B C 1
ATOM 2867 O O . ASN B 1 87 ? 10.148 36.688 22.719 1 62.69 87 ASN B O 1
ATOM 2871 N N . LEU B 1 88 ? 9.5 38.531 21.391 1 68.56 88 LEU B N 1
ATOM 2872 C CA . LEU B 1 88 ? 9.18 37.531 20.391 1 68.56 88 LEU B CA 1
ATOM 2873 C C . LEU B 1 88 ? 10.359 37.281 19.453 1 68.56 88 LEU B C 1
ATOM 2875 O O . LEU B 1 88 ? 10.969 38.25 18.969 1 68.56 88 LEU B O 1
ATOM 2879 N N . PRO B 1 89 ? 10.883 36.031 19.438 1 71.56 89 PRO B N 1
ATOM 2880 C CA . PRO B 1 89 ? 11.969 35.75 18.5 1 71.56 89 PRO B CA 1
ATOM 2881 C C . PRO B 1 89 ? 11.539 35.844 17.047 1 71.56 89 PRO B C 1
ATOM 2883 O O . PRO B 1 89 ? 11.477 34.812 16.344 1 71.56 89 PRO B O 1
ATOM 2886 N N . LEU B 1 90 ? 11.297 37.062 16.531 1 71.81 90 LEU B N 1
ATOM 2887 C CA . LEU B 1 90 ? 10.773 37.281 15.18 1 71.81 90 LEU B CA 1
ATOM 2888 C C . LEU B 1 90 ? 11.75 36.75 14.125 1 71.81 90 LEU B C 1
ATOM 2890 O O . LEU B 1 90 ? 11.328 36.25 13.094 1 71.81 90 LEU B O 1
ATOM 2894 N N . ASP B 1 91 ? 13.016 36.906 14.461 1 72.81 91 ASP B N 1
ATOM 2895 C CA . ASP B 1 91 ? 14.023 36.469 13.508 1 72.81 91 ASP B CA 1
ATOM 2896 C C . ASP B 1 91 ? 13.961 34.938 13.312 1 72.81 91 ASP B C 1
ATOM 2898 O O . ASP B 1 91 ? 14.109 34.469 12.188 1 72.81 91 ASP B O 1
ATOM 2902 N N . LYS B 1 92 ? 13.68 34.25 14.32 1 75.31 92 LYS B N 1
ATOM 2903 C CA . LYS B 1 92 ? 13.57 32.812 14.242 1 75.31 92 LYS B CA 1
ATOM 2904 C C . LYS B 1 92 ? 12.344 32.375 13.438 1 75.31 92 LYS B C 1
ATOM 2906 O O . LYS B 1 92 ? 12.406 31.438 12.648 1 75.31 92 LYS B O 1
ATOM 2911 N N . ILE B 1 93 ? 11.383 33.188 13.617 1 76.56 93 ILE B N 1
ATOM 2912 C CA . ILE B 1 93 ? 10.117 32.875 12.961 1 76.56 93 ILE B CA 1
ATOM 2913 C C . ILE B 1 93 ? 10.219 33.156 11.461 1 76.56 93 ILE B C 1
ATOM 2915 O O . ILE B 1 93 ? 9.75 32.375 10.641 1 76.56 93 ILE B O 1
ATOM 2919 N N . ARG B 1 94 ? 10.906 34.156 11.195 1 74.69 94 ARG B N 1
ATOM 2920 C CA . ARG B 1 94 ? 11.016 34.594 9.805 1 74.69 94 ARG B CA 1
ATOM 2921 C C . ARG B 1 94 ? 11.93 33.656 9.016 1 74.69 94 ARG B C 1
ATOM 2923 O O . ARG B 1 94 ? 11.789 33.562 7.793 1 74.69 94 ARG B O 1
ATOM 2930 N N . ASN B 1 95 ? 12.773 32.938 9.688 1 78.38 95 ASN B N 1
ATOM 2931 C CA . ASN B 1 95 ? 13.789 32.188 8.984 1 78.38 95 ASN B CA 1
ATOM 2932 C C . ASN B 1 95 ? 13.453 30.688 8.969 1 78.38 95 ASN B C 1
ATOM 2934 O O . ASN B 1 95 ? 14.336 29.859 8.758 1 78.38 95 ASN B O 1
ATOM 2938 N N . ILE B 1 96 ? 12.242 30.453 9.211 1 83.75 96 ILE B N 1
ATOM 2939 C CA . ILE B 1 96 ? 11.828 29.062 9.117 1 83.75 96 ILE B CA 1
ATOM 2940 C C . ILE B 1 96 ? 11.977 28.562 7.68 1 83.75 96 ILE B C 1
ATOM 2942 O O . ILE B 1 96 ? 11.43 29.172 6.75 1 83.75 96 ILE B O 1
ATOM 2946 N N . SER B 1 97 ? 12.891 27.625 7.5 1 84.56 97 SER B N 1
ATOM 2947 C CA . SER B 1 97 ? 13.148 27.047 6.188 1 84.56 97 SER B CA 1
ATOM 2948 C C . SER B 1 97 ? 13.359 25.531 6.277 1 84.56 97 SER B C 1
ATOM 2950 O O . SER B 1 97 ? 14.422 25.078 6.703 1 84.56 97 SER B O 1
ATOM 2952 N N . HIS B 1 98 ? 12.43 24.844 5.957 1 92.62 98 HIS B N 1
ATOM 2953 C CA . HIS B 1 98 ? 12.461 23.375 5.91 1 92.62 98 HIS B CA 1
ATOM 2954 C C . HIS B 1 98 ? 11.516 22.844 4.84 1 92.62 98 HIS B C 1
ATOM 2956 O O . HIS B 1 98 ? 10.43 23.391 4.633 1 92.62 98 HIS B O 1
ATOM 2962 N N . ALA B 1 99 ? 11.898 21.75 4.273 1 93.88 99 ALA B N 1
ATOM 2963 C CA . ALA B 1 99 ? 11.156 21.203 3.139 1 93.88 99 ALA B CA 1
ATOM 2964 C C . ALA B 1 99 ? 9.742 20.812 3.549 1 93.88 99 ALA B C 1
ATOM 2966 O O . ALA B 1 99 ? 8.812 20.875 2.74 1 93.88 99 ALA B O 1
ATOM 2967 N N . ASN B 1 100 ? 9.547 20.438 4.852 1 95.88 100 ASN B N 1
ATOM 2968 C CA . ASN B 1 100 ? 8.25 19.938 5.285 1 95.88 100 ASN B CA 1
ATOM 2969 C C . ASN B 1 100 ? 7.574 20.891 6.266 1 95.88 100 ASN B C 1
ATOM 2971 O O . ASN B 1 100 ? 6.613 20.516 6.938 1 95.88 100 ASN B O 1
ATOM 2975 N N . VAL B 1 101 ? 8.055 22.078 6.363 1 93.44 101 VAL B N 1
ATOM 2976 C CA . VAL B 1 101 ? 7.434 23.109 7.18 1 93.44 101 VAL B CA 1
ATOM 2977 C C . VAL B 1 101 ? 7.133 24.328 6.32 1 93.44 101 VAL B C 1
ATOM 2979 O O . VAL B 1 101 ? 8.016 24.844 5.625 1 93.44 101 VAL B O 1
ATOM 2982 N N . LEU B 1 102 ? 5.879 24.703 6.434 1 89.31 102 LEU B N 1
ATOM 2983 C CA . LEU B 1 102 ? 5.477 25.875 5.66 1 89.31 102 LEU B CA 1
ATOM 2984 C C . LEU B 1 102 ? 5.957 27.156 6.336 1 89.31 102 LEU B C 1
ATOM 2986 O O . LEU B 1 102 ? 5.57 27.438 7.469 1 89.31 102 LEU B O 1
ATOM 2990 N N . GLY B 1 103 ? 6.801 27.844 5.672 1 83.69 103 GLY B N 1
ATOM 2991 C CA . GLY B 1 103 ? 7.297 29.109 6.191 1 83.69 103 GLY B CA 1
ATOM 2992 C C . GLY B 1 103 ? 6.324 30.25 5.988 1 83.69 103 GLY B C 1
ATOM 2993 O O . GLY B 1 103 ? 5.219 30.047 5.477 1 83.69 103 GLY B O 1
ATOM 2994 N N . PHE B 1 104 ? 6.812 31.359 6.523 1 79.56 104 PHE B N 1
ATOM 2995 C CA . PHE B 1 104 ? 6 32.562 6.414 1 79.56 104 PHE B CA 1
ATOM 2996 C C . PHE B 1 104 ? 6.539 33.5 5.328 1 79.56 104 PHE B C 1
ATOM 2998 O O . PHE B 1 104 ? 7.758 33.625 5.18 1 79.56 104 PHE B O 1
ATOM 3005 N N . LYS B 1 105 ? 5.637 33.938 4.582 1 73.31 105 LYS B N 1
ATOM 3006 C CA . LYS B 1 105 ? 6.039 34.969 3.625 1 73.31 105 LYS B CA 1
ATOM 3007 C C . LYS B 1 105 ? 6.465 36.25 4.336 1 73.31 105 LYS B C 1
ATOM 3009 O O . LYS B 1 105 ? 7.445 36.875 3.945 1 73.31 105 LYS B O 1
ATOM 3014 N N . GLU B 1 106 ? 5.629 36.562 5.355 1 70.75 106 GLU B N 1
ATOM 3015 C CA . GLU B 1 106 ? 5.906 37.719 6.16 1 70.75 106 GLU B CA 1
ATOM 3016 C C . GLU B 1 106 ? 5.34 37.594 7.57 1 70.75 106 GLU B C 1
ATOM 3018 O O . GLU B 1 106 ? 4.332 36.906 7.773 1 70.75 106 GLU B O 1
ATOM 3023 N N . VAL B 1 107 ? 6.172 38.094 8.539 1 73.94 107 VAL B N 1
ATOM 3024 C CA . VAL B 1 107 ? 5.715 38.156 9.922 1 73.94 107 VAL B CA 1
ATOM 3025 C C . VAL B 1 107 ? 5.875 39.594 10.445 1 73.94 107 VAL B C 1
ATOM 3027 O O . VAL B 1 107 ? 6.938 40.188 10.297 1 73.94 107 VAL B O 1
ATOM 3030 N N . PHE B 1 108 ? 4.793 40.125 10.922 1 69.25 108 PHE B N 1
ATOM 3031 C CA . PHE B 1 108 ? 4.926 41.5 11.453 1 69.25 108 PHE B CA 1
ATOM 3032 C C . PHE B 1 108 ? 4.043 41.688 12.68 1 69.25 108 PHE B C 1
ATOM 3034 O O . PHE B 1 108 ? 3.102 40.906 12.898 1 69.25 108 PHE B O 1
ATOM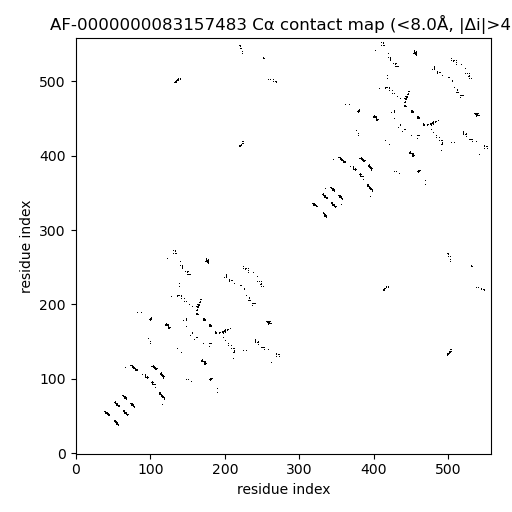 3041 N N . ILE B 1 109 ? 4.465 42.625 13.547 1 67.31 109 ILE B N 1
ATOM 3042 C CA . ILE B 1 109 ? 3.736 42.938 14.773 1 67.31 109 ILE B CA 1
ATOM 3043 C C . ILE B 1 109 ? 3.014 44.25 14.633 1 67.31 109 ILE B C 1
ATOM 3045 O O . ILE B 1 109 ? 3.594 45.25 14.164 1 67.31 109 ILE B O 1
ATOM 3049 N N . LEU B 1 110 ? 1.716 44.25 14.852 1 61.25 110 LEU B N 1
ATOM 3050 C CA . LEU B 1 110 ? 0.929 45.469 14.852 1 61.25 110 LEU B CA 1
ATOM 3051 C C . LEU B 1 110 ? 0.032 45.562 16.078 1 61.25 110 LEU B C 1
ATOM 3053 O O . LEU B 1 110 ? -0.772 44.656 16.312 1 61.25 110 LEU B O 1
ATOM 3057 N N . LYS B 1 111 ? 0.035 46.594 16.75 1 62 111 LYS B N 1
ATOM 3058 C CA . LYS B 1 111 ? -0.826 46.875 17.891 1 62 111 LYS B CA 1
ATOM 3059 C C . LYS B 1 111 ? -0.881 45.656 18.828 1 62 111 LYS B C 1
ATOM 3061 O O . LYS B 1 111 ? -1.965 45.188 19.188 1 62 111 LYS B O 1
ATOM 3066 N N . ASP B 1 112 ? 0.181 45 19.141 1 68.06 112 ASP B N 1
ATOM 3067 C CA . ASP B 1 112 ? 0.353 43.906 20.094 1 68.06 112 ASP B CA 1
ATOM 3068 C C . ASP B 1 112 ? -0.141 42.594 19.516 1 68.06 112 ASP B C 1
ATOM 3070 O O . ASP B 1 112 ? -0.469 41.656 20.266 1 68.06 112 ASP B O 1
ATOM 3074 N N . ASN B 1 113 ? -0.362 42.719 18.234 1 71.44 113 ASN B N 1
ATOM 3075 C CA . ASN B 1 113 ? -0.69 41.469 17.531 1 71.44 113 ASN B CA 1
ATOM 3076 C C . ASN B 1 113 ? 0.408 41.094 16.547 1 71.44 113 ASN B C 1
ATOM 3078 O O . ASN B 1 113 ? 0.99 41.938 15.883 1 71.44 113 ASN B O 1
ATOM 3082 N N . ILE B 1 114 ? 0.664 39.812 16.547 1 73.56 114 ILE B N 1
ATOM 3083 C CA . ILE B 1 114 ? 1.585 39.281 15.547 1 73.56 114 ILE B CA 1
ATOM 3084 C C . ILE B 1 114 ? 0.796 38.719 14.375 1 73.56 114 ILE B C 1
ATOM 3086 O O . ILE B 1 114 ? -0.211 38.031 14.57 1 73.56 114 ILE B O 1
ATOM 3090 N N . TYR B 1 115 ? 1.188 39.125 13.203 1 71.25 115 TYR B N 1
ATOM 3091 C CA . TYR B 1 115 ? 0.547 38.656 11.969 1 71.25 115 TYR B CA 1
ATOM 3092 C C . TYR B 1 115 ? 1.484 37.781 11.164 1 71.25 115 TYR B C 1
ATOM 3094 O O . TYR B 1 115 ? 2.652 38.094 10.961 1 71.25 115 TYR B O 1
ATOM 3102 N N . PHE B 1 116 ? 0.88 36.594 10.789 1 76.25 116 PHE B N 1
ATOM 3103 C CA . PHE B 1 116 ? 1.608 35.625 9.961 1 76.25 116 PHE B CA 1
ATOM 3104 C C . PHE B 1 116 ? 1.008 35.562 8.562 1 76.25 116 PHE B C 1
ATOM 3106 O O . PHE B 1 116 ? -0.189 35.312 8.406 1 76.25 116 PHE B O 1
ATOM 3113 N N . LEU B 1 117 ? 1.812 35.906 7.594 1 72.81 117 LEU B N 1
ATOM 3114 C CA . LEU B 1 117 ? 1.374 35.781 6.207 1 72.81 117 LEU B CA 1
ATOM 3115 C C . LEU B 1 117 ? 1.942 34.531 5.551 1 72.81 117 LEU B C 1
ATOM 3117 O O . LEU B 1 117 ? 3.156 34.312 5.574 1 72.81 117 LEU B O 1
ATOM 3121 N N . GLN B 1 118 ? 0.945 33.688 5.078 1 73.31 118 GLN B N 1
ATOM 3122 C CA . GLN B 1 118 ? 1.359 32.469 4.406 1 73.31 118 GLN B CA 1
ATOM 3123 C C . GLN B 1 118 ? 0.708 32.344 3.033 1 73.31 118 GLN B C 1
ATOM 3125 O O . GLN B 1 118 ? -0.395 32.844 2.816 1 73.31 118 GLN B O 1
ATOM 3130 N N . ASP B 1 119 ? 1.484 31.75 2.129 1 65.75 119 ASP B N 1
ATOM 3131 C CA . ASP B 1 119 ? 0.907 31.453 0.823 1 65.75 119 ASP B CA 1
ATOM 3132 C C . ASP B 1 119 ? -0.061 30.266 0.91 1 65.75 119 ASP B C 1
ATOM 3134 O O . ASP B 1 119 ? 0.034 29.453 1.823 1 65.75 119 ASP B O 1
ATOM 3138 N N . GLN B 1 120 ? -1.114 30.375 0.085 1 66.25 120 GLN B N 1
ATOM 3139 C CA . GLN B 1 120 ? -1.906 29.156 -0.081 1 66.25 120 GLN B CA 1
ATOM 3140 C C . GLN B 1 120 ? -1.05 28.016 -0.611 1 66.25 120 GLN B C 1
ATOM 3142 O O . GLN B 1 120 ? -0.226 28.219 -1.507 1 66.25 120 GLN B O 1
ATOM 3147 N N . TRP B 1 121 ? -1.251 27.016 0.291 1 77.06 121 TRP B N 1
ATOM 3148 C CA . TRP B 1 121 ? -0.394 25.891 -0.09 1 77.06 121 TRP B CA 1
ATOM 3149 C C . TRP B 1 121 ? -1.195 24.609 -0.18 1 77.06 121 TRP B C 1
ATOM 3151 O O . TRP B 1 121 ? -1.579 24.031 0.843 1 77.06 121 TRP B O 1
ATOM 3161 N N . GLY B 1 122 ? -1.796 24.141 -1.268 1 80.69 122 GLY B N 1
ATOM 3162 C CA . GLY B 1 122 ? -2.314 22.828 -1.578 1 80.69 122 GLY B CA 1
ATOM 3163 C C . GLY B 1 122 ? -3.582 22.484 -0.816 1 80.69 122 GLY B C 1
ATOM 3164 O O . GLY B 1 122 ? -4.359 23.375 -0.467 1 80.69 122 GLY B O 1
ATOM 3165 N N . LEU B 1 123 ? -3.965 21.172 -0.61 1 87.88 123 LEU B N 1
ATOM 3166 C CA . LEU B 1 123 ? -5.109 20.578 0.073 1 87.88 123 LEU B CA 1
ATOM 3167 C C . LEU B 1 123 ? -4.734 20.141 1.488 1 87.88 123 LEU B C 1
ATOM 3169 O O . LEU B 1 123 ? -3.648 19.609 1.713 1 87.88 123 LEU B O 1
ATOM 3173 N N . THR B 1 124 ? -5.684 20.484 2.418 1 89.81 124 THR B N 1
ATOM 3174 C CA . THR B 1 124 ? -5.441 19.984 3.766 1 89.81 124 THR B CA 1
ATOM 3175 C C . THR B 1 124 ? -5.812 18.5 3.867 1 89.81 124 THR B C 1
ATOM 3177 O O . THR B 1 124 ? -6.66 18.016 3.119 1 89.81 124 THR B O 1
ATOM 3180 N N . LEU B 1 125 ? -5.16 17.859 4.773 1 94.88 125 LEU B N 1
ATOM 3181 C CA . LEU B 1 125 ? -5.52 16.469 5.035 1 94.88 125 LEU B CA 1
ATOM 3182 C C . LEU B 1 125 ? -6.965 16.359 5.504 1 94.88 125 LEU B C 1
ATOM 3184 O O . LEU B 1 125 ? -7.641 15.367 5.219 1 94.88 125 LEU B O 1
ATOM 3188 N N . ASN B 1 126 ? -7.445 17.375 6.195 1 92.38 126 ASN B N 1
ATOM 3189 C CA . ASN B 1 126 ? -8.836 17.391 6.641 1 92.38 126 ASN B CA 1
ATOM 3190 C C . ASN B 1 126 ? -9.805 17.359 5.461 1 92.38 126 ASN B C 1
ATOM 3192 O O . ASN B 1 126 ? -10.812 16.656 5.496 1 92.38 126 ASN B O 1
ATOM 3196 N N . GLU B 1 127 ? -9.492 18.125 4.477 1 89.06 127 GLU B N 1
ATOM 3197 C CA . GLU B 1 127 ? -10.32 18.109 3.273 1 89.06 127 GLU B CA 1
ATOM 3198 C C . GLU B 1 127 ? -10.352 16.734 2.633 1 89.06 127 GLU B C 1
ATOM 3200 O O . GLU B 1 127 ? -11.398 16.281 2.158 1 89.06 127 GLU B O 1
ATOM 3205 N N . ILE B 1 128 ? -9.234 16.094 2.648 1 91.5 128 ILE B N 1
ATOM 3206 C CA . ILE B 1 128 ? -9.148 14.758 2.078 1 91.5 128 ILE B CA 1
ATOM 3207 C C . ILE B 1 128 ? -9.977 13.789 2.918 1 91.5 128 ILE B C 1
ATOM 3209 O O . ILE B 1 128 ? -10.727 12.977 2.377 1 91.5 128 ILE B O 1
ATOM 3213 N N . LEU B 1 129 ? -9.867 13.867 4.176 1 91.19 129 LEU B N 1
ATOM 3214 C CA . LEU B 1 129 ? -10.578 12.992 5.098 1 91.19 129 LEU B CA 1
ATOM 3215 C C . LEU B 1 129 ? -12.086 13.125 4.914 1 91.19 129 LEU B C 1
ATOM 3217 O O . LEU B 1 129 ? -12.828 12.148 5.055 1 91.19 129 LEU B O 1
ATOM 3221 N N . GLN B 1 130 ? -12.555 14.258 4.555 1 89.31 130 GLN B N 1
ATOM 3222 C CA . GLN B 1 130 ? -13.984 14.531 4.414 1 89.31 130 GLN B CA 1
ATOM 3223 C C . GLN B 1 130 ? -14.555 13.836 3.178 1 89.31 130 GLN B C 1
ATOM 3225 O O . GLN B 1 130 ? -15.773 13.711 3.035 1 89.31 130 GLN B O 1
ATOM 3230 N N . LEU B 1 131 ? -13.742 13.367 2.379 1 89.12 131 LEU B N 1
ATOM 3231 C CA . LEU B 1 131 ? -14.195 12.719 1.154 1 89.12 131 LEU B CA 1
ATOM 3232 C C . LEU B 1 131 ? -14.539 11.25 1.409 1 89.12 131 LEU B C 1
ATOM 3234 O O . LEU B 1 131 ? -15.047 10.562 0.52 1 89.12 131 LEU B O 1
ATOM 3238 N N . SER B 1 132 ? -14.312 10.781 2.537 1 84.81 132 SER B N 1
ATOM 3239 C CA . SER B 1 132 ? -14.727 9.43 2.916 1 84.81 132 SER B CA 1
ATOM 3240 C C . SER B 1 132 ? -16.25 9.289 2.904 1 84.81 132 SER B C 1
ATOM 3242 O O . SER B 1 132 ? -16.953 10.227 3.275 1 84.81 132 SER B O 1
ATOM 3244 N N . PRO B 1 133 ? -16.719 8.164 2.379 1 84.31 133 PRO B N 1
ATOM 3245 C CA . PRO B 1 133 ? -16.047 6.938 1.953 1 84.31 133 PRO B CA 1
ATOM 3246 C C . PRO B 1 133 ? -15.797 6.895 0.448 1 84.31 133 PRO B C 1
ATOM 3248 O O . PRO B 1 133 ? -15.422 5.848 -0.089 1 84.31 133 PRO B O 1
ATOM 3251 N N . VAL B 1 134 ? -16 7.973 -0.213 1 87.56 134 VAL B N 1
ATOM 3252 C CA . VAL B 1 134 ? -15.859 8.008 -1.665 1 87.56 134 VAL B CA 1
ATOM 3253 C C . VAL B 1 134 ? -14.391 7.891 -2.051 1 87.56 134 VAL B C 1
ATOM 3255 O O . VAL B 1 134 ? -14.062 7.348 -3.109 1 87.56 134 VAL B O 1
ATOM 3258 N N . PHE B 1 135 ? -13.648 8.438 -1.12 1 90.25 135 PHE B N 1
ATOM 3259 C CA . PHE B 1 135 ? -12.203 8.438 -1.34 1 90.25 135 PHE B CA 1
ATOM 3260 C C . PHE B 1 135 ? -11.461 8.102 -0.053 1 90.25 135 PHE B C 1
ATOM 3262 O O . PHE B 1 135 ? -11.805 8.617 1.018 1 90.25 135 PHE B O 1
ATOM 3269 N N . MET B 1 136 ? -10.445 7.25 -0.277 1 87.62 136 MET B N 1
ATOM 3270 C CA . MET B 1 136 ? -9.586 6.887 0.846 1 87.62 136 MET B CA 1
ATOM 3271 C C . MET B 1 136 ? -8.133 6.781 0.405 1 87.62 136 MET B C 1
ATOM 3273 O O . MET B 1 136 ? -7.844 6.293 -0.689 1 87.62 136 MET B O 1
ATOM 3277 N N . LEU B 1 137 ? -7.285 7.246 1.283 1 90.12 137 LEU B N 1
ATOM 3278 C CA . LEU B 1 137 ? -5.855 7.109 1.032 1 90.12 137 LEU B CA 1
ATOM 3279 C C . LEU B 1 137 ? -5.406 5.668 1.229 1 90.12 137 LEU B C 1
ATOM 3281 O O . LEU B 1 137 ? -5.914 4.969 2.107 1 90.12 137 LEU B O 1
ATOM 3285 N N . SER B 1 138 ? -4.453 5.324 0.437 1 86.81 138 SER B N 1
ATOM 3286 C CA . SER B 1 138 ? -3.838 4.016 0.622 1 86.81 138 SER B CA 1
ATOM 3287 C C . SER B 1 138 ? -2.82 4.039 1.758 1 86.81 138 SER B C 1
ATOM 3289 O O . SER B 1 138 ? -2.398 5.109 2.197 1 86.81 138 SER B O 1
ATOM 3291 N N . GLU B 1 139 ? -2.385 2.859 2.168 1 86.69 139 GLU B N 1
ATOM 3292 C CA . GLU B 1 139 ? -1.363 2.758 3.207 1 86.69 139 GLU B CA 1
ATOM 3293 C C . GLU B 1 139 ? -0.052 3.395 2.758 1 86.69 139 GLU B C 1
ATOM 3295 O O . GLU B 1 139 ? 0.673 3.975 3.568 1 86.69 139 GLU B O 1
ATOM 3300 N N . VAL B 1 140 ? 0.186 3.328 1.51 1 88.12 140 VAL B N 1
ATOM 3301 C CA . VAL B 1 140 ? 1.414 3.891 0.958 1 88.12 140 VAL B CA 1
ATOM 3302 C C . VAL B 1 140 ? 1.374 5.414 1.054 1 88.12 140 VAL B C 1
ATOM 3304 O O . VAL B 1 140 ? 2.336 6.039 1.505 1 88.12 140 VAL B O 1
ATOM 3307 N N . GLU B 1 141 ? 0.323 5.91 0.64 1 91.31 141 GLU B N 1
ATOM 3308 C CA . GLU B 1 141 ? 0.173 7.363 0.685 1 91.31 141 GLU B CA 1
ATOM 3309 C C . GLU B 1 141 ? 0.243 7.879 2.119 1 91.31 141 GLU B C 1
ATOM 3311 O O . GLU B 1 141 ? 0.873 8.906 2.383 1 91.31 141 GLU B O 1
ATOM 3316 N N . VAL B 1 142 ? -0.391 7.152 3.018 1 93 142 VAL B N 1
ATOM 3317 C CA . VAL B 1 142 ? -0.367 7.543 4.422 1 93 142 VAL B CA 1
ATOM 3318 C C . VAL B 1 142 ? 1.063 7.484 4.953 1 93 142 VAL B C 1
ATOM 3320 O O . VAL B 1 142 ? 1.498 8.375 5.688 1 93 142 VAL B O 1
ATOM 3323 N N . ALA B 1 143 ? 1.766 6.48 4.562 1 92.56 143 ALA B N 1
ATOM 3324 C CA . ALA B 1 143 ? 3.154 6.352 5 1 92.56 143 ALA B CA 1
ATOM 3325 C C . ALA B 1 143 ? 3.99 7.535 4.527 1 92.56 143 ALA B C 1
ATOM 3327 O O . ALA B 1 143 ? 4.793 8.078 5.289 1 92.56 143 ALA B O 1
ATOM 3328 N N . VAL B 1 144 ? 3.82 7.949 3.297 1 93 144 VAL B N 1
ATOM 3329 C CA . VAL B 1 144 ? 4.57 9.062 2.725 1 93 144 VAL B CA 1
ATOM 3330 C C . VAL B 1 144 ? 4.242 10.352 3.48 1 93 144 VAL B C 1
ATOM 3332 O O . VAL B 1 144 ? 5.137 11.125 3.811 1 93 144 VAL B O 1
ATOM 3335 N N . ILE B 1 145 ? 3.035 10.531 3.752 1 95.62 145 ILE B N 1
ATOM 3336 C CA . ILE B 1 145 ? 2.588 11.719 4.469 1 95.62 145 ILE B CA 1
ATOM 3337 C C . ILE B 1 145 ? 3.18 11.727 5.879 1 95.62 145 ILE B C 1
ATOM 3339 O O . ILE B 1 145 ? 3.73 12.734 6.324 1 95.62 145 ILE B O 1
ATOM 3343 N N . CYS B 1 146 ? 3.088 10.609 6.559 1 96.38 146 CYS B N 1
ATOM 3344 C CA . CYS B 1 146 ? 3.598 10.508 7.922 1 96.38 146 CYS B CA 1
ATOM 3345 C C . CYS B 1 146 ? 5.102 10.758 7.961 1 96.38 146 CYS B C 1
ATOM 3347 O O . CYS B 1 146 ? 5.602 11.422 8.867 1 96.38 146 CYS B O 1
ATOM 3349 N N . LYS B 1 147 ? 5.773 10.25 7.004 1 95.94 147 LYS B N 1
ATOM 3350 C CA . LYS B 1 147 ? 7.219 10.453 6.93 1 95.94 147 LYS B CA 1
ATOM 3351 C C . LYS B 1 147 ? 7.559 11.938 6.816 1 95.94 147 LYS B C 1
ATOM 3353 O O . LYS B 1 147 ? 8.445 12.43 7.508 1 95.94 147 LYS B O 1
ATOM 3358 N N . ALA B 1 148 ? 6.883 12.602 5.977 1 95.88 148 ALA B N 1
ATOM 3359 C CA . ALA B 1 148 ? 7.098 14.039 5.785 1 95.88 148 ALA B CA 1
ATOM 3360 C C . ALA B 1 148 ? 6.812 14.812 7.07 1 95.88 148 ALA B C 1
ATOM 3362 O O . ALA B 1 148 ? 7.57 15.703 7.445 1 95.88 148 ALA B O 1
ATOM 3363 N N . VAL B 1 149 ? 5.754 14.438 7.758 1 97.56 149 VAL B N 1
ATOM 3364 C CA . VAL B 1 149 ? 5.371 15.117 8.992 1 97.56 149 VAL B CA 1
ATOM 3365 C C . VAL B 1 149 ? 6.41 14.852 10.078 1 97.56 149 VAL B C 1
ATOM 3367 O O . VAL B 1 149 ? 6.746 15.742 10.852 1 97.56 149 VAL B O 1
ATOM 3370 N N . LEU B 1 150 ? 6.914 13.672 10.078 1 97.75 150 LEU B N 1
ATOM 3371 C CA . LEU B 1 150 ? 7.938 13.344 11.07 1 97.75 150 LEU B CA 1
ATOM 3372 C C . LEU B 1 150 ? 9.203 14.164 10.828 1 97.75 150 LEU B C 1
ATOM 3374 O O . LEU B 1 150 ? 9.844 14.617 11.781 1 97.75 150 LEU B O 1
ATOM 3378 N N . HIS B 1 151 ? 9.547 14.344 9.617 1 97.19 151 HIS B N 1
ATOM 3379 C CA . HIS B 1 151 ? 10.68 15.203 9.312 1 97.19 151 HIS B CA 1
ATOM 3380 C C . HIS B 1 151 ? 10.43 16.625 9.789 1 97.19 151 HIS B C 1
ATOM 3382 O O . HIS B 1 151 ? 11.336 17.281 10.328 1 97.19 151 HIS B O 1
ATOM 3388 N N . ALA B 1 152 ? 9.25 17.078 9.602 1 96.88 152 ALA B N 1
ATOM 3389 C CA . ALA B 1 152 ? 8.891 18.406 10.102 1 96.88 152 ALA B CA 1
ATOM 3390 C C . ALA B 1 152 ? 9.016 18.469 11.617 1 96.88 152 ALA B C 1
ATOM 3392 O O . ALA B 1 152 ? 9.562 19.438 12.156 1 96.88 152 ALA B O 1
ATOM 3393 N N . LEU B 1 153 ? 8.555 17.438 12.266 1 96.44 153 LEU B N 1
ATOM 3394 C CA . LEU B 1 153 ? 8.57 17.422 13.727 1 96.44 153 LEU B CA 1
ATOM 3395 C C . LEU B 1 153 ? 10 17.359 14.25 1 96.44 153 LEU B C 1
ATOM 3397 O O . LEU B 1 153 ? 10.32 17.953 15.281 1 96.44 153 LEU B O 1
ATOM 3401 N N . VAL B 1 154 ? 10.844 16.641 13.586 1 96.56 154 VAL B N 1
ATOM 3402 C CA . VAL B 1 154 ? 12.25 16.625 13.969 1 96.56 154 VAL B CA 1
ATOM 3403 C C . VAL B 1 154 ? 12.82 18.031 13.906 1 96.56 154 VAL B C 1
ATOM 3405 O O . VAL B 1 154 ? 13.5 18.469 14.836 1 96.56 154 VAL B O 1
ATOM 3408 N N . TYR B 1 155 ? 12.562 18.734 12.883 1 94.5 155 TYR B N 1
ATOM 3409 C CA . TYR B 1 155 ? 13.023 20.109 12.727 1 94.5 155 TYR B CA 1
ATOM 3410 C C . TYR B 1 155 ? 12.453 21.016 13.82 1 94.5 155 TYR B C 1
ATOM 3412 O O . TYR B 1 155 ? 13.195 21.75 14.469 1 94.5 155 TYR B O 1
ATOM 3420 N N . ILE B 1 156 ? 11.227 20.859 14.117 1 91.81 156 ILE B N 1
ATOM 3421 C CA . ILE B 1 156 ? 10.531 21.703 15.094 1 91.81 156 ILE B CA 1
ATOM 3422 C C . ILE B 1 156 ? 11.047 21.391 16.5 1 91.81 156 ILE B C 1
ATOM 3424 O O . ILE B 1 156 ? 11.336 22.312 17.266 1 91.81 156 ILE B O 1
ATOM 3428 N N . HIS B 1 157 ? 11.195 20.156 16.766 1 91.19 157 HIS B N 1
ATOM 3429 C CA . HIS B 1 157 ? 11.57 19.734 18.109 1 91.19 157 HIS B CA 1
ATOM 3430 C C . HIS B 1 157 ? 13.055 19.953 18.359 1 91.19 157 HIS B C 1
ATOM 3432 O O . HIS B 1 157 ? 13.453 20.344 19.469 1 91.19 157 HIS B O 1
ATOM 3438 N N . GLU B 1 158 ? 13.836 19.703 17.359 1 91 158 GLU B N 1
ATOM 3439 C CA . GLU B 1 158 ? 15.273 19.641 17.625 1 91 158 GLU B CA 1
ATOM 3440 C C . GLU B 1 158 ? 15.961 20.922 17.156 1 91 158 GLU B C 1
ATOM 3442 O O . GLU B 1 158 ? 16.859 21.438 17.844 1 91 158 GLU B O 1
ATOM 3447 N N . GLU B 1 159 ? 15.664 21.406 16.031 1 87.5 159 GLU B N 1
ATOM 3448 C CA . GLU B 1 159 ? 16.328 22.594 15.508 1 87.5 159 GLU B CA 1
ATOM 3449 C C . GLU B 1 159 ? 15.711 23.859 16.078 1 87.5 159 GLU B C 1
ATOM 3451 O O . GLU B 1 159 ? 16.422 24.781 16.469 1 87.5 159 GLU B O 1
ATOM 3456 N N . MET B 1 160 ? 14.422 23.906 16.172 1 84.38 160 MET B N 1
ATOM 3457 C CA . MET B 1 160 ? 13.758 25.094 16.688 1 84.38 160 MET B CA 1
ATOM 3458 C C . MET B 1 160 ? 13.562 24.984 18.203 1 84.38 160 MET B C 1
ATOM 3460 O O . MET B 1 160 ? 13.32 26 18.875 1 84.38 160 MET B O 1
ATOM 3464 N N . ASP B 1 161 ? 13.578 23.781 18.719 1 85.75 161 ASP B N 1
ATOM 3465 C CA . ASP B 1 161 ? 13.453 23.484 20.141 1 85.75 161 ASP B CA 1
ATOM 3466 C C . ASP B 1 161 ? 12.117 23.984 20.688 1 85.75 161 ASP B C 1
ATOM 3468 O O . ASP B 1 161 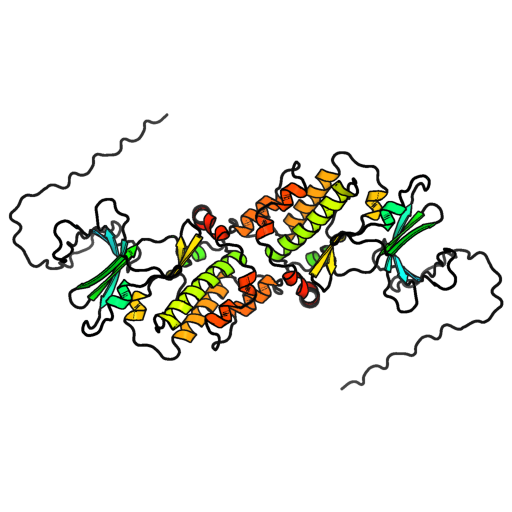? 12.078 24.672 21.703 1 85.75 161 ASP B O 1
ATOM 3472 N N . ILE B 1 162 ? 11.039 23.719 19.984 1 84.94 162 ILE B N 1
ATOM 3473 C CA . ILE B 1 162 ? 9.68 24.031 20.406 1 84.94 162 ILE B CA 1
ATOM 3474 C C . ILE B 1 162 ? 8.773 22.828 20.172 1 84.94 162 ILE B C 1
ATOM 3476 O O . ILE B 1 162 ? 9.156 21.875 19.5 1 84.94 162 ILE B O 1
ATOM 3480 N N . CYS B 1 163 ? 7.613 22.891 20.828 1 89.31 163 CYS B N 1
ATOM 3481 C CA . CYS B 1 163 ? 6.527 21.953 20.547 1 89.31 163 CYS B CA 1
ATOM 3482 C C . CYS B 1 163 ? 5.512 22.562 19.578 1 89.31 163 CYS B C 1
ATOM 3484 O O . CYS B 1 163 ? 5.25 23.766 19.641 1 89.31 163 CYS B O 1
ATOM 3486 N N . TYR B 1 164 ? 5.051 21.797 18.688 1 88.62 164 TYR B N 1
ATOM 3487 C CA . TYR B 1 164 ? 4.027 22.297 17.781 1 88.62 164 TYR B CA 1
ATOM 3488 C C . TYR B 1 164 ? 2.748 22.641 18.531 1 88.62 164 TYR B C 1
ATOM 3490 O O . TYR B 1 164 ? 2.211 23.75 18.391 1 88.62 164 TYR B O 1
ATOM 3498 N N . GLY B 1 165 ? 2.332 21.719 19.281 1 84.5 165 GLY B N 1
ATOM 3499 C CA . GLY B 1 165 ? 1.123 21.938 20.062 1 84.5 165 GLY B CA 1
ATOM 3500 C C . GLY B 1 165 ? -0.146 21.797 19.234 1 84.5 165 GLY B C 1
ATOM 3501 O O . GLY B 1 165 ? -0.432 22.641 18.375 1 84.5 165 GLY B O 1
ATOM 3502 N N . ASN B 1 166 ? -0.95 20.766 19.344 1 85.25 166 ASN B N 1
ATOM 3503 C CA . ASN B 1 166 ? -2.291 20.5 18.828 1 85.25 166 ASN B CA 1
ATOM 3504 C C . ASN B 1 166 ? -2.279 20.234 17.328 1 85.25 166 ASN B C 1
ATOM 3506 O O . ASN B 1 166 ? -3.023 20.859 16.578 1 85.25 166 ASN B O 1
ATOM 3510 N N . LEU B 1 167 ? -1.383 19.484 16.859 1 92.88 167 LEU B N 1
ATOM 3511 C CA . LEU B 1 167 ? -1.305 19.062 15.469 1 92.88 167 LEU B CA 1
ATOM 3512 C C . LEU B 1 167 ? -2.576 18.344 15.039 1 92.88 167 LEU B C 1
ATOM 3514 O O . LEU B 1 167 ? -3.012 17.391 15.711 1 92.88 167 LEU B O 1
ATOM 3518 N N . THR B 1 168 ? -3.227 18.891 13.938 1 93.19 168 THR B N 1
ATOM 3519 C CA . THR B 1 168 ? -4.434 18.266 13.406 1 93.19 168 THR B CA 1
ATOM 3520 C C . THR B 1 168 ? -4.324 18.078 11.891 1 93.19 168 THR B C 1
ATOM 3522 O O . THR B 1 168 ? -3.357 18.531 11.273 1 93.19 168 THR B O 1
ATOM 3525 N N . CYS B 1 169 ? -5.293 17.453 11.281 1 95.25 169 CYS B N 1
ATOM 3526 C CA . CYS B 1 169 ? -5.34 17.203 9.844 1 95.25 169 CYS B CA 1
ATOM 3527 C C . CYS B 1 169 ? -5.422 18.516 9.078 1 95.25 169 CYS B C 1
ATOM 3529 O O . CYS B 1 169 ? -5.02 18.594 7.914 1 95.25 169 CYS B O 1
ATOM 3531 N N . SER B 1 170 ? -5.898 19.594 9.727 1 89.19 170 SER B N 1
ATOM 3532 C CA . SER B 1 170 ? -6.047 20.891 9.078 1 89.19 170 SER B CA 1
ATOM 3533 C C . SER B 1 170 ? -4.699 21.594 8.93 1 89.19 170 SER B C 1
ATOM 3535 O O . SER B 1 170 ? -4.566 22.547 8.156 1 89.19 170 SER B O 1
ATOM 3537 N N . ASP B 1 171 ? -3.689 21.078 9.633 1 90.81 171 ASP B N 1
ATOM 3538 C CA . ASP B 1 171 ? -2.375 21.703 9.633 1 90.81 171 ASP B CA 1
ATOM 3539 C C . ASP B 1 171 ? -1.45 21.047 8.609 1 90.81 171 ASP B C 1
ATOM 3541 O O . ASP B 1 171 ? -0.346 21.531 8.359 1 90.81 171 ASP B O 1
ATOM 3545 N N . ILE B 1 172 ? -1.838 19.969 8.062 1 95.19 172 ILE B N 1
ATOM 3546 C CA . ILE B 1 172 ? -1.021 19.219 7.113 1 95.19 172 ILE B CA 1
ATOM 3547 C C . ILE B 1 172 ? -1.535 19.453 5.695 1 95.19 172 ILE B C 1
ATOM 3549 O O . ILE B 1 172 ? -2.699 19.156 5.395 1 95.19 172 ILE B O 1
ATOM 3553 N N . LEU B 1 173 ? -0.619 19.938 4.859 1 92.12 173 LEU B N 1
ATOM 3554 C CA . LEU B 1 173 ? -0.989 20.328 3.502 1 92.12 173 LEU B CA 1
ATOM 3555 C C . LEU B 1 173 ? -0.227 19.516 2.471 1 92.12 173 LEU B C 1
ATOM 3557 O O . LEU B 1 173 ? 0.925 19.141 2.697 1 92.12 173 LEU B O 1
ATOM 3561 N N . ILE B 1 174 ? -0.875 19.203 1.372 1 93.81 174 ILE B N 1
ATOM 3562 C CA . ILE B 1 174 ? -0.273 18.531 0.232 1 93.81 174 ILE B CA 1
ATOM 3563 C C . ILE B 1 174 ? -0.491 19.344 -1.035 1 93.81 174 ILE B C 1
ATOM 3565 O O . ILE B 1 174 ? -1.628 19.672 -1.382 1 93.81 174 ILE B O 1
ATOM 3569 N N . ASN B 1 175 ? 0.588 19.672 -1.702 1 89.88 175 ASN B N 1
ATOM 3570 C CA . ASN B 1 175 ? 0.418 20.484 -2.9 1 89.88 175 ASN B CA 1
ATOM 3571 C C . ASN B 1 175 ? 0.359 19.625 -4.16 1 89.88 175 ASN B C 1
ATOM 3573 O O . ASN B 1 175 ? 0.363 18.391 -4.074 1 89.88 175 ASN B O 1
ATOM 3577 N N . GLU B 1 176 ? 0.316 20.281 -5.32 1 87.25 176 GLU B N 1
ATOM 3578 C CA . GLU B 1 176 ? 0.109 19.609 -6.594 1 87.25 176 GLU B CA 1
ATOM 3579 C C . GLU B 1 176 ? 1.339 18.797 -6.996 1 87.25 176 GLU B C 1
ATOM 3581 O O . GLU B 1 176 ? 1.245 17.875 -7.809 1 87.25 176 GLU B O 1
ATOM 3586 N N . GLN B 1 177 ? 2.463 19.156 -6.414 1 88.94 177 GLN B N 1
ATOM 3587 C CA . GLN B 1 177 ? 3.693 18.438 -6.715 1 88.94 177 GLN B CA 1
ATOM 3588 C C . GLN B 1 177 ? 3.867 17.234 -5.789 1 88.94 177 GLN B C 1
ATOM 3590 O O . GLN B 1 177 ? 4.816 16.469 -5.938 1 88.94 177 GLN B O 1
ATOM 3595 N N . GLY B 1 178 ? 2.932 17.047 -4.871 1 91.12 178 GLY B N 1
ATOM 3596 C CA . GLY B 1 178 ? 3.002 15.922 -3.943 1 91.12 178 GLY B CA 1
ATOM 3597 C C . GLY B 1 178 ? 3.848 16.219 -2.719 1 91.12 178 GLY B C 1
ATOM 3598 O O . GLY B 1 178 ? 4.227 15.297 -1.985 1 91.12 178 GLY B O 1
ATOM 3599 N N . GLU B 1 179 ? 4.172 17.438 -2.545 1 92.75 179 GLU B N 1
ATOM 3600 C CA . GLU B 1 179 ? 4.938 17.844 -1.366 1 92.75 179 GLU B CA 1
ATOM 3601 C C . GLU B 1 179 ? 4.031 18.016 -0.153 1 92.75 179 GLU B C 1
ATOM 3603 O O . GLU B 1 179 ? 2.91 18.516 -0.279 1 92.75 179 GLU B O 1
ATOM 3608 N N . VAL B 1 180 ? 4.539 17.547 0.985 1 95.56 180 VAL B N 1
ATOM 3609 C CA . VAL B 1 180 ? 3.791 17.641 2.234 1 95.56 180 VAL B CA 1
ATOM 3610 C C . VAL B 1 180 ? 4.453 18.656 3.162 1 95.56 180 VAL B C 1
ATOM 3612 O O . VAL B 1 180 ? 5.664 18.609 3.383 1 95.56 180 VAL B O 1
ATOM 3615 N N . GLN B 1 181 ? 3.664 19.594 3.688 1 93.94 181 GLN B N 1
ATOM 3616 C CA . GLN B 1 181 ? 4.188 20.578 4.633 1 93.94 181 GLN B CA 1
ATOM 3617 C C . GLN B 1 181 ? 3.252 20.734 5.828 1 93.94 181 GLN B C 1
ATOM 3619 O O . GLN B 1 181 ? 2.035 20.594 5.695 1 93.94 181 GLN B O 1
ATOM 3624 N N . VAL B 1 182 ? 3.809 20.969 6.953 1 94.31 182 VAL B N 1
ATOM 3625 C CA . VAL B 1 182 ? 3.072 21.281 8.172 1 94.31 182 VAL B CA 1
ATOM 3626 C C . VAL B 1 182 ? 2.971 22.797 8.328 1 94.31 182 VAL B C 1
ATOM 3628 O O . VAL B 1 182 ? 3.984 23.5 8.305 1 94.31 182 VAL B O 1
ATOM 3631 N N . ALA B 1 183 ? 1.76 23.297 8.438 1 87.62 183 ALA B N 1
ATOM 3632 C CA . ALA B 1 183 ? 1.521 24.719 8.594 1 87.62 183 ALA B CA 1
ATOM 3633 C C . ALA B 1 183 ? 1.172 25.062 10.047 1 87.62 183 ALA B C 1
ATOM 3635 O O . ALA B 1 183 ? 0.972 24.172 10.867 1 87.62 183 ALA B O 1
ATOM 3636 N N . GLY B 1 184 ? 1.168 26.375 10.391 1 79 184 GLY B N 1
ATOM 3637 C CA . GLY B 1 184 ? 0.649 26.844 11.664 1 79 184 GLY B CA 1
ATOM 3638 C C . GLY B 1 184 ? 1.703 26.891 12.758 1 79 184 GLY B C 1
ATOM 3639 O O . GLY B 1 184 ? 1.376 27.016 13.938 1 79 184 GLY B O 1
ATOM 3640 N N . ILE B 1 185 ? 2.969 26.734 12.539 1 81.38 185 ILE B N 1
ATOM 3641 C CA . ILE B 1 185 ? 4.035 26.719 13.539 1 81.38 185 ILE B CA 1
ATOM 3642 C C . ILE B 1 185 ? 4.066 28.062 14.266 1 81.38 185 ILE B C 1
ATOM 3644 O O . ILE B 1 185 ? 4.496 28.141 15.422 1 81.38 185 ILE B O 1
ATOM 3648 N N . GLY B 1 186 ? 3.572 29.078 13.68 1 69.75 186 GLY B N 1
ATOM 3649 C CA . GLY B 1 186 ? 3.598 30.406 14.273 1 69.75 186 GLY B CA 1
ATOM 3650 C C . GLY B 1 186 ? 2.895 30.469 15.617 1 69.75 186 GLY B C 1
ATOM 3651 O O . GLY B 1 186 ? 3.4 31.094 16.562 1 69.75 186 GLY B O 1
ATOM 3652 N N . SER B 1 187 ? 1.858 29.719 15.742 1 70 187 SER B N 1
ATOM 3653 C CA . SER B 1 187 ? 1.107 29.734 17 1 70 187 SER B CA 1
ATOM 3654 C C . SER B 1 187 ? 1.876 29.031 18.109 1 70 187 SER B C 1
ATOM 3656 O O . SER B 1 187 ? 1.825 29.438 19.266 1 70 187 SER B O 1
ATOM 3658 N N . SER B 1 188 ? 2.652 28.062 17.797 1 73.5 188 SER B N 1
ATOM 3659 C CA . SER B 1 188 ? 3.398 27.266 18.766 1 73.5 188 SER B CA 1
ATOM 3660 C C . SER B 1 188 ? 4.625 28.016 19.266 1 73.5 188 SER B C 1
ATOM 3662 O O . SER B 1 188 ? 5.059 27.828 20.406 1 73.5 188 SER B O 1
ATOM 3664 N N . LEU B 1 189 ? 5.078 28.875 18.375 1 71 189 LEU B N 1
ATOM 3665 C CA . LEU B 1 189 ? 6.266 29.641 18.734 1 71 189 LEU B CA 1
ATOM 3666 C C . LEU B 1 189 ? 5.949 30.656 19.812 1 71 189 LEU B C 1
ATOM 3668 O O . LEU B 1 189 ? 6.84 31.078 20.562 1 71 189 LEU B O 1
ATOM 3672 N N . LEU B 1 190 ? 4.641 30.953 19.906 1 70.81 190 LEU B N 1
ATOM 3673 C CA . LEU B 1 190 ? 4.227 31.984 20.844 1 70.81 190 LEU B CA 1
ATOM 3674 C C . LEU B 1 190 ? 3.789 31.375 22.172 1 70.81 190 LEU B C 1
ATOM 3676 O O . LEU B 1 190 ? 3.545 32.094 23.141 1 70.81 190 LEU B O 1
ATOM 3680 N N . GLN B 1 191 ? 3.816 30.047 22.141 1 70.12 191 GLN B N 1
ATOM 3681 C CA . GLN B 1 191 ? 3.326 29.375 23.328 1 70.12 191 GLN B CA 1
ATOM 3682 C C . GLN B 1 191 ? 4.48 28.906 24.219 1 70.12 191 GLN B C 1
ATOM 3684 O O . GLN B 1 191 ? 5.582 28.656 23.719 1 70.12 191 GLN B O 1
ATOM 3689 N N . LYS B 1 192 ? 4.23 28.984 25.5 1 67 192 LYS B N 1
ATOM 3690 C CA . LYS B 1 192 ? 5.195 28.406 26.422 1 67 192 LYS B CA 1
ATOM 3691 C C . LYS B 1 192 ? 5.316 26.891 26.234 1 67 192 LYS B C 1
ATOM 3693 O O . LYS B 1 192 ? 4.312 26.203 26 1 67 192 LYS B O 1
ATOM 3698 N N . PRO B 1 193 ? 6.617 26.547 26.312 1 69 193 PRO B N 1
ATOM 3699 C CA . PRO B 1 193 ? 6.805 25.094 26.172 1 69 193 PRO B CA 1
ATOM 3700 C C . PRO B 1 193 ? 6.039 24.297 27.219 1 69 193 PRO B C 1
ATOM 3702 O O . PRO B 1 193 ? 6.035 24.672 28.406 1 69 193 PRO B O 1
ATOM 3705 N N . LYS B 1 194 ? 5.141 23.469 26.859 1 74.06 194 LYS B N 1
ATOM 3706 C CA . LYS B 1 194 ? 4.418 22.578 27.75 1 74.06 194 LYS B CA 1
ATOM 3707 C C . LYS B 1 194 ? 5.227 21.312 28.031 1 74.06 194 LYS B C 1
ATOM 3709 O O . LYS B 1 194 ? 5.926 20.797 27.156 1 74.06 194 LYS B O 1
ATOM 3714 N N . PRO B 1 195 ? 5.031 20.969 29.234 1 79.62 195 PRO B N 1
ATOM 3715 C CA . PRO B 1 195 ? 5.668 19.688 29.531 1 79.62 195 PRO B CA 1
ATOM 3716 C C . PRO B 1 195 ? 5.156 18.562 28.625 1 79.62 195 PRO B C 1
ATOM 3718 O O . PRO B 1 195 ? 3.963 18.5 28.312 1 79.62 195 PRO B O 1
ATOM 3721 N N . LEU B 1 196 ? 5.941 17.797 28.125 1 86.81 196 LEU B N 1
ATOM 3722 C CA . LEU B 1 196 ? 5.621 16.625 27.312 1 86.81 196 LEU B CA 1
ATOM 3723 C C . LEU B 1 196 ? 5.008 17.031 25.984 1 86.81 196 LEU B C 1
ATOM 3725 O O . LEU B 1 196 ? 4.27 16.266 25.375 1 86.81 196 LEU B O 1
ATOM 3729 N N . GLY B 1 197 ? 5.199 18.328 25.656 1 89.31 197 GLY B N 1
ATOM 3730 C CA . GLY B 1 197 ? 4.637 18.844 24.422 1 89.31 197 GLY B CA 1
ATOM 3731 C C . GLY B 1 197 ? 5.082 18.078 23.188 1 89.31 197 GLY B C 1
ATOM 3732 O O . GLY B 1 197 ? 4.266 17.766 22.328 1 89.31 197 GLY B O 1
ATOM 3733 N N . LYS B 1 198 ? 6.344 17.719 23.188 1 90.5 198 LYS B N 1
ATOM 3734 C CA . LYS B 1 198 ? 6.902 17 22.047 1 90.5 198 LYS B CA 1
ATOM 3735 C C . LYS B 1 198 ? 6.277 15.617 21.906 1 90.5 198 LYS B C 1
ATOM 3737 O O . LYS B 1 198 ? 5.965 15.172 20.812 1 90.5 198 LYS B O 1
ATOM 3742 N N . THR B 1 199 ? 6.047 15.008 23.016 1 92.62 199 THR B N 1
ATOM 3743 C CA . THR B 1 199 ? 5.402 13.703 23.047 1 92.62 199 THR B CA 1
ATOM 3744 C C . THR B 1 199 ? 3.963 13.797 22.547 1 92.62 199 THR B C 1
ATOM 3746 O O . THR B 1 199 ? 3.494 12.93 21.812 1 92.62 199 THR B O 1
ATOM 3749 N N . ARG B 1 200 ? 3.318 14.82 22.938 1 92.88 200 ARG B N 1
ATOM 3750 C CA . ARG B 1 200 ? 1.933 15.016 22.516 1 92.88 200 ARG B CA 1
ATOM 3751 C C . ARG B 1 200 ? 1.84 15.227 21 1 92.88 200 ARG B C 1
ATOM 3753 O O . ARG B 1 200 ? 0.881 14.781 20.375 1 92.88 200 ARG B O 1
ATOM 3760 N N . ASP B 1 201 ? 2.83 15.906 20.516 1 95.38 201 ASP B N 1
ATOM 3761 C CA . ASP B 1 201 ? 2.867 16.094 19.062 1 95.38 201 ASP B CA 1
ATOM 3762 C C . ASP B 1 201 ? 2.951 14.758 18.344 1 95.38 201 ASP B C 1
ATOM 3764 O O . ASP B 1 201 ? 2.252 14.539 17.344 1 95.38 201 ASP B O 1
ATOM 3768 N N . ILE B 1 202 ? 3.754 13.891 18.844 1 96.25 202 ILE B N 1
ATOM 3769 C CA . ILE B 1 202 ? 3.949 12.578 18.234 1 96.25 202 ILE B CA 1
ATOM 3770 C C . ILE B 1 202 ? 2.662 11.766 18.344 1 96.25 202 ILE B C 1
ATOM 3772 O O . ILE B 1 202 ? 2.24 11.125 17.375 1 96.25 202 ILE B O 1
ATOM 3776 N N . GLN B 1 203 ? 2.049 11.836 19.453 1 95.94 203 GLN B N 1
ATOM 3777 C CA . GLN B 1 203 ? 0.8 11.109 19.656 1 95.94 203 GLN B CA 1
ATOM 3778 C C . GLN B 1 203 ? -0.298 11.641 18.734 1 95.94 203 GLN B C 1
ATOM 3780 O O . GLN B 1 203 ? -1.148 10.875 18.266 1 95.94 203 GLN B O 1
ATOM 3785 N N . ALA B 1 204 ? -0.267 12.891 18.531 1 96.31 204 ALA B N 1
ATOM 3786 C CA . ALA B 1 204 ? -1.233 13.477 17.609 1 96.31 204 ALA B CA 1
ATOM 3787 C C . ALA B 1 204 ? -1.062 12.914 16.203 1 96.31 204 ALA B C 1
ATOM 3789 O O . ALA B 1 204 ? -2.045 12.57 15.539 1 96.31 204 ALA B O 1
ATOM 3790 N N . LEU B 1 205 ? 0.177 12.828 15.789 1 97.69 205 LEU B N 1
ATOM 3791 C CA . LEU B 1 205 ? 0.436 12.25 14.477 1 97.69 205 LEU B CA 1
ATOM 3792 C C . LEU B 1 205 ? -0.042 10.805 14.414 1 97.69 205 LEU B C 1
ATOM 3794 O O . LEU B 1 205 ? -0.643 10.383 13.43 1 97.69 205 LEU B O 1
ATOM 3798 N N . CYS B 1 206 ? 0.194 10.07 15.445 1 96.81 206 CYS B N 1
ATOM 3799 C CA . CYS B 1 206 ? -0.245 8.68 15.5 1 96.81 206 CYS B CA 1
ATOM 3800 C C . CYS B 1 206 ? -1.764 8.586 15.422 1 96.81 206 CYS B C 1
ATOM 3802 O O . CYS B 1 206 ? -2.303 7.703 14.758 1 96.81 206 CYS B O 1
ATOM 3804 N N . HIS B 1 207 ? -2.391 9.469 16.016 1 95.5 207 HIS B N 1
ATOM 3805 C CA . HIS B 1 207 ? -3.848 9.516 15.969 1 95.5 207 HIS B CA 1
ATOM 3806 C C . HIS B 1 207 ? -4.344 9.828 14.555 1 95.5 207 HIS B C 1
ATOM 3808 O O . HIS B 1 207 ? -5.305 9.227 14.086 1 95.5 207 HIS B O 1
ATOM 3814 N N . ILE B 1 208 ? -3.66 10.711 13.961 1 96.81 208 ILE B N 1
ATOM 3815 C CA . ILE B 1 208 ? -3.998 11.055 12.586 1 96.81 208 ILE B CA 1
ATOM 3816 C C . ILE B 1 208 ? -3.816 9.836 11.688 1 96.81 208 ILE B C 1
ATOM 3818 O O . ILE B 1 208 ? -4.691 9.523 10.875 1 96.81 208 ILE B O 1
ATOM 3822 N N . ALA B 1 209 ? -2.721 9.188 11.867 1 95.5 209 ALA B N 1
ATOM 3823 C CA . ALA B 1 209 ? -2.445 7.98 11.094 1 95.5 209 ALA B CA 1
ATOM 3824 C C . ALA B 1 209 ? -3.525 6.926 11.312 1 95.5 209 ALA B C 1
ATOM 3826 O O . ALA B 1 209 ? -3.994 6.297 10.359 1 95.5 209 ALA B O 1
ATOM 3827 N N . ARG B 1 210 ? -3.938 6.777 12.531 1 93.25 210 ARG B N 1
ATOM 3828 C CA . ARG B 1 210 ? -4.977 5.812 12.883 1 93.25 210 ARG B CA 1
ATOM 3829 C C . ARG B 1 210 ? -6.273 6.109 12.133 1 93.25 210 ARG B C 1
ATOM 3831 O O . ARG B 1 210 ? -6.914 5.195 11.609 1 93.25 210 ARG B O 1
ATOM 3838 N N . LYS B 1 211 ? -6.586 7.305 12.031 1 92.06 211 LYS B N 1
ATOM 3839 C CA . LYS B 1 211 ? -7.805 7.734 11.344 1 92.06 211 LYS B CA 1
ATOM 3840 C C . LYS B 1 211 ? -7.703 7.504 9.844 1 92.06 211 LYS B C 1
ATOM 3842 O O . LYS B 1 211 ? -8.625 6.965 9.227 1 92.06 211 LYS B O 1
ATOM 3847 N N . LEU B 1 212 ? -6.59 7.879 9.359 1 92.12 212 LEU B N 1
ATOM 3848 C CA . LEU B 1 212 ? -6.395 7.77 7.918 1 92.12 212 LEU B CA 1
ATOM 3849 C C . LEU B 1 212 ? -6.375 6.309 7.48 1 92.12 212 LEU B C 1
ATOM 3851 O O . LEU B 1 212 ? -6.871 5.973 6.402 1 92.12 212 LEU B O 1
ATOM 3855 N N . LEU B 1 213 ? -5.816 5.488 8.328 1 89.5 213 LEU B N 1
ATOM 3856 C CA . LEU B 1 213 ? -5.637 4.078 7.992 1 89.5 213 LEU B CA 1
ATOM 3857 C C . LEU B 1 213 ? -6.879 3.273 8.359 1 89.5 213 LEU B C 1
ATOM 3859 O O . LEU B 1 213 ? -6.969 2.084 8.047 1 89.5 213 LEU B O 1
ATOM 3863 N N . ARG B 1 214 ? -7.773 3.824 9 1 86.25 214 ARG B N 1
ATOM 3864 C CA . ARG B 1 214 ? -9.008 3.158 9.406 1 86.25 214 ARG B CA 1
ATOM 3865 C C . ARG B 1 214 ? -8.703 1.868 10.164 1 86.25 214 ARG B C 1
ATOM 3867 O O . ARG B 1 214 ? -9.242 0.81 9.836 1 86.25 214 ARG B O 1
ATOM 3874 N N . VAL B 1 215 ? -7.828 1.962 11.047 1 80.12 215 VAL B N 1
ATOM 3875 C CA . VAL B 1 215 ? -7.324 0.821 11.805 1 80.12 215 VAL B CA 1
ATOM 3876 C C . VAL B 1 215 ? -8.484 0.106 12.492 1 80.12 215 VAL B C 1
ATOM 3878 O O . VAL B 1 215 ? -8.453 -1.113 12.672 1 80.12 215 VAL B O 1
ATOM 3881 N N . GLU B 1 216 ? -9.516 0.778 12.883 1 74.69 216 GLU B N 1
ATOM 3882 C CA . GLU B 1 216 ? -10.625 0.172 13.609 1 74.69 216 GLU B CA 1
ATOM 3883 C C . GLU B 1 216 ? -11.586 -0.532 12.664 1 74.69 216 GLU B C 1
ATOM 3885 O O . GLU B 1 216 ? -12.547 -1.17 13.102 1 74.69 216 GLU B O 1
ATOM 3890 N N . GLU B 1 217 ? -11.383 -0.25 11.492 1 68.94 217 GLU B N 1
ATOM 3891 C CA . GLU B 1 217 ? -12.312 -0.846 10.531 1 68.94 217 GLU B CA 1
ATOM 3892 C C . GLU B 1 217 ? -12.016 -2.33 10.328 1 68.94 217 GLU B C 1
ATOM 3894 O O . GLU B 1 217 ? -11.148 -2.895 11 1 68.94 217 GLU B O 1
ATOM 3899 N N . THR B 1 218 ? -12.43 -2.994 9 1 61.97 218 THR B N 1
ATOM 3900 C CA . THR B 1 218 ? -13.273 -4.094 8.539 1 61.97 218 THR B CA 1
ATOM 3901 C C . THR B 1 218 ? -12.492 -5.406 8.547 1 61.97 218 THR B C 1
ATOM 3903 O O . THR B 1 218 ? -13.086 -6.48 8.656 1 61.97 218 THR B O 1
ATOM 3906 N N . VAL B 1 219 ? -11.133 -5.34 8.398 1 72.44 219 VAL B N 1
ATOM 3907 C CA . VAL B 1 219 ? -10.555 -6.672 8.266 1 72.44 219 VAL B CA 1
ATOM 3908 C C . VAL B 1 219 ? -9.883 -7.078 9.578 1 72.44 219 VAL B C 1
ATOM 3910 O O . VAL B 1 219 ? -9.148 -6.289 10.172 1 72.44 219 VAL B O 1
ATOM 3913 N N . ASP B 1 220 ? -10.211 -8.219 10.062 1 77.25 220 ASP B N 1
ATOM 3914 C CA . ASP B 1 220 ? -9.719 -8.719 11.336 1 77.25 220 ASP B CA 1
ATOM 3915 C C . ASP B 1 220 ? -8.195 -8.867 11.32 1 77.25 220 ASP B C 1
ATOM 3917 O O . ASP B 1 220 ? -7.52 -8.508 12.281 1 77.25 220 ASP B O 1
ATOM 3921 N N . VAL B 1 221 ? -7.734 -9.391 10.258 1 81.25 221 VAL B N 1
ATOM 3922 C CA . VAL B 1 221 ? -6.293 -9.57 10.109 1 81.25 221 VAL B CA 1
ATOM 3923 C C . VAL B 1 221 ? -5.789 -8.773 8.906 1 81.25 221 VAL B C 1
ATOM 3925 O O . VAL B 1 221 ? -6.219 -9.008 7.777 1 81.25 221 VAL B O 1
ATOM 3928 N N . ARG B 1 222 ? -4.867 -7.898 9.328 1 82.62 222 ARG B N 1
ATOM 3929 C CA . ARG B 1 222 ? -4.395 -6.977 8.305 1 82.62 222 ARG B CA 1
ATOM 3930 C C . ARG B 1 222 ? -3.043 -7.418 7.75 1 82.62 222 ARG B C 1
ATOM 3932 O O . ARG B 1 222 ? -2.234 -8 8.469 1 82.62 222 ARG B O 1
ATOM 3939 N N . GLY B 1 223 ? -2.939 -7.832 6.457 1 83.88 223 GLY B N 1
ATOM 3940 C CA . GLY B 1 223 ? -1.67 -8.156 5.828 1 83.88 223 GLY B CA 1
ATOM 3941 C C . GLY B 1 223 ? -0.477 -7.543 6.535 1 83.88 223 GLY B C 1
ATOM 3942 O O . GLY B 1 223 ? -0.628 -6.914 7.586 1 83.88 223 GLY B O 1
ATOM 3943 N N . THR B 1 224 ? 0.71 -7.695 6.039 1 86.88 224 THR B N 1
ATOM 3944 C CA . THR B 1 224 ? 1.94 -7.211 6.656 1 86.88 224 THR B CA 1
ATOM 3945 C C . THR B 1 224 ? 1.939 -5.688 6.742 1 86.88 224 THR B C 1
ATOM 3947 O O . THR B 1 224 ? 2.23 -5.117 7.797 1 86.88 224 THR B O 1
ATOM 3950 N N . THR B 1 225 ? 1.59 -5.082 5.641 1 86.12 225 THR B N 1
ATOM 3951 C CA . THR B 1 225 ? 1.586 -3.625 5.605 1 86.12 225 THR B CA 1
ATOM 3952 C C . THR B 1 225 ? 0.56 -3.062 6.586 1 86.12 225 THR B C 1
ATOM 3954 O O . THR B 1 225 ? 0.827 -2.074 7.273 1 86.12 225 THR B O 1
ATOM 3957 N N . GLY B 1 226 ? -0.547 -3.701 6.613 1 86.75 226 GLY B N 1
ATOM 3958 C CA . GLY B 1 226 ? -1.562 -3.291 7.57 1 86.75 226 GLY B CA 1
ATOM 3959 C C . GLY B 1 226 ? -1.126 -3.459 9.016 1 86.75 226 GLY B C 1
ATOM 3960 O O . GLY B 1 226 ? -1.411 -2.605 9.859 1 86.75 226 GLY B O 1
ATOM 3961 N N . LEU B 1 227 ? -0.485 -4.52 9.273 1 87.88 227 LEU B N 1
ATOM 3962 C CA . LEU B 1 227 ? 0.016 -4.77 10.617 1 87.88 227 LEU B CA 1
ATOM 3963 C C . LEU B 1 227 ? 1.046 -3.721 11.016 1 87.88 227 LEU B C 1
ATOM 3965 O O . LEU B 1 227 ? 1.025 -3.223 12.148 1 87.88 227 LEU B O 1
ATOM 3969 N N . LEU B 1 228 ? 1.921 -3.473 10.102 1 89.38 228 LEU B N 1
ATOM 3970 C CA . LEU B 1 228 ? 2.93 -2.451 10.367 1 89.38 228 LEU B CA 1
ATOM 3971 C C . LEU B 1 228 ? 2.279 -1.089 10.578 1 89.38 228 LEU B C 1
ATOM 3973 O O . LEU B 1 228 ? 2.709 -0.319 11.438 1 89.38 228 LEU B O 1
ATOM 3977 N N . ALA B 1 229 ? 1.285 -0.867 9.758 1 90.25 229 ALA B N 1
ATOM 3978 C CA . ALA B 1 229 ? 0.547 0.386 9.883 1 90.25 229 ALA B CA 1
ATOM 3979 C C . ALA B 1 229 ? -0.094 0.506 11.266 1 90.25 229 ALA B C 1
ATOM 3981 O O . ALA B 1 229 ? -0.031 1.564 11.898 1 90.25 229 ALA B O 1
ATOM 3982 N N . GLU B 1 230 ? -0.676 -0.563 11.703 1 90.12 230 GLU B N 1
ATOM 3983 C CA . GLU B 1 230 ? -1.294 -0.586 13.023 1 90.12 230 GLU B CA 1
ATOM 3984 C C . GLU B 1 230 ? -0.254 -0.385 14.125 1 90.12 230 GLU B C 1
ATOM 3986 O O . GLU B 1 230 ? -0.503 0.328 15.102 1 90.12 230 GLU B O 1
ATOM 3991 N N . ASP B 1 231 ? 0.82 -1 13.969 1 92.25 231 ASP B N 1
ATOM 3992 C CA . ASP B 1 231 ? 1.903 -0.86 14.938 1 92.25 231 ASP B CA 1
ATOM 3993 C C . ASP B 1 231 ? 2.412 0.578 14.992 1 92.25 231 ASP B C 1
ATOM 3995 O O . ASP B 1 231 ? 2.66 1.117 16.078 1 92.25 231 ASP B O 1
ATOM 3999 N N . PHE B 1 232 ? 2.553 1.187 13.867 1 94.69 232 PHE B N 1
ATOM 4000 C CA . PHE B 1 232 ? 2.992 2.574 13.766 1 94.69 232 PHE B CA 1
ATOM 4001 C C . PHE B 1 232 ? 1.995 3.508 14.438 1 94.69 232 PHE B C 1
ATOM 4003 O O . PHE B 1 232 ? 2.381 4.363 15.234 1 94.69 232 PHE B O 1
ATOM 4010 N N . ALA B 1 233 ? 0.734 3.271 14.117 1 94.25 233 ALA B N 1
ATOM 4011 C CA . ALA B 1 233 ? -0.324 4.125 14.648 1 94.25 233 ALA B CA 1
ATOM 4012 C C . ALA B 1 233 ? -0.468 3.939 16.156 1 94.25 233 ALA B C 1
ATOM 4014 O O . ALA B 1 233 ? -1.014 4.805 16.844 1 94.25 233 ALA B O 1
ATOM 4015 N N . GLY B 1 234 ? -0.013 2.809 16.625 1 93.62 234 GLY B N 1
ATOM 4016 C CA . GLY B 1 234 ? -0.107 2.508 18.047 1 93.62 234 GLY B CA 1
ATOM 4017 C C . GLY B 1 234 ? 1.201 2.709 18.781 1 93.62 234 GLY B C 1
ATOM 4018 O O . GLY B 1 234 ? 1.418 2.121 19.844 1 93.62 234 GLY B O 1
ATOM 4019 N N . ALA B 1 235 ? 2.07 3.498 18.281 1 94.5 235 ALA B N 1
ATOM 4020 C CA . ALA B 1 235 ? 3.375 3.732 18.891 1 94.5 235 ALA B CA 1
ATOM 4021 C C . ALA B 1 235 ? 3.221 4.246 20.328 1 94.5 235 ALA B C 1
ATOM 4023 O O . ALA B 1 235 ? 2.324 5.039 20.609 1 94.5 235 ALA B O 1
ATOM 4024 N N . PRO B 1 236 ? 4.086 3.883 21.203 1 92.94 236 PRO B N 1
ATOM 4025 C CA . PRO B 1 236 ? 4 4.305 22.609 1 92.94 236 PRO B CA 1
ATOM 4026 C C . PRO B 1 236 ? 4.301 5.793 22.797 1 92.94 236 PRO B C 1
ATOM 4028 O O . PRO B 1 236 ? 4.934 6.41 21.922 1 92.94 236 PRO B O 1
ATOM 4031 N N . PRO B 1 237 ? 3.9 6.281 23.906 1 90.75 237 PRO B N 1
ATOM 4032 C CA . PRO B 1 237 ? 4.109 7.703 24.172 1 90.75 237 PRO B CA 1
ATOM 4033 C C . PRO B 1 237 ? 5.586 8.07 24.297 1 90.75 237 PRO B C 1
ATOM 4035 O O . PRO B 1 237 ? 5.945 9.25 24.203 1 90.75 237 PRO B O 1
ATOM 4038 N N . THR B 1 238 ? 6.391 7.168 24.469 1 91 238 THR B N 1
ATOM 4039 C CA . THR B 1 238 ? 7.812 7.445 24.656 1 91 238 THR B CA 1
ATOM 4040 C C . THR B 1 238 ? 8.516 7.551 23.297 1 91 238 THR B C 1
ATOM 4042 O O . THR B 1 238 ? 9.688 7.91 23.234 1 91 238 THR B O 1
ATOM 4045 N N . ALA B 1 239 ? 7.828 7.305 22.281 1 92.88 239 ALA B N 1
ATOM 4046 C CA . ALA B 1 239 ? 8.438 7.336 20.953 1 92.88 239 ALA B CA 1
ATOM 4047 C C . ALA B 1 239 ? 8.805 8.758 20.547 1 92.88 239 ALA B C 1
ATOM 4049 O O . ALA B 1 239 ? 8.055 9.703 20.812 1 92.88 239 ALA B O 1
ATOM 4050 N N . THR B 1 240 ? 9.945 8.93 19.875 1 93.56 240 THR B N 1
ATOM 4051 C CA . THR B 1 240 ? 10.367 10.219 19.328 1 93.56 240 THR B CA 1
ATOM 4052 C C . THR B 1 240 ? 10.172 10.242 17.812 1 93.56 240 THR B C 1
ATOM 4054 O O . THR B 1 240 ? 10 9.195 17.188 1 93.56 240 THR B O 1
ATOM 4057 N N . ALA B 1 241 ? 10.172 11.422 17.281 1 95.38 241 ALA B N 1
ATOM 4058 C CA . ALA B 1 241 ? 10.031 11.562 15.836 1 95.38 241 ALA B CA 1
ATOM 4059 C C . ALA B 1 241 ? 11.164 10.844 15.109 1 95.38 241 ALA B C 1
ATOM 4061 O O . ALA B 1 241 ? 10.93 10.141 14.125 1 95.38 241 ALA B O 1
ATOM 4062 N N . LYS B 1 242 ? 12.359 10.961 15.617 1 94.69 242 LYS B N 1
ATOM 4063 C CA . LYS B 1 242 ? 13.516 10.328 15 1 94.69 242 LYS B CA 1
ATOM 4064 C C . LYS B 1 242 ? 13.406 8.805 15.039 1 94.69 242 LYS B C 1
ATOM 4066 O O . LYS B 1 242 ? 13.742 8.125 14.07 1 94.69 242 LYS B O 1
ATOM 4071 N N . ALA B 1 243 ? 12.914 8.297 16.109 1 94.94 243 ALA B N 1
ATOM 4072 C CA . ALA B 1 243 ? 12.758 6.855 16.25 1 94.94 243 ALA B CA 1
ATOM 4073 C C . ALA B 1 243 ? 11.695 6.328 15.281 1 94.94 243 ALA B C 1
ATOM 4075 O O . ALA B 1 243 ? 11.883 5.281 14.656 1 94.94 243 ALA B O 1
ATOM 4076 N N . LEU B 1 244 ? 10.648 7.043 15.172 1 96.12 244 LEU B N 1
ATOM 4077 C CA . LEU B 1 244 ? 9.547 6.609 14.328 1 96.12 244 LEU B CA 1
ATOM 4078 C C . LEU B 1 244 ? 9.93 6.672 12.852 1 96.12 244 LEU B C 1
ATOM 4080 O O . LEU B 1 244 ? 9.383 5.934 12.031 1 96.12 244 LEU B O 1
ATOM 4084 N N . LEU B 1 245 ? 10.898 7.562 12.5 1 95.75 245 LEU B N 1
ATOM 4085 C CA . LEU B 1 245 ? 11.367 7.66 11.125 1 95.75 245 LEU B CA 1
ATOM 4086 C C . LEU B 1 245 ? 12.039 6.363 10.68 1 95.75 245 LEU B C 1
ATOM 4088 O O . LEU B 1 245 ? 12.164 6.098 9.484 1 95.75 245 LEU B O 1
ATOM 4092 N N . GLN B 1 246 ? 12.391 5.559 11.641 1 93.38 246 GLN B N 1
ATOM 4093 C CA . GLN B 1 246 ? 13.055 4.293 11.336 1 93.38 246 GLN B CA 1
ATOM 4094 C C . GLN B 1 246 ? 12.055 3.139 11.312 1 93.38 246 GLN B C 1
ATOM 4096 O O . GLN B 1 246 ? 12.422 1.995 11.039 1 93.38 246 GLN B O 1
ATOM 4101 N N . HIS B 1 247 ? 10.844 3.439 11.602 1 93 247 HIS B N 1
ATOM 4102 C CA . HIS B 1 247 ? 9.828 2.391 11.641 1 93 247 HIS B CA 1
ATOM 4103 C C . HIS B 1 247 ? 9.656 1.743 10.273 1 93 247 HIS B C 1
ATOM 4105 O O . HIS B 1 247 ? 9.578 2.439 9.258 1 93 247 HIS B O 1
ATOM 4111 N N . PRO B 1 248 ? 9.445 0.432 10.109 1 88.19 248 PRO B N 1
ATOM 4112 C CA . PRO B 1 248 ? 9.367 -0.274 8.836 1 88.19 248 PRO B CA 1
ATOM 4113 C C . PRO B 1 248 ? 8.156 0.15 8 1 88.19 248 PRO B C 1
ATOM 4115 O O . PRO B 1 248 ? 8.188 0.064 6.77 1 88.19 248 PRO B O 1
ATOM 4118 N N . PHE B 1 249 ? 7.133 0.583 8.602 1 90.12 249 PHE B N 1
ATOM 4119 C CA . PHE B 1 249 ? 5.957 1.035 7.867 1 90.12 249 PHE B CA 1
ATOM 4120 C C . PHE B 1 249 ? 6.32 2.146 6.895 1 90.12 249 PHE B C 1
ATOM 4122 O O . PHE B 1 249 ? 5.758 2.23 5.801 1 90.12 249 PHE B O 1
ATOM 4129 N N . LEU B 1 250 ? 7.254 2.961 7.309 1 90.44 250 LEU B N 1
ATOM 4130 C CA . LEU B 1 250 ? 7.613 4.117 6.492 1 90.44 250 LEU B CA 1
ATOM 4131 C C . LEU B 1 250 ? 8.523 3.703 5.34 1 90.44 250 LEU B C 1
ATOM 4133 O O . LEU B 1 250 ? 8.766 4.492 4.422 1 90.44 250 LEU B O 1
ATOM 4137 N N . GLU B 1 251 ? 8.953 2.477 5.336 1 80.88 251 GLU B N 1
ATOM 4138 C CA . GLU B 1 251 ? 9.789 1.964 4.262 1 80.88 251 GLU B CA 1
ATOM 4139 C C . GLU B 1 251 ? 8.953 1.472 3.088 1 80.88 251 GLU B C 1
ATOM 4141 O O . GLU B 1 251 ? 9.461 1.293 1.98 1 80.88 251 GLU B O 1
ATOM 4146 N N . VAL B 1 252 ? 7.703 1.196 3.381 1 70.81 252 VAL B N 1
ATOM 4147 C CA . VAL B 1 252 ? 6.793 0.803 2.307 1 70.81 252 VAL B CA 1
ATOM 4148 C C . VAL B 1 252 ? 6.512 2.002 1.404 1 70.81 252 VAL B C 1
ATOM 4150 O O . VAL B 1 252 ? 6.039 1.839 0.277 1 70.81 252 VAL B O 1
ATOM 4153 N N . SER B 1 253 ? 6.949 3.096 1.744 1 58.62 253 SER B N 1
ATOM 4154 C CA . SER B 1 253 ? 6.645 4.363 1.088 1 58.62 253 SER B CA 1
ATOM 4155 C C . SER B 1 253 ? 7.273 4.43 -0.301 1 58.62 253 SER B C 1
ATOM 4157 O O . SER B 1 253 ? 8.43 4.051 -0.484 1 58.62 253 SER B O 1
ATOM 4159 N N . ALA B 1 254 ? 6.234 4.465 -1.218 1 61.19 254 ALA B N 1
ATOM 4160 C CA . ALA B 1 254 ? 6.703 4.863 -2.543 1 61.19 254 ALA B CA 1
ATOM 4161 C C . ALA B 1 254 ? 7.344 6.25 -2.506 1 61.19 254 ALA B C 1
ATOM 4163 O O . ALA B 1 254 ? 7.348 6.91 -1.464 1 61.19 254 ALA B O 1
ATOM 4164 N N . THR B 1 255 ? 7.922 6.633 -3.58 1 65.44 255 THR B N 1
ATOM 4165 C CA . THR B 1 255 ? 8.453 7.977 -3.762 1 65.44 255 THR B CA 1
ATOM 4166 C C . THR B 1 255 ? 7.328 9.008 -3.74 1 65.44 255 THR B C 1
ATOM 4168 O O . THR B 1 255 ? 6.152 8.656 -3.836 1 65.44 255 THR B O 1
ATOM 4171 N N . GLN B 1 256 ? 7.488 10.164 -3.381 1 74.75 256 GLN B N 1
ATOM 4172 C CA . GLN B 1 256 ? 6.609 11.32 -3.238 1 74.75 256 GLN B CA 1
ATOM 4173 C C . GLN B 1 256 ? 5.703 11.469 -4.457 1 74.75 256 GLN B C 1
ATOM 4175 O O . GLN B 1 256 ? 4.664 12.133 -4.387 1 74.75 256 GLN B O 1
ATOM 4180 N N . TRP B 1 257 ? 6.035 10.719 -5.449 1 80.75 257 TRP B N 1
ATOM 4181 C CA . TRP B 1 257 ? 5.297 10.883 -6.695 1 80.75 257 TRP B CA 1
ATOM 4182 C C . TRP B 1 257 ? 3.871 10.367 -6.555 1 80.75 257 TRP B C 1
ATOM 4184 O O . TRP B 1 257 ? 2.98 10.766 -7.309 1 80.75 257 TRP B O 1
ATOM 4194 N N . CYS B 1 258 ? 3.613 9.578 -5.535 1 85.88 258 CYS B N 1
ATOM 4195 C CA . CYS B 1 258 ? 2.295 8.969 -5.406 1 85.88 258 CYS B CA 1
ATOM 4196 C C . CYS B 1 258 ? 1.274 9.984 -4.906 1 85.88 258 CYS B C 1
ATOM 4198 O O . CYS B 1 258 ? 0.067 9.75 -4.977 1 85.88 258 CYS B O 1
ATOM 4200 N N . LEU B 1 259 ? 1.727 11.133 -4.453 1 90.69 259 LEU B N 1
ATOM 4201 C CA . LEU B 1 259 ? 0.795 12.125 -3.934 1 90.69 259 LEU B CA 1
ATOM 4202 C C . LEU B 1 259 ? 0.429 13.141 -5.012 1 90.69 259 LEU B C 1
ATOM 4204 O O . LEU B 1 259 ? -0.493 13.938 -4.832 1 90.69 259 LEU B O 1
ATOM 4208 N N . ARG B 1 260 ? 1.078 13.094 -6.129 1 88.44 260 ARG B N 1
ATOM 4209 C CA . ARG B 1 260 ? 0.899 14.094 -7.176 1 88.44 260 ARG B CA 1
ATOM 4210 C C . ARG B 1 260 ? -0.52 14.055 -7.734 1 88.44 260 ARG B C 1
ATOM 4212 O O . ARG B 1 260 ? -1.137 15.102 -7.949 1 88.44 260 ARG B O 1
ATOM 4219 N N . PRO B 1 261 ? -1.114 12.914 -7.855 1 89.38 261 PRO B N 1
ATOM 4220 C CA . PRO B 1 261 ? -2.451 12.898 -8.453 1 89.38 261 PRO B CA 1
ATOM 4221 C C . PRO B 1 261 ? -3.551 13.227 -7.445 1 89.38 261 PRO B C 1
ATOM 4223 O O . PRO B 1 261 ? -4.723 13.328 -7.816 1 89.38 261 PRO B O 1
ATOM 4226 N N . LEU B 1 262 ? -3.262 13.438 -6.25 1 90.31 262 LEU B N 1
ATOM 4227 C CA . LEU B 1 262 ? -4.266 13.539 -5.195 1 90.31 262 LEU B CA 1
ATOM 4228 C C . LEU B 1 262 ? -5.207 14.711 -5.445 1 90.31 262 LEU B C 1
ATOM 4230 O O . LEU B 1 262 ? -6.414 14.602 -5.211 1 90.31 262 LEU B O 1
ATOM 4234 N N . HIS B 1 263 ? -4.648 15.82 -5.91 1 88.44 263 HIS B N 1
ATOM 4235 C CA . HIS B 1 263 ? -5.504 16.984 -6.137 1 88.44 263 HIS B CA 1
ATOM 4236 C C . HIS B 1 263 ? -6.605 16.656 -7.145 1 88.44 263 HIS B C 1
ATOM 4238 O O . HIS B 1 263 ? -7.77 16.984 -6.918 1 88.44 263 HIS B O 1
ATOM 4244 N N . ILE B 1 264 ? -6.227 16.016 -8.195 1 88.81 264 ILE B N 1
ATOM 4245 C CA . ILE B 1 264 ? -7.184 15.664 -9.234 1 88.81 264 ILE B CA 1
ATOM 4246 C C . ILE B 1 264 ? -8.156 14.609 -8.711 1 88.81 264 ILE B C 1
ATOM 4248 O O . ILE B 1 264 ? -9.367 14.695 -8.953 1 88.81 264 ILE B O 1
ATOM 4252 N N . LEU B 1 265 ? -7.672 13.711 -7.996 1 89.44 265 LEU B N 1
ATOM 4253 C CA . LEU B 1 265 ? -8.516 12.648 -7.461 1 89.44 265 LEU B CA 1
ATOM 4254 C C . LEU B 1 265 ? -9.508 13.203 -6.445 1 89.44 265 LEU B C 1
ATOM 4256 O O . LEU B 1 265 ? -10.664 12.781 -6.41 1 89.44 265 LEU B O 1
ATOM 4260 N N . CYS B 1 266 ? -9.031 14.086 -5.68 1 89.56 266 CYS B N 1
ATOM 4261 C CA . CYS B 1 266 ? -9.914 14.68 -4.688 1 89.56 266 CYS B CA 1
ATOM 4262 C C . CYS B 1 266 ? -11.008 15.508 -5.359 1 89.56 266 CYS B C 1
ATOM 4264 O O . CYS B 1 266 ? -12.148 15.531 -4.887 1 89.56 266 CYS B O 1
ATOM 4266 N N . LYS B 1 267 ? -10.648 16.172 -6.422 1 86.5 267 LYS B N 1
ATOM 4267 C CA . LYS B 1 267 ? -11.656 16.906 -7.176 1 86.5 267 LYS B CA 1
ATOM 4268 C C . LYS B 1 267 ? -12.734 15.977 -7.719 1 86.5 267 LYS B C 1
ATOM 4270 O O . LYS B 1 267 ? -13.93 16.266 -7.602 1 86.5 267 LYS B O 1
ATOM 4275 N N . ILE B 1 268 ? -12.406 14.867 -8.25 1 88.12 268 ILE B N 1
ATOM 4276 C CA . ILE B 1 268 ? -13.328 13.867 -8.781 1 88.12 268 ILE B CA 1
ATOM 4277 C C . ILE B 1 268 ? -14.195 13.32 -7.645 1 88.12 268 ILE B C 1
ATOM 4279 O O . ILE B 1 268 ? -15.414 13.195 -7.793 1 88.12 268 ILE B O 1
ATOM 4283 N N . ALA B 1 269 ? -13.555 13.039 -6.547 1 88.69 269 ALA B N 1
ATOM 4284 C CA . ALA B 1 269 ? -14.258 12.469 -5.402 1 88.69 269 ALA B CA 1
ATOM 4285 C C . ALA B 1 269 ? -15.297 13.445 -4.852 1 88.69 269 ALA B C 1
ATOM 4287 O O . ALA B 1 269 ? -16.375 13.039 -4.414 1 88.69 269 ALA B O 1
ATOM 4288 N N . ARG B 1 270 ? -14.945 14.672 -4.844 1 88.06 270 ARG B N 1
ATOM 4289 C CA . ARG B 1 270 ? -15.875 15.688 -4.359 1 88.06 270 ARG B CA 1
ATOM 4290 C C . ARG B 1 270 ? -17.125 15.742 -5.234 1 88.06 270 ARG B C 1
ATOM 4292 O O . ARG B 1 270 ? -18.234 15.844 -4.727 1 88.06 270 ARG B O 1
ATOM 4299 N N . GLU B 1 271 ? -16.922 15.633 -6.496 1 84.94 271 GLU B N 1
ATOM 4300 C CA . GLU B 1 271 ? -18.047 15.617 -7.434 1 84.94 271 GLU B CA 1
ATOM 4301 C C . GLU B 1 271 ? -18.906 14.375 -7.23 1 84.94 271 GLU B C 1
ATOM 4303 O O . GLU B 1 271 ? -20.141 14.469 -7.238 1 84.94 271 GLU B O 1
ATOM 4308 N N . ARG B 1 272 ? -18.281 13.336 -7.008 1 85.25 272 ARG B N 1
ATOM 4309 C CA . ARG B 1 272 ? -19.016 12.086 -6.797 1 85.25 272 ARG B CA 1
ATOM 4310 C C . ARG B 1 272 ? -19.781 12.125 -5.48 1 85.25 272 ARG B C 1
ATOM 4312 O O . ARG B 1 272 ? -20.906 11.625 -5.406 1 85.25 272 ARG B O 1
ATOM 4319 N N . LYS B 1 273 ? -19.156 12.586 -4.59 1 86 273 LYS B N 1
ATOM 4320 C CA . LYS B 1 273 ? -19.812 12.68 -3.285 1 86 273 LYS B CA 1
ATOM 4321 C C . LYS B 1 273 ? -21.031 13.578 -3.35 1 86 273 LYS B C 1
ATOM 4323 O O . LYS B 1 273 ? -22.062 13.273 -2.748 1 86 273 LYS B O 1
ATOM 4328 N N . TYR B 1 274 ? -20.875 14.664 -4.027 1 81.88 274 TYR B N 1
ATOM 4329 C CA . TYR B 1 274 ? -22 15.578 -4.215 1 81.88 274 TYR B CA 1
ATOM 4330 C C . TYR B 1 274 ? -23.141 14.891 -4.953 1 81.88 274 TYR B C 1
ATOM 4332 O O . TYR B 1 274 ? -24.312 15.062 -4.602 1 81.88 274 TYR B O 1
ATOM 4340 N N . GLU B 1 275 ? -22.797 14.062 -5.961 1 82.75 275 GLU B N 1
ATOM 4341 C CA . GLU B 1 275 ? -23.797 13.32 -6.715 1 82.75 275 GLU B CA 1
ATOM 4342 C C . GLU B 1 275 ? -24.516 12.312 -5.824 1 82.75 275 GLU B C 1
ATOM 4344 O O . GLU B 1 275 ? -25.734 12.141 -5.934 1 82.75 275 GLU B O 1
ATOM 4349 N N . LEU B 1 276 ? -23.828 11.742 -4.953 1 80.88 276 LEU B N 1
ATOM 4350 C CA . LEU B 1 276 ? -24.406 10.742 -4.07 1 80.88 276 LEU B CA 1
ATOM 4351 C C . LEU B 1 276 ? -25.281 11.391 -3.008 1 80.88 276 LEU B C 1
ATOM 4353 O O . LEU B 1 276 ? -26.297 10.812 -2.592 1 80.88 276 LEU B O 1
ATOM 4357 N N . GLU B 1 277 ? -24.812 12.469 -2.543 1 79.44 277 GLU B N 1
ATOM 4358 C CA . GLU B 1 277 ? -25.578 13.172 -1.523 1 79.44 277 GLU B CA 1
ATOM 4359 C C . GLU B 1 277 ? -26.828 13.805 -2.119 1 79.44 277 GLU B C 1
ATOM 4361 O O . GLU B 1 277 ? -27.828 14.008 -1.419 1 79.44 277 GLU B O 1
ATOM 4366 N N . ASN B 1 278 ? -26.797 14.109 -3.424 1 72.19 278 ASN B N 1
ATOM 4367 C CA . ASN B 1 278 ? -27.953 14.734 -4.062 1 72.19 278 ASN B CA 1
ATOM 4368 C C . ASN B 1 278 ? -28.781 13.711 -4.836 1 72.19 278 ASN B C 1
ATOM 4370 O O . ASN B 1 278 ? -29.828 14.047 -5.387 1 72.19 278 ASN B O 1
ATOM 4374 N N . ALA B 1 279 ? -28.438 12.547 -4.902 1 64.5 279 ALA B N 1
ATOM 4375 C CA . ALA B 1 279 ? -29.25 11.508 -5.531 1 64.5 279 ALA B CA 1
ATOM 4376 C C . ALA B 1 279 ? -30.219 10.891 -4.527 1 64.5 279 ALA B C 1
ATOM 4378 O O . ALA B 1 279 ? -29.922 10.828 -3.33 1 64.5 279 ALA B O 1
#

Organism: NCBI:txid41062

Secondary structure (DSSP, 8-state):
----------------------------------TTS--EEEEE--SS-SS-EEEEE--SSTT-EEEE-STTS--EEEEEEE--GGG--HHHHHT--BTTB---SEEEEETTEEEEEEE--SEEHHHHHTTTTTEE--HHHHHHHHHHHHHHHHIIIIIS-----S--GGGEEE-TT--EEE--HHHHHTSPPPTTHHHHHHHHHHHHHHHHHTTTTS-SEE-HHHHHHHHHHT--TT--HHHHTT-GGGGG---GGGGTTHHHHHHHHHHHHHHHHH-/----------------------------------TTS--EEE-----S-SS---EEE--SSTT-EEEE-STTS--EEEEEEE--GGG--HHHHHT--BTTB---SEEEEETTEEEEEEE--SEEHHHHHTTTTTEE--HHHHHHHHHHHHHHHHIIIIIS-----S--GGGEEE-TT--EEE--HHHHHTSPPPTTHHHHHHHHHHHHHHHHHTTTSS-SEE-HHHHHHHHHHT--TT--HHHHTT-GGGGS---GGGGTTHHHHHHHHHHHHHHHHH-

Foldseek 3Di:
DDDDPDDDDDPPPDPPPDPPDPDDPPPDPDDDPDVPQQDFDFDDPVPPDDDWTWTFGCDVPRAWTFT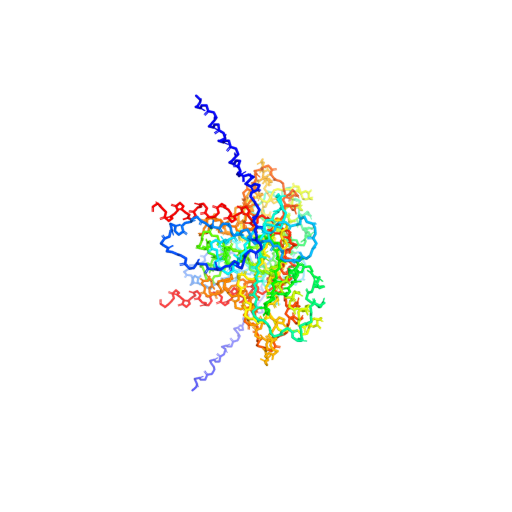DGDVPDATWTKHKDQAPPPDQPVVLQQPDDDQAAFHFPDWDDDPRMIMGTGGDAADFQVLQLVLPPLDADDLQLLLQQLLSVLVVLCCCCPVVVWAQAPDDSRQWHAHLQLGIHGYDSVVRSRDPHDVLRQLVNQLNSLCVLCSRLVLPPDDPDDPPLSVLSNCLSPDDSVDGSVNSSPRVNSVSHDDSNVRNCVRVVSVVSVVVVVVVVVD/DDDDPDDDDDPPPDPPPDPPDPDDPPPPPDDDPDPPAFDFDFDDDPDPDDDWTWTFGCDVPNQWTFIDGHVPDATWTKGKDQAPPPDQPVVLQQPDDDQAAFHFPDWDDDPRMIMTTGGDAADFQVLQLVLPPLDADDLQLLLQQLLSVLVVLCCCCPVVVWAQAPDDSRQWHAHLQLGIHGYDSVVRSRDPHDVLRQLVNQLRSLCVLCSRLVLVDDDPDDPPLSVLSNCLSVDDSVDGSVNSSPRVNSVSHDDSNVRNCVRVVSVVSVVVVVVVVVD

Solvent-accessible surface area (backbone atoms only — not comparable to full-atom values): 31746 Å² total; per-residue (Å²): 129,86,75,79,81,75,78,76,78,79,82,75,75,76,82,73,81,70,86,75,70,90,69,78,82,70,83,73,82,76,82,87,68,74,87,77,66,63,61,71,46,70,46,65,53,77,63,82,72,91,84,64,53,28,32,33,35,49,44,92,56,84,74,39,30,22,30,26,46,44,95,90,44,78,50,18,36,31,41,72,42,82,42,81,69,90,73,64,66,57,70,62,57,57,60,49,80,47,91,22,38,54,47,47,78,41,72,49,77,52,97,52,24,36,36,38,30,24,67,73,60,62,47,35,45,42,63,53,60,64,38,53,69,34,27,51,66,43,74,42,56,50,23,42,50,50,51,34,51,32,54,28,46,41,44,38,45,64,75,68,62,44,32,60,62,82,64,50,47,75,31,33,22,36,29,70,79,23,49,42,28,40,46,69,55,70,64,23,72,74,43,77,81,50,85,64,27,61,36,49,38,48,50,34,50,21,51,49,47,36,60,61,64,39,70,88,72,71,45,84,33,53,29,51,66,48,43,37,44,48,51,56,34,59,55,61,74,82,53,47,48,72,61,56,69,67,36,70,48,49,62,38,30,41,65,58,66,58,39,29,56,45,61,62,50,48,52,54,27,50,53,49,47,51,50,58,72,71,97,127,85,76,80,81,76,79,76,78,81,81,75,73,78,81,74,81,69,85,76,69,90,68,79,82,71,84,73,82,73,81,86,68,73,85,78,64,61,58,69,42,68,46,70,65,74,67,82,76,93,82,70,55,28,32,29,30,45,40,93,53,84,69,39,30,22,28,26,45,43,95,91,44,77,53,20,37,30,41,72,43,82,41,81,68,89,73,62,66,56,68,62,55,57,61,47,79,46,90,20,38,56,47,46,79,42,72,49,76,52,96,51,23,37,38,40,29,24,66,74,62,60,47,35,45,42,63,54,60,66,37,51,73,34,29,53,66,43,72,42,55,48,24,43,51,52,51,33,50,33,54,29,46,39,43,37,45,66,75,66,61,45,32,60,62,82,64,52,47,76,32,32,25,36,30,70,78,23,49,44,26,40,45,70,56,69,63,22,72,73,43,76,83,51,86,64,26,59,35,50,37,48,51,33,51,20,50,50,46,34,61,64,63,44,65,86,51,89,46,81,34,52,32,50,66,48,44,35,44,48,50,57,33,61,54,60,76,83,52,45,49,72,60,56,68,67,37,69,47,50,60,38,30,42,66,57,66,58,39,30,54,45,63,61,50,49,54,53,28,51,53,48,45,50,50,58,71,72,96

Nearest PDB structures (foldseek):
  5osm-assembly1_A  TM=7.243E-01  e=1.357E-09  Homo sapiens
  6guh-assembly1_A  TM=7.459E-01  e=3.443E-09  Homo sapiens
  4nj3-assembly1_A  TM=6.835E-01  e=1.280E-09  Homo sapiens
  6yl1-assembly1_A  TM=6.594E-01  e=3.065E-09  Homo sapiens
  7sa0-assembly1_A  TM=6.902E-01  e=1.475E-08  Homo sapiens

Radius of gyration: 33.99 Å; Cα contacts (8 Å, |Δi|>4): 868; chains: 2; bounding box: 49×130×67 Å